Protein AF-A0A7C6N6V1-F1 (afdb_monomer)

Mean predicted aligned error: 6.67 Å

Sequence (410 aa):
MKKILFFAAIILLLTPVTGALAANPWSVVPFYVVATEKVPVIDGVVGDDEWKGAYTYPFAFNQLSTSDLRPPAADDSSGDWRLMYKGDTVYGLVRRTDNKTHIRAGQVHDNDCVELFFKTDKTFRQMRALVGKKFDAGFSGGKVETAWNEDGTILEFAVQIPDMELAGKNVGWNIALADNDGLFRKTQLYPIPGANRGWQQRDLAEIVFLLPGKNTHEPVTKSFAEFPAFIAKKTEAVPVIDGQIDEEIWKKGIIYPFAFNQLNSTNQVPPPVDDCGGSWVLLFKGDTVYGLVRRTDNKTNIRASQIHENDCVELFFKTDKTFRQMRALVGKKFDAGFSGGK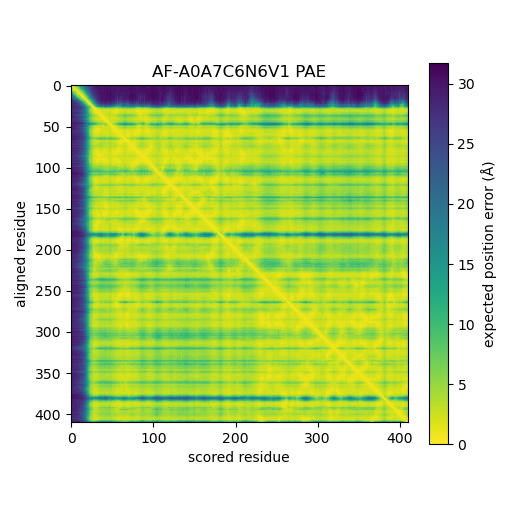VETAWNEDGTILEFAVQIPGMDLEGKSIGWNIALADNDGLFRKTQLYPVKGFNRSWQQQDLAELRFDQ

Foldseek 3Di:
DDDDDDDDDDPPPPDPPPPPVPPPLFDFDFQEAEEDPDADDAAQDDDPCNQPLWFKFWLAFFQQDPFEGGDDAQQAWIWIKTWYDDFQKIKMKIFMHHNDFFQPDPDQLLGFWKWKWWADPVDIDIWIARQVGFIPDAPDVWDKDWHHHPVSRMIIMMGGDPPDGQELAKIWIWMWGWHNPDPGTPTTTIRADDNPCSVVLAQTGMYHYYHHPDPDHDDHPDDSHNGDAAEAEEDPDDDDAAADDPVVRQSRWHKGWLGFWQVPQRYGGDDNQQAWIWIKTWYDDFQKIKMKIFIHHPDFADPDPDLQLGWWKWKWWADPVDIDIWIARQQGFTPDAPDVWDKGWHHHPVSRMIIIMGGDPPDGQEFDKTWIWMWTWDNPDPGTDTITISGRDHPCVVVVPSTHIYHYYD

pLDDT: mean 89.83, std 14.95, range [30.58, 98.75]

Secondary structure (DSSP, 8-state):
------------------------TT-PPPEEEEE-SSPPP-SS---TTTTTT--EEE--EETT-SSB-----TTTEEEEEEEEEETTEEEEEEEEEESS----SSSGGGSSEEEEEEE-SS-EEEEEEETTS-BS---TT--EEEEE-TTSSEEEEEEE-TT---TT-EEEEEEEEEE--SSS--EEEESS-SSS-GGGT-S-EEEEEPPTT-SSPPP-SS----PPPEEEEE-SSPPP-SS---HHHHTTS-EEE--EE-SSSSB-PPPPTTTEEEEEEEEEETTEEEEEEEEEESS----SSSGGGSSEEEEEEE-SS-EEEEEEETTS-BS---TT--EEEEE-TTSSEEEEEEE-TT---TT-EEEEEEEEEE--SSS--EEEESS-S-S-GGGT-SPEEEEE--

Radius of gyration: 24.03 Å; Cα contacts (8 Å, |Δi|>4): 1061; chains: 1; bounding box: 62×97×60 Å

Solvent-accessible surface area (backbone atoms only — not comparable to full-atom values): 22177 Å² total; per-residue (Å²): 143,84,88,80,86,83,87,76,80,85,79,78,80,77,72,80,84,69,77,69,70,76,70,66,92,41,54,60,54,61,47,62,25,34,56,48,92,65,78,65,75,65,67,30,64,90,55,94,65,55,63,64,86,36,32,35,42,33,49,33,18,16,26,80,41,90,46,46,22,47,56,67,59,60,67,53,45,36,40,37,36,34,33,34,29,50,67,40,29,40,34,39,42,38,43,47,39,63,69,60,93,33,77,82,52,96,46,64,87,60,13,22,23,43,36,42,37,43,35,55,100,87,47,75,46,74,29,41,23,35,65,76,50,54,56,77,53,64,46,87,93,25,57,67,49,53,19,46,22,96,86,48,38,35,39,24,32,37,44,28,44,66,100,38,78,36,69,60,36,71,35,15,26,46,52,37,46,35,39,21,74,56,98,51,75,71,44,38,25,19,68,55,64,59,71,72,36,54,93,76,78,34,55,18,38,30,37,34,28,19,40,79,98,49,94,61,72,70,86,79,88,73,83,57,55,43,67,53,60,46,57,26,28,67,46,91,71,78,82,77,62,69,32,66,87,58,64,83,64,59,68,68,21,35,36,39,35,52,37,16,17,24,73,41,73,49,48,20,50,57,63,59,51,65,58,44,35,41,34,37,34,26,32,29,51,63,38,31,43,33,38,43,36,42,48,38,60,70,63,91,33,76,81,54,94,48,66,90,56,16,23,23,43,36,42,36,44,32,54,100,87,48,76,47,73,30,43,25,36,68,75,51,52,55,77,50,70,45,88,92,25,58,67,49,49,18,42,25,97,88,48,39,36,40,27,34,37,42,29,43,69,98,39,77,36,68,65,37,72,35,32,28,50,52,36,46,37,40,18,73,54,101,50,81,69,44,36,26,18,66,55,66,55,58,85,34,54,94,75,77,35,68,24,35,39,34,31,29,45,121

Nearest PDB structures (foldseek):
  1i8u-assembly1_A  TM=7.625E-01  e=1.014E-09  Thermotoga maritima
  7nwo-assembly1_AAA  TM=7.323E-01  e=2.236E-08  Caldicellulosiruptor acetigenus I77R1B
  7nwq-assembly1_AAA  TM=7.308E-01  e=6.381E-08  Caldicellulosiruptor acetigenus I77R1B
  2ivf-assembly1_C  TM=5.864E-01  e=8.036E-03  Aromatoleum aromaticum EbN1
  5tug-assembly1_D-3  TM=4.447E-01  e=3.140E-02  Sulfolobus acidocaldarius

Structure (mmCIF, N/CA/C/O backbone):
data_AF-A0A7C6N6V1-F1
#
_entry.id   AF-A0A7C6N6V1-F1
#
loop_
_atom_site.group_PDB
_atom_site.id
_atom_site.type_symbol
_atom_site.label_atom_id
_atom_site.label_alt_id
_atom_site.label_comp_id
_atom_site.label_asym_id
_atom_site.label_entity_id
_atom_site.label_seq_id
_atom_site.pdbx_PDB_ins_code
_atom_site.Cartn_x
_atom_site.Cartn_y
_atom_site.Cartn_z
_atom_site.occupancy
_atom_site.B_iso_or_equiv
_atom_site.auth_seq_id
_atom_site.auth_comp_id
_atom_site.auth_asym_id
_atom_site.auth_atom_id
_atom_site.pdbx_PDB_model_num
ATOM 1 N N . MET A 1 1 ? 37.730 71.673 19.608 1.00 40.88 1 MET A N 1
ATOM 2 C CA . MET A 1 1 ? 36.289 71.509 19.907 1.00 40.88 1 MET A CA 1
ATOM 3 C C . MET A 1 1 ? 35.547 71.113 18.640 1.00 40.88 1 MET A C 1
ATOM 5 O O . MET A 1 1 ? 35.424 71.950 17.761 1.00 40.88 1 MET A O 1
ATOM 9 N N . LYS A 1 2 ? 35.091 69.860 18.545 1.00 31.88 2 LYS A N 1
ATOM 10 C CA . LYS A 1 2 ? 33.852 69.431 17.867 1.00 31.88 2 LYS A CA 1
ATOM 11 C C . LYS A 1 2 ? 33.703 67.926 18.108 1.00 31.88 2 LYS A C 1
ATOM 13 O O . LYS A 1 2 ? 34.495 67.133 17.616 1.00 31.88 2 LYS A O 1
ATOM 18 N N . LYS A 1 3 ? 32.750 67.577 18.976 1.00 34.88 3 LYS A N 1
ATOM 19 C CA . LYS A 1 3 ? 32.335 66.204 19.283 1.00 34.88 3 LYS A CA 1
ATOM 20 C C . LYS A 1 3 ? 31.482 65.702 18.118 1.00 34.88 3 LYS A C 1
ATOM 22 O O . LYS A 1 3 ? 30.546 66.396 17.732 1.00 34.88 3 LYS A O 1
ATOM 27 N N . ILE A 1 4 ? 31.778 64.514 17.604 1.00 36.28 4 ILE A N 1
ATOM 28 C CA . ILE A 1 4 ? 30.863 63.755 16.749 1.00 36.28 4 ILE A CA 1
ATOM 29 C C . ILE A 1 4 ? 30.435 62.543 17.576 1.00 36.28 4 ILE A C 1
ATOM 31 O O . ILE A 1 4 ? 31.254 61.683 17.892 1.00 36.28 4 ILE A O 1
ATOM 35 N N . LEU A 1 5 ? 29.169 62.540 17.999 1.00 35.66 5 LEU A N 1
ATOM 36 C CA . LEU A 1 5 ? 28.503 61.363 18.547 1.00 35.66 5 LEU A CA 1
ATOM 37 C C . LEU A 1 5 ? 28.282 60.374 17.398 1.00 35.66 5 LEU A C 1
ATOM 39 O O . LEU A 1 5 ? 27.566 60.695 16.452 1.00 35.66 5 LEU A O 1
ATOM 43 N N . PHE A 1 6 ? 28.844 59.174 17.507 1.00 32.19 6 PHE A N 1
ATOM 44 C CA . PHE A 1 6 ? 28.395 58.023 16.730 1.00 32.19 6 PHE A CA 1
ATOM 45 C C . PHE A 1 6 ? 27.348 57.266 17.550 1.00 32.19 6 PHE A C 1
ATOM 47 O O . PHE A 1 6 ? 27.675 56.558 18.498 1.00 32.19 6 PHE A O 1
ATOM 54 N N . PHE A 1 7 ? 26.082 57.437 17.178 1.00 37.50 7 PHE A N 1
ATOM 55 C CA . PHE A 1 7 ? 25.047 56.437 17.409 1.00 37.50 7 PHE A CA 1
ATOM 56 C C . PHE A 1 7 ? 25.103 55.471 16.223 1.00 37.50 7 PHE A C 1
ATOM 58 O O . PHE A 1 7 ? 24.842 55.875 15.093 1.00 37.50 7 PHE A O 1
ATOM 65 N N . ALA A 1 8 ? 25.449 54.210 16.464 1.00 33.91 8 ALA A N 1
ATOM 66 C CA . ALA A 1 8 ? 25.251 53.140 15.496 1.00 33.91 8 ALA A CA 1
ATOM 67 C C . ALA A 1 8 ? 24.678 51.927 16.229 1.00 33.91 8 ALA A C 1
ATOM 69 O O . ALA A 1 8 ? 25.199 51.486 17.252 1.00 33.91 8 ALA A O 1
ATOM 70 N N . ALA A 1 9 ? 23.535 51.487 15.719 1.00 33.34 9 ALA A N 1
ATOM 71 C CA . ALA A 1 9 ? 22.619 50.527 16.295 1.00 33.34 9 ALA A CA 1
ATOM 72 C C . ALA A 1 9 ? 23.267 49.167 16.587 1.00 33.34 9 ALA A C 1
ATOM 74 O O . ALA A 1 9 ? 23.954 48.592 15.745 1.00 33.34 9 ALA A O 1
ATOM 75 N N . ILE A 1 10 ? 22.953 48.616 17.759 1.00 34.25 10 ILE A N 1
ATOM 76 C CA . ILE A 1 10 ? 23.090 47.187 18.029 1.00 34.25 10 ILE A CA 1
ATOM 77 C C . ILE A 1 10 ? 22.023 46.488 17.182 1.00 34.25 10 ILE A C 1
ATOM 79 O O . ILE A 1 10 ? 20.843 46.476 17.530 1.00 34.25 10 ILE A O 1
ATOM 83 N N . ILE A 1 11 ? 22.431 45.947 16.035 1.00 33.41 11 ILE A N 1
ATOM 84 C CA . ILE A 1 11 ? 21.626 44.986 15.283 1.00 33.41 11 ILE A CA 1
ATOM 85 C C . ILE A 1 11 ? 21.682 43.680 16.076 1.00 33.41 11 ILE A C 1
ATOM 87 O O . ILE A 1 11 ? 22.670 42.949 16.037 1.00 33.41 11 ILE A O 1
ATOM 91 N N . LEU A 1 12 ? 20.623 43.415 16.838 1.00 31.78 12 LEU A N 1
ATOM 92 C CA . LEU A 1 12 ? 20.376 42.107 17.427 1.00 31.78 12 LEU A CA 1
ATOM 93 C C . LEU A 1 12 ? 20.033 41.155 16.269 1.00 31.78 12 LEU A C 1
ATOM 95 O O . LEU A 1 12 ? 18.900 41.112 15.793 1.00 31.78 12 LEU A O 1
ATOM 99 N N . LEU A 1 13 ? 21.036 40.436 15.763 1.00 30.58 13 LEU A N 1
ATOM 100 C CA . LEU A 1 13 ? 20.845 39.312 14.849 1.00 30.58 13 LEU A CA 1
ATOM 101 C C . LEU A 1 13 ? 20.143 38.188 15.622 1.00 30.58 13 LEU A C 1
ATOM 103 O O . LEU A 1 13 ? 20.780 37.314 16.206 1.00 30.58 13 LEU A O 1
ATOM 107 N N . LEU A 1 14 ? 18.811 38.237 15.640 1.00 33.28 14 LEU A N 1
ATOM 108 C CA . LEU A 1 14 ? 17.972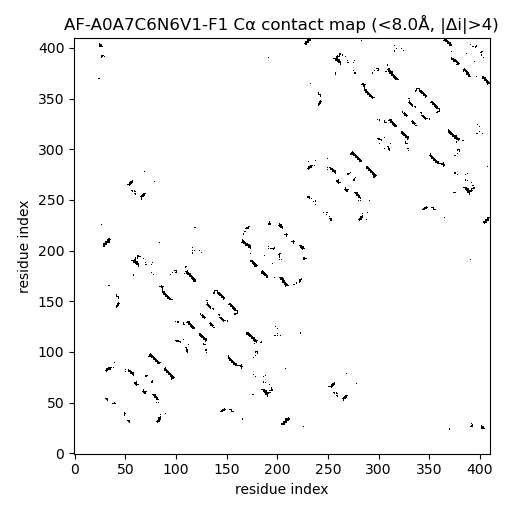 37.076 15.903 1.00 33.28 14 LEU A CA 1
ATOM 109 C C . LEU A 1 14 ? 18.233 36.084 14.771 1.00 33.28 14 LEU A C 1
ATOM 111 O O . LEU A 1 14 ? 17.677 36.200 13.681 1.00 33.28 14 LEU A O 1
ATOM 115 N N . THR A 1 15 ? 19.131 35.135 15.010 1.00 31.39 15 THR A N 1
ATOM 116 C CA . THR A 1 15 ? 19.213 33.934 14.189 1.00 31.39 15 THR A CA 1
ATOM 117 C C . THR A 1 15 ? 17.908 33.165 14.399 1.00 31.39 15 THR A C 1
ATOM 119 O O . THR A 1 15 ? 17.600 32.792 15.533 1.00 31.39 15 THR A O 1
ATOM 122 N N . PRO A 1 16 ? 17.090 32.928 13.360 1.00 33.94 16 PRO A N 1
ATOM 123 C CA . PRO A 1 16 ? 16.044 31.938 13.485 1.00 33.94 16 PRO A CA 1
ATOM 124 C C . PRO A 1 16 ? 16.749 30.589 13.615 1.00 33.94 16 PRO A C 1
ATOM 126 O O . PRO A 1 16 ? 17.290 30.054 12.648 1.00 33.94 16 PRO A O 1
ATOM 129 N N . VAL A 1 17 ? 16.744 30.024 14.822 1.00 35.44 17 VAL A N 1
ATOM 130 C CA . VAL A 1 17 ? 16.951 28.586 15.016 1.00 35.44 17 VAL A CA 1
ATOM 131 C C . VAL A 1 17 ? 15.689 27.894 14.500 1.00 35.44 17 VAL A C 1
ATOM 133 O O . VAL A 1 17 ? 14.907 27.317 15.245 1.00 35.44 17 VAL A O 1
ATOM 136 N N . THR A 1 18 ? 15.444 27.985 13.195 1.00 35.34 18 THR A N 1
ATOM 137 C CA . THR A 1 18 ? 14.618 27.011 12.500 1.00 35.34 18 THR A CA 1
ATOM 138 C C . THR A 1 18 ? 15.534 25.832 12.248 1.00 35.34 18 THR A C 1
ATOM 140 O O . THR A 1 18 ? 16.154 25.714 11.192 1.00 35.34 18 THR A O 1
ATOM 143 N N . GLY A 1 19 ? 15.642 24.960 13.249 1.00 31.53 19 GLY A N 1
ATOM 144 C CA . GLY A 1 19 ? 15.927 23.561 12.985 1.00 31.53 19 GLY A CA 1
ATOM 145 C C . GLY A 1 19 ? 14.765 23.024 12.162 1.00 31.53 19 GLY A C 1
ATOM 146 O O . GLY A 1 19 ? 13.851 22.412 12.704 1.00 31.53 19 GLY A O 1
ATOM 147 N N . ALA A 1 20 ? 14.758 23.319 10.861 1.00 34.88 20 ALA A N 1
ATOM 148 C CA . ALA A 1 20 ? 14.021 22.525 9.906 1.00 34.88 20 ALA A CA 1
ATOM 149 C C . ALA A 1 20 ? 14.658 21.142 10.006 1.00 34.88 20 ALA A C 1
ATOM 151 O O . ALA A 1 20 ? 15.732 20.904 9.455 1.00 34.88 20 ALA A O 1
ATOM 152 N N . LEU A 1 21 ? 14.048 20.266 10.811 1.00 36.31 21 LEU A N 1
ATOM 153 C CA . LEU A 1 21 ? 14.247 18.832 10.684 1.00 36.31 21 LEU A CA 1
ATOM 154 C C . LEU A 1 21 ? 14.156 18.565 9.187 1.00 36.31 21 LEU A C 1
ATOM 156 O O . LEU A 1 21 ? 13.129 18.885 8.587 1.00 36.31 21 LEU A O 1
ATOM 160 N N . ALA A 1 22 ? 15.260 18.127 8.579 1.00 33.66 22 ALA A N 1
ATOM 161 C CA . ALA A 1 22 ? 15.284 17.804 7.165 1.00 33.66 22 ALA A CA 1
ATOM 162 C C . ALA A 1 22 ? 14.103 16.863 6.926 1.00 33.66 22 ALA A C 1
ATOM 164 O O . ALA A 1 22 ? 14.082 15.755 7.466 1.00 33.66 22 ALA A O 1
ATOM 165 N N . ALA A 1 23 ? 13.074 17.361 6.233 1.00 42.75 23 ALA A N 1
ATOM 166 C CA . ALA A 1 23 ? 11.910 16.567 5.901 1.00 42.75 23 ALA A CA 1
ATOM 167 C C . ALA A 1 23 ? 12.451 15.319 5.213 1.00 42.75 23 ALA A C 1
ATOM 169 O O . ALA A 1 23 ? 13.211 15.449 4.252 1.00 42.75 23 ALA A O 1
ATOM 170 N N . ASN A 1 24 ? 12.145 14.138 5.750 1.00 50.12 24 ASN A N 1
ATOM 171 C CA . ASN A 1 24 ? 12.521 12.895 5.099 1.00 50.12 24 ASN A CA 1
ATOM 172 C C . ASN A 1 24 ? 11.995 12.990 3.653 1.00 50.12 24 ASN A C 1
ATOM 174 O O . ASN A 1 24 ? 10.779 13.114 3.481 1.00 50.12 24 ASN A O 1
ATOM 178 N N . PRO A 1 25 ? 12.866 13.032 2.625 1.00 49.31 25 PRO A N 1
ATOM 179 C CA . PRO A 1 25 ? 12.450 13.374 1.263 1.00 49.31 25 PRO A CA 1
ATOM 180 C C . PRO A 1 25 ? 11.486 12.342 0.651 1.00 49.31 25 PRO A C 1
ATOM 182 O O . PRO A 1 25 ? 10.905 12.598 -0.406 1.00 49.31 25 PRO A O 1
ATOM 185 N N . TRP A 1 26 ? 11.297 11.210 1.338 1.00 61.00 26 TRP A N 1
ATOM 186 C CA . TRP A 1 26 ? 10.513 10.041 0.947 1.00 61.00 26 TRP A CA 1
ATOM 187 C C . TRP A 1 26 ? 9.289 9.843 1.857 1.00 61.00 26 TRP A C 1
ATOM 189 O O . TRP A 1 26 ? 9.009 8.738 2.324 1.00 61.00 26 TRP A O 1
ATOM 199 N N . SER A 1 27 ? 8.585 10.932 2.192 1.00 63.78 27 SER A N 1
ATOM 200 C CA . SER A 1 27 ? 7.418 10.860 3.074 1.00 63.78 27 SER A CA 1
ATOM 201 C C . SER A 1 27 ? 6.252 10.150 2.382 1.00 63.78 27 SER A C 1
ATOM 203 O O . SER A 1 27 ? 5.550 10.734 1.552 1.00 63.78 27 SER A O 1
ATOM 205 N N . VAL A 1 28 ? 6.013 8.894 2.753 1.00 78.31 28 VAL A N 1
ATOM 206 C CA . VAL A 1 28 ? 4.774 8.203 2.394 1.00 78.31 28 VAL A CA 1
ATOM 207 C C . VAL A 1 28 ? 3.616 8.872 3.133 1.00 78.31 28 VAL A C 1
ATOM 209 O O . VAL A 1 28 ? 3.706 9.142 4.330 1.00 78.31 28 VAL A O 1
ATOM 212 N N . VAL A 1 29 ? 2.518 9.126 2.419 1.00 88.62 29 VAL A N 1
ATOM 213 C CA . VAL A 1 29 ? 1.295 9.730 2.972 1.00 88.62 29 VAL A CA 1
ATOM 214 C C . VAL A 1 29 ? 0.823 8.924 4.189 1.00 88.62 29 VAL A C 1
ATOM 216 O O . VAL A 1 29 ? 0.844 7.694 4.109 1.00 88.62 29 VAL A O 1
ATOM 219 N N . PRO A 1 30 ? 0.397 9.544 5.306 1.00 93.00 30 PRO A N 1
ATOM 220 C CA . PRO A 1 30 ? -0.172 8.816 6.441 1.00 93.00 30 PRO A CA 1
ATOM 221 C C . PRO A 1 30 ? -1.577 8.277 6.128 1.00 93.00 30 PRO A C 1
ATOM 223 O O . PRO A 1 30 ? -2.213 8.673 5.157 1.00 93.00 30 PRO A O 1
ATOM 226 N N . PHE A 1 31 ? -2.071 7.346 6.940 1.00 95.88 31 PHE A N 1
ATOM 227 C CA . PHE A 1 31 ? -3.468 6.910 6.889 1.00 95.88 31 PHE A CA 1
ATOM 228 C C . PHE A 1 31 ? -4.363 7.977 7.520 1.00 95.88 31 PHE A C 1
ATOM 230 O O . PHE A 1 31 ? -4.035 8.528 8.569 1.00 95.88 31 PHE A O 1
ATOM 237 N N . TYR A 1 32 ? -5.492 8.284 6.893 1.00 96.81 32 TYR A N 1
ATOM 238 C CA . TYR A 1 32 ? -6.385 9.337 7.379 1.00 96.81 32 TYR A CA 1
ATOM 239 C C . TYR A 1 32 ? -7.493 8.766 8.257 1.00 96.81 32 TYR A C 1
ATOM 241 O O . TYR A 1 32 ? -8.145 7.790 7.885 1.00 96.81 32 TYR A O 1
ATOM 249 N N . VAL A 1 33 ? -7.721 9.417 9.398 1.00 97.62 33 VAL A N 1
ATOM 250 C CA . VAL A 1 33 ? -8.792 9.105 10.348 1.00 97.62 33 VAL A CA 1
ATOM 251 C C . VAL A 1 33 ? -9.675 10.335 10.486 1.00 97.62 33 VAL A C 1
ATOM 253 O O . VAL A 1 33 ? -9.215 11.400 10.899 1.00 97.62 33 VAL A O 1
ATOM 256 N N . VAL A 1 34 ? -10.941 10.210 10.100 1.00 96.31 34 VAL A N 1
ATOM 257 C CA . VAL A 1 34 ? -11.883 11.337 10.069 1.00 96.31 34 VAL A CA 1
ATOM 258 C C . VAL A 1 34 ? -12.584 11.514 11.410 1.00 96.31 34 VAL A C 1
ATOM 260 O O . VAL A 1 34 ? -12.896 10.537 12.093 1.00 96.31 34 VAL A O 1
ATOM 263 N N . ALA A 1 35 ? -12.859 12.764 11.781 1.00 96.62 35 ALA A N 1
ATOM 264 C CA . ALA A 1 35 ? -13.725 13.056 12.915 1.00 96.62 35 ALA A CA 1
ATOM 265 C C . ALA A 1 35 ? -15.158 12.606 12.602 1.00 96.62 35 ALA A C 1
ATOM 267 O O . ALA A 1 35 ? -15.631 12.807 11.482 1.00 96.62 35 ALA A O 1
ATOM 268 N N . THR A 1 36 ? -15.862 12.055 13.589 1.00 94.19 36 THR A N 1
ATOM 269 C CA . THR A 1 36 ? -17.286 11.727 13.462 1.00 94.19 36 THR A CA 1
ATOM 270 C C . THR A 1 36 ? -18.151 12.488 14.463 1.00 94.19 36 THR A C 1
ATOM 272 O O . THR A 1 36 ? -17.828 12.605 15.649 1.00 94.19 36 THR A O 1
ATOM 275 N N . GLU A 1 37 ? -19.290 12.995 13.991 1.00 90.50 37 GLU A N 1
ATOM 276 C CA . GLU A 1 37 ? -20.325 13.576 14.851 1.00 90.50 37 GLU A CA 1
ATOM 277 C C . GLU A 1 37 ? -21.182 12.475 15.491 1.00 90.50 37 GLU A C 1
ATOM 279 O O . GLU A 1 37 ? -21.424 12.496 16.708 1.00 90.50 37 GLU A O 1
ATOM 284 N N . LYS A 1 38 ? -21.575 11.478 14.686 1.00 91.19 38 LYS A N 1
ATOM 285 C CA . LYS A 1 38 ? -22.330 10.297 15.108 1.00 91.19 38 LYS A CA 1
ATOM 286 C C . LYS A 1 38 ? -21.360 9.150 15.388 1.00 91.19 38 LYS A C 1
ATOM 288 O O . LYS A 1 38 ? -20.714 8.632 14.486 1.00 91.19 38 LYS A O 1
ATOM 293 N N . VAL A 1 39 ? -21.254 8.770 16.656 1.00 93.31 39 VAL A N 1
ATOM 294 C CA . VAL A 1 39 ? -20.433 7.627 17.074 1.00 93.31 39 VAL A CA 1
ATOM 295 C C . VAL A 1 39 ? -21.024 6.341 16.479 1.00 93.31 39 VAL A C 1
ATOM 297 O O . VAL A 1 39 ? -22.234 6.156 16.639 1.00 93.31 39 VAL A O 1
ATOM 300 N N . PRO A 1 40 ? -20.221 5.491 15.809 1.00 94.44 40 PRO A N 1
ATOM 301 C CA . PRO A 1 40 ? -20.659 4.165 15.381 1.00 94.44 40 PRO A CA 1
ATOM 302 C C . PRO A 1 40 ? -21.080 3.312 16.577 1.00 94.44 40 PRO A C 1
ATOM 304 O O . PRO A 1 40 ? -20.474 3.408 17.650 1.00 94.44 40 PRO A O 1
ATOM 307 N N . VAL A 1 41 ? -22.105 2.485 16.403 1.00 95.19 41 VAL A N 1
ATOM 308 C CA . VAL A 1 41 ? -22.493 1.511 17.428 1.00 95.19 41 VAL A CA 1
ATOM 309 C C . VAL A 1 41 ? -21.582 0.292 17.289 1.00 95.19 41 VAL A C 1
ATOM 311 O O . VAL A 1 41 ? -21.362 -0.193 16.192 1.00 95.19 41 VAL A O 1
ATOM 314 N N . ILE A 1 42 ? -21.004 -0.185 18.394 1.00 97.12 42 ILE A N 1
ATOM 315 C CA . ILE A 1 42 ? -20.116 -1.357 18.380 1.00 97.12 42 ILE A CA 1
ATOM 316 C C . ILE A 1 42 ? -20.936 -2.599 18.734 1.00 97.12 42 ILE A C 1
ATOM 318 O O . ILE A 1 42 ? -20.969 -3.019 19.893 1.00 97.12 42 ILE A O 1
ATOM 322 N N . ASP A 1 43 ? -21.631 -3.159 17.746 1.00 96.38 43 ASP A N 1
ATOM 323 C CA . ASP A 1 43 ? -22.523 -4.314 17.924 1.00 96.38 43 ASP A CA 1
ATOM 324 C C . ASP A 1 43 ? -22.335 -5.433 16.884 1.00 96.38 43 ASP A C 1
ATOM 326 O O . ASP A 1 43 ? -22.943 -6.496 17.022 1.00 96.38 43 ASP A O 1
ATOM 330 N N . GLY A 1 44 ? -21.431 -5.257 15.914 1.00 94.31 44 GLY A N 1
ATOM 331 C CA . GLY A 1 44 ? -21.171 -6.240 14.866 1.00 94.31 44 GLY A CA 1
ATOM 332 C C . GLY A 1 44 ? -22.160 -6.127 13.706 1.00 94.31 44 GLY A C 1
ATOM 333 O O . GLY A 1 44 ? -22.200 -7.015 12.855 1.00 94.31 44 GLY A O 1
ATOM 334 N N . VAL A 1 45 ? -22.960 -5.062 13.644 1.00 94.12 45 VAL A N 1
ATOM 335 C CA . VAL A 1 45 ? -23.924 -4.806 12.575 1.00 94.12 45 VAL A CA 1
ATOM 336 C C . VAL A 1 45 ? -23.597 -3.469 11.923 1.00 94.12 45 VAL A C 1
ATOM 338 O O . VAL A 1 45 ? -23.925 -2.397 12.418 1.00 94.12 45 VAL A O 1
ATOM 341 N N . VAL A 1 46 ? -22.999 -3.529 10.732 1.00 90.88 46 VAL A N 1
ATOM 342 C CA . VAL A 1 46 ? -22.609 -2.315 10.007 1.00 90.88 46 VAL A CA 1
ATOM 343 C C . VAL A 1 46 ? -23.848 -1.585 9.497 1.00 90.88 46 VAL A C 1
ATOM 345 O O . VAL A 1 46 ? -24.466 -2.010 8.521 1.00 90.88 46 VAL A O 1
ATOM 348 N N . GLY A 1 47 ? -24.183 -0.455 10.118 1.00 83.81 47 GLY A N 1
ATOM 349 C CA . GLY A 1 47 ? -25.233 0.433 9.624 1.00 83.81 47 GLY A CA 1
ATOM 350 C C . GLY A 1 47 ? -24.820 1.198 8.356 1.00 83.81 47 GLY A C 1
ATOM 351 O O . GLY A 1 47 ? -23.661 1.588 8.195 1.00 83.81 47 GLY A O 1
ATOM 352 N N . ASP A 1 48 ? -25.791 1.468 7.477 1.00 73.50 48 ASP A N 1
ATOM 353 C CA . ASP A 1 48 ? -25.570 2.000 6.119 1.00 73.50 48 ASP A CA 1
ATOM 354 C C . ASP A 1 48 ? -24.769 3.317 6.059 1.00 73.50 48 ASP A C 1
ATOM 356 O O . ASP A 1 48 ? -23.962 3.519 5.151 1.00 73.50 48 ASP A O 1
ATOM 360 N N . ASP A 1 49 ? -24.959 4.212 7.033 1.00 87.19 49 ASP A N 1
ATOM 361 C CA . ASP A 1 49 ? -24.336 5.545 7.054 1.00 87.19 49 ASP A CA 1
ATOM 362 C C . ASP A 1 49 ? -23.301 5.733 8.183 1.00 87.19 49 ASP A C 1
ATOM 364 O O . ASP A 1 49 ? -22.679 6.792 8.264 1.00 87.19 49 ASP A O 1
ATOM 368 N N . GLU A 1 50 ? -23.086 4.749 9.066 1.00 90.62 50 GLU A N 1
ATOM 369 C CA . GLU A 1 50 ? -22.272 4.952 10.284 1.00 90.62 50 GLU A CA 1
ATOM 370 C C . GLU A 1 50 ? -20.797 5.215 9.989 1.00 90.62 50 GLU A C 1
ATOM 372 O O . GLU A 1 50 ? -20.151 6.016 10.660 1.00 90.62 50 GLU A O 1
ATOM 377 N N . TRP A 1 51 ? -20.294 4.593 8.926 1.00 93.19 51 TRP A N 1
ATOM 378 C CA . TRP A 1 51 ? -18.901 4.676 8.491 1.00 93.19 51 TRP A CA 1
ATOM 379 C C . TRP A 1 51 ? -18.716 5.591 7.277 1.00 93.19 51 TRP A C 1
ATOM 381 O O . TRP A 1 51 ? -17.697 5.534 6.580 1.00 93.19 51 TRP A O 1
ATOM 391 N N . LYS A 1 52 ? -19.722 6.414 6.968 1.00 90.44 52 LYS A N 1
ATOM 392 C CA . LYS A 1 52 ? -19.704 7.304 5.810 1.00 90.44 52 LYS A CA 1
ATOM 393 C C . LYS A 1 52 ? -18.608 8.355 5.945 1.00 90.44 52 LYS A C 1
ATOM 395 O O . LYS A 1 52 ? -18.451 8.994 6.979 1.00 90.44 52 LYS A O 1
ATOM 400 N N . GLY A 1 53 ? -17.855 8.549 4.865 1.00 90.69 53 GLY A N 1
ATOM 401 C CA . GLY A 1 53 ? -16.732 9.488 4.822 1.00 90.69 53 GLY A CA 1
ATOM 402 C C . GLY A 1 53 ? -15.442 8.961 5.458 1.00 90.69 53 GLY A C 1
ATOM 403 O O . GLY A 1 53 ? -14.403 9.598 5.292 1.00 90.69 53 GLY A O 1
ATOM 404 N N . ALA A 1 54 ? -15.470 7.806 6.132 1.00 95.31 54 ALA A N 1
ATOM 405 C CA . ALA A 1 54 ? -14.252 7.140 6.569 1.00 95.31 54 ALA A CA 1
ATOM 406 C C . ALA A 1 54 ? -13.442 6.654 5.363 1.00 95.31 54 ALA A C 1
ATOM 408 O O . ALA A 1 54 ? -13.994 6.172 4.370 1.00 95.31 54 ALA A O 1
ATOM 409 N N . TYR A 1 55 ? -12.120 6.762 5.466 1.00 97.00 55 TYR A N 1
ATOM 410 C CA . TYR A 1 55 ? -11.226 6.235 4.446 1.00 97.00 55 TYR A CA 1
ATOM 411 C C . TYR A 1 55 ? -11.135 4.714 4.583 1.00 97.00 55 TYR A C 1
ATOM 413 O O . TYR A 1 55 ? -11.015 4.201 5.695 1.00 97.00 55 TYR A O 1
ATOM 421 N N . THR A 1 56 ? -11.187 4.012 3.453 1.00 97.81 56 THR A N 1
ATOM 422 C CA . THR A 1 56 ? -11.094 2.551 3.374 1.00 97.81 56 THR A CA 1
ATOM 423 C C . THR A 1 56 ? -9.754 2.147 2.782 1.00 97.81 56 THR A C 1
ATOM 425 O O . THR A 1 56 ? -9.393 2.606 1.693 1.00 97.81 56 THR A O 1
ATOM 428 N N . TYR A 1 57 ? -9.035 1.283 3.496 1.00 98.25 57 TYR A N 1
ATOM 429 C CA 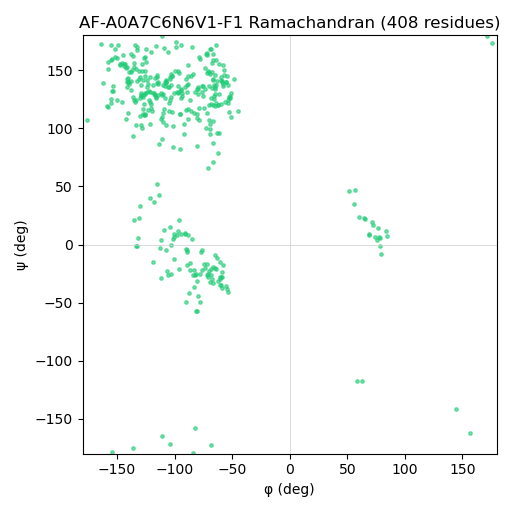. TYR A 1 57 ? -7.721 0.786 3.101 1.00 98.25 57 TYR A CA 1
ATOM 430 C C . TYR A 1 57 ? -7.693 -0.747 3.120 1.00 98.25 57 TYR A C 1
ATOM 432 O O . TYR A 1 57 ? -8.262 -1.347 4.030 1.00 98.25 57 TYR A O 1
ATOM 440 N N . PRO A 1 58 ? -7.016 -1.392 2.158 1.00 98.06 58 PRO A N 1
ATOM 441 C CA . PRO A 1 58 ? -6.867 -2.842 2.134 1.00 98.06 58 PRO A CA 1
ATOM 442 C C . PRO A 1 58 ? -5.795 -3.338 3.115 1.00 98.06 58 PRO A C 1
ATOM 444 O O . PRO A 1 58 ? -4.857 -2.616 3.480 1.00 98.06 58 PRO A O 1
ATOM 447 N N . PHE A 1 59 ? -5.883 -4.618 3.468 1.00 98.31 59 PHE A N 1
ATOM 448 C CA . PHE A 1 59 ? -4.721 -5.400 3.886 1.00 98.31 59 PHE A CA 1
ATOM 449 C C . PHE A 1 59 ? -3.965 -5.870 2.639 1.00 98.31 59 PHE A C 1
ATOM 451 O O . PHE A 1 59 ? -4.484 -6.653 1.852 1.00 98.31 59 PHE A O 1
ATOM 458 N N . ALA A 1 60 ? -2.753 -5.358 2.431 1.00 96.94 60 ALA A N 1
ATOM 459 C CA . ALA A 1 60 ? -2.116 -5.362 1.116 1.00 96.94 60 ALA A CA 1
ATOM 460 C C . ALA A 1 60 ? -0.883 -6.264 0.986 1.00 96.94 60 ALA A C 1
ATOM 462 O O . ALA A 1 60 ? -0.590 -6.720 -0.113 1.00 96.94 60 ALA A O 1
ATOM 463 N N . PHE A 1 61 ? -0.138 -6.496 2.068 1.00 97.88 61 PHE A N 1
ATOM 464 C CA . PHE A 1 61 ? 1.167 -7.156 2.022 1.00 97.88 61 PHE A CA 1
ATOM 465 C C . PHE A 1 61 ? 1.215 -8.344 2.968 1.00 97.88 61 PHE A C 1
ATOM 467 O O . PHE A 1 61 ? 1.073 -8.161 4.178 1.00 97.88 61 PHE A O 1
ATOM 474 N N . ASN A 1 62 ? 1.481 -9.539 2.442 1.00 97.19 62 ASN A N 1
ATOM 475 C CA . ASN A 1 62 ? 1.739 -10.715 3.266 1.00 97.19 62 ASN A CA 1
ATOM 476 C C . ASN A 1 62 ? 3.187 -10.699 3.764 1.00 97.19 62 ASN A C 1
ATOM 478 O O . ASN A 1 62 ? 4.118 -10.914 2.996 1.00 97.19 62 ASN A O 1
ATOM 482 N N . GLN A 1 63 ? 3.396 -10.448 5.053 1.00 95.19 63 GLN A N 1
ATOM 483 C CA . GLN A 1 63 ? 4.741 -10.261 5.608 1.00 95.19 63 GLN A CA 1
ATOM 484 C C . GLN A 1 63 ? 5.338 -11.528 6.243 1.00 95.19 63 GLN A C 1
ATOM 486 O O . GLN A 1 63 ? 6.229 -11.437 7.088 1.00 95.19 63 GLN A O 1
ATOM 491 N N . LEU A 1 64 ? 4.848 -12.716 5.874 1.00 92.12 64 LEU A N 1
ATOM 492 C CA . LEU A 1 64 ? 5.436 -13.983 6.330 1.00 92.12 64 LEU A CA 1
ATOM 493 C C . LEU A 1 64 ? 6.631 -14.437 5.493 1.00 92.12 64 LEU A C 1
ATOM 495 O O . LEU A 1 64 ? 7.505 -15.131 6.008 1.00 92.12 64 LEU A O 1
ATOM 499 N N . SER A 1 65 ? 6.687 -14.028 4.226 1.00 89.75 65 SER A N 1
ATOM 500 C CA . SER A 1 65 ? 7.841 -14.239 3.357 1.00 89.75 65 SER A CA 1
ATOM 501 C C . SER A 1 65 ? 8.623 -12.939 3.199 1.00 89.75 65 SER A C 1
ATOM 503 O O . SER A 1 65 ? 8.054 -11.853 3.133 1.00 89.75 65 SER A O 1
ATOM 505 N N . THR A 1 66 ? 9.948 -13.049 3.117 1.00 87.56 66 THR A N 1
ATOM 506 C CA . THR A 1 66 ? 10.835 -11.914 2.829 1.00 87.56 66 THR A CA 1
ATOM 507 C C . THR A 1 66 ? 11.077 -11.712 1.332 1.00 87.56 66 THR A C 1
ATOM 509 O O . THR A 1 66 ? 11.711 -10.729 0.957 1.00 87.56 66 THR A O 1
ATOM 512 N N . SER A 1 67 ? 10.593 -12.620 0.478 1.00 94.06 67 SER A N 1
ATOM 513 C CA . SER A 1 67 ? 10.801 -12.591 -0.977 1.00 94.06 67 SER A CA 1
ATOM 514 C C . SER A 1 67 ? 9.509 -12.466 -1.788 1.00 94.06 67 SER A C 1
ATOM 516 O O . SER A 1 67 ? 9.571 -12.149 -2.972 1.00 94.06 67 SER A O 1
ATOM 518 N N . ASP A 1 68 ? 8.343 -12.691 -1.182 1.00 97.06 68 ASP A N 1
ATOM 519 C CA . ASP A 1 68 ? 7.043 -12.535 -1.840 1.00 97.06 68 ASP A CA 1
ATOM 520 C C . ASP A 1 68 ? 6.030 -11.946 -0.862 1.00 97.06 68 ASP A C 1
ATOM 522 O O . ASP A 1 68 ? 5.614 -12.607 0.087 1.00 97.06 68 ASP A O 1
ATOM 526 N N . LEU A 1 69 ? 5.671 -10.683 -1.081 1.00 97.75 69 LEU A N 1
ATOM 527 C CA . LEU A 1 69 ? 4.751 -9.941 -0.226 1.00 97.75 69 LEU A CA 1
ATOM 528 C C . LEU A 1 69 ? 3.341 -9.875 -0.818 1.00 97.75 69 LEU A C 1
ATOM 530 O O . LEU A 1 69 ? 2.504 -9.124 -0.311 1.00 97.75 69 LEU A O 1
ATOM 534 N N . ARG A 1 70 ? 3.051 -10.616 -1.892 1.00 97.19 70 ARG A N 1
ATOM 535 C CA . ARG A 1 70 ? 1.698 -10.651 -2.454 1.00 97.19 70 ARG A CA 1
ATOM 536 C C . ARG A 1 70 ? 0.714 -11.249 -1.437 1.00 97.19 70 ARG A C 1
ATOM 538 O O . ARG A 1 70 ? 1.066 -12.204 -0.740 1.00 97.19 70 ARG A O 1
ATOM 545 N N . PRO A 1 71 ? -0.513 -10.710 -1.337 1.00 95.56 71 PRO A N 1
ATOM 546 C CA . PRO A 1 71 ? -1.578 -11.388 -0.609 1.00 95.56 71 PRO A CA 1
ATOM 547 C C . PRO A 1 71 ? -1.921 -12.717 -1.313 1.00 95.56 71 PRO A C 1
ATOM 549 O O . PRO A 1 71 ? -1.601 -12.880 -2.498 1.00 95.56 71 PRO A O 1
ATOM 552 N N . PRO A 1 72 ? -2.544 -13.680 -0.613 1.00 94.69 72 PRO A N 1
ATOM 553 C CA . PRO A 1 72 ? -3.072 -14.879 -1.259 1.00 94.69 72 PRO A CA 1
ATOM 554 C C . PRO A 1 72 ? -4.275 -14.521 -2.152 1.00 94.69 72 PRO A C 1
ATOM 556 O O . PRO A 1 72 ? -4.607 -13.349 -2.351 1.00 94.69 72 PRO A O 1
ATOM 559 N N . ALA A 1 73 ? -4.949 -15.539 -2.688 1.00 93.50 73 ALA A N 1
ATOM 560 C CA . ALA A 1 73 ? -6.230 -15.336 -3.353 1.00 93.50 73 ALA A CA 1
ATOM 561 C C . ALA A 1 73 ? -7.246 -14.674 -2.399 1.00 93.50 73 ALA A C 1
ATOM 563 O O . ALA A 1 73 ? -7.217 -14.890 -1.187 1.00 93.50 73 ALA A O 1
ATOM 564 N N . ALA A 1 74 ? -8.129 -13.830 -2.937 1.00 93.06 74 ALA A N 1
ATOM 565 C CA . ALA A 1 74 ? -9.004 -12.996 -2.112 1.00 93.06 74 ALA A CA 1
ATOM 566 C C . ALA A 1 74 ? -10.048 -13.799 -1.315 1.00 93.06 74 ALA A C 1
ATOM 568 O O . ALA A 1 74 ? -10.446 -13.371 -0.232 1.00 93.06 74 ALA A O 1
ATOM 569 N N . ASP A 1 75 ? -10.474 -14.943 -1.851 1.00 93.19 75 ASP A N 1
ATOM 570 C CA . ASP A 1 75 ? -11.351 -15.918 -1.199 1.00 93.19 75 ASP A CA 1
ATOM 571 C C . ASP A 1 75 ? -10.637 -16.730 -0.110 1.00 93.19 75 ASP A C 1
ATOM 573 O O . ASP A 1 75 ? -11.299 -17.276 0.767 1.00 93.19 75 ASP A O 1
ATOM 577 N N . ASP A 1 76 ? -9.306 -16.780 -0.155 1.00 93.06 76 ASP A N 1
ATOM 578 C CA . ASP A 1 76 ? -8.459 -17.457 0.820 1.00 93.06 76 ASP A CA 1
ATOM 579 C C . ASP A 1 76 ? -8.233 -16.591 2.065 1.00 93.06 76 ASP A C 1
ATOM 581 O O . ASP A 1 76 ? -8.581 -16.992 3.167 1.00 93.06 76 ASP A O 1
ATOM 585 N N . SER A 1 77 ? -7.691 -15.380 1.893 1.00 95.25 77 SER A N 1
ATOM 586 C CA . SER A 1 77 ? -7.575 -14.390 2.970 1.00 95.25 77 SER A CA 1
ATOM 587 C C . SER A 1 77 ? -7.425 -12.985 2.395 1.00 95.25 77 SER A C 1
ATOM 589 O O . SER A 1 77 ? -6.482 -12.673 1.661 1.00 95.25 77 SER A O 1
ATOM 591 N N . SER A 1 78 ? -8.373 -12.111 2.720 1.00 97.38 78 SER A N 1
ATOM 592 C CA . SER A 1 78 ? -8.347 -10.705 2.320 1.00 97.38 78 SER A CA 1
ATOM 593 C C . SER A 1 78 ? -9.163 -9.841 3.272 1.00 97.38 78 SER A C 1
ATOM 595 O O . SER A 1 78 ? -9.874 -10.335 4.146 1.00 97.38 78 SER A O 1
ATOM 597 N N . GLY A 1 79 ? -9.071 -8.523 3.119 1.00 97.75 79 GLY A N 1
ATOM 598 C CA . GLY A 1 79 ? -9.905 -7.622 3.893 1.00 97.75 79 GLY A CA 1
ATOM 599 C C . GLY A 1 79 ? -9.601 -6.153 3.678 1.00 97.75 79 GLY A C 1
ATOM 600 O O . GLY A 1 79 ? -8.602 -5.772 3.059 1.00 97.75 79 GLY A O 1
ATOM 601 N N . ASP A 1 80 ? -10.452 -5.331 4.272 1.00 98.50 80 ASP A N 1
ATOM 602 C CA . ASP A 1 80 ? -10.308 -3.887 4.330 1.00 98.50 80 ASP A CA 1
ATOM 603 C C . ASP A 1 80 ? -10.628 -3.360 5.726 1.00 98.50 80 ASP A C 1
ATOM 605 O O . ASP A 1 80 ? -11.220 -4.044 6.566 1.00 98.50 80 ASP A O 1
ATOM 609 N N . TRP A 1 81 ? -10.184 -2.140 5.993 1.00 98.62 81 TRP A N 1
ATOM 610 C CA . TRP A 1 81 ? -10.407 -1.489 7.268 1.00 98.62 81 TRP A CA 1
ATOM 611 C C . TRP A 1 81 ? -10.636 0.010 7.115 1.00 98.62 81 TRP A C 1
ATOM 613 O O . TRP A 1 81 ? -10.199 0.652 6.153 1.00 98.62 81 TRP A O 1
ATOM 623 N N . ARG A 1 82 ? -11.338 0.570 8.101 1.00 97.94 82 ARG A N 1
ATOM 624 C CA . ARG A 1 82 ? -11.686 1.990 8.200 1.00 97.94 82 ARG A CA 1
ATOM 625 C C . ARG A 1 82 ? -11.495 2.461 9.622 1.00 97.94 82 ARG A C 1
ATOM 627 O O . ARG A 1 82 ? -11.727 1.696 10.554 1.00 97.94 82 ARG A O 1
ATOM 634 N N . LEU A 1 83 ? -11.132 3.730 9.782 1.00 98.31 83 LEU A N 1
ATOM 635 C CA . LEU A 1 83 ? -11.053 4.372 11.088 1.00 98.31 83 LEU A CA 1
ATOM 636 C C . LEU A 1 83 ? -11.794 5.710 11.091 1.00 98.31 83 LEU A C 1
ATOM 638 O O . LEU A 1 83 ? -11.729 6.487 10.133 1.00 98.31 83 LEU A O 1
ATOM 642 N N . MET A 1 84 ? -12.422 6.004 12.222 1.00 97.75 84 MET A N 1
ATOM 643 C CA . MET A 1 84 ? -12.947 7.318 12.585 1.00 97.75 84 MET A CA 1
ATOM 644 C C . MET A 1 84 ? -12.511 7.654 14.011 1.00 97.75 84 MET A C 1
ATOM 646 O O . MET A 1 84 ? -11.990 6.802 14.731 1.00 97.75 84 MET A O 1
ATOM 650 N N . TYR A 1 85 ? -12.723 8.889 14.449 1.00 98.25 85 TYR A N 1
ATOM 651 C CA . TYR A 1 85 ? -12.468 9.258 15.837 1.00 98.25 85 TYR A CA 1
ATOM 652 C C . TYR A 1 85 ? -13.491 10.257 16.377 1.00 98.25 85 TYR A C 1
ATOM 654 O O . TYR A 1 85 ? -14.094 11.032 15.631 1.00 98.25 85 TYR A O 1
ATOM 662 N N . LYS A 1 86 ? -13.655 10.264 17.701 1.00 97.19 86 LYS A N 1
ATOM 663 C CA . LYS A 1 86 ? -14.362 11.319 18.436 1.00 97.19 86 LYS A CA 1
ATOM 664 C C . LYS A 1 86 ? -13.704 11.515 19.796 1.00 97.19 86 LYS A C 1
ATOM 666 O O . LYS A 1 86 ? -13.617 10.572 20.578 1.00 97.19 86 LYS A O 1
ATOM 671 N N . GLY A 1 87 ? -13.263 12.741 20.077 1.00 96.69 87 GLY A N 1
ATOM 672 C CA . GLY A 1 87 ? -12.532 13.052 21.307 1.00 96.69 87 GLY A CA 1
ATOM 673 C C . GLY A 1 87 ? -11.211 12.285 21.386 1.00 96.69 87 GLY A C 1
ATOM 674 O O . GLY A 1 87 ? -10.341 12.477 20.541 1.00 96.69 87 GLY A O 1
ATOM 675 N N . ASP A 1 88 ? -11.089 11.422 22.390 1.00 97.31 88 ASP A N 1
ATOM 676 C CA . ASP A 1 88 ? -9.921 10.582 22.686 1.00 97.31 88 ASP A CA 1
ATOM 677 C C . ASP A 1 88 ? -10.071 9.126 22.204 1.00 97.31 88 ASP A C 1
ATOM 679 O O . ASP A 1 88 ? -9.243 8.266 22.510 1.00 97.31 88 ASP A O 1
ATOM 683 N N . THR A 1 89 ? -11.149 8.825 21.477 1.00 98.38 89 THR A N 1
ATOM 684 C CA . THR A 1 89 ? -11.516 7.459 21.100 1.00 98.38 89 THR A CA 1
ATOM 685 C C . THR A 1 89 ? -11.425 7.260 19.593 1.00 98.38 89 THR A C 1
ATOM 687 O O . THR A 1 89 ? -11.999 8.027 18.814 1.00 98.38 89 THR A O 1
ATOM 690 N N . VAL A 1 90 ? -10.717 6.201 19.199 1.00 98.56 90 VAL A N 1
ATOM 691 C CA . VAL A 1 90 ? -10.631 5.698 17.826 1.00 98.56 90 VAL A CA 1
ATOM 692 C C . VAL A 1 90 ? -11.683 4.615 17.636 1.00 98.56 90 VAL A C 1
ATOM 694 O O . VAL A 1 90 ? -11.752 3.680 18.427 1.00 98.56 90 VAL A O 1
ATOM 697 N N . TYR A 1 91 ? -12.466 4.722 16.573 1.00 98.62 91 TYR A N 1
ATOM 698 C CA . TYR A 1 91 ? -13.439 3.720 16.154 1.00 98.62 91 TYR A CA 1
ATOM 699 C C . TYR A 1 91 ? -12.919 3.052 14.893 1.00 98.62 91 TYR A C 1
ATOM 701 O O . TYR A 1 91 ? -12.425 3.748 14.002 1.00 98.62 91 TYR A O 1
ATOM 709 N N . GLY A 1 92 ? -13.027 1.733 14.801 1.00 98.38 92 GLY A N 1
ATOM 710 C CA . GLY A 1 92 ? -12.621 1.014 13.605 1.00 98.38 92 GLY A CA 1
ATOM 711 C C . GLY A 1 92 ? -13.584 -0.075 13.180 1.00 98.38 92 GLY A C 1
ATOM 712 O O . GLY A 1 92 ? -14.265 -0.685 14.002 1.00 98.38 92 GLY A O 1
ATOM 713 N N . LEU A 1 93 ? -13.598 -0.288 11.871 1.00 98.50 93 LEU A N 1
ATOM 714 C CA . LEU A 1 93 ? -14.301 -1.358 11.186 1.00 98.50 93 LEU A CA 1
ATOM 715 C C . LEU A 1 93 ? -13.264 -2.158 10.413 1.00 98.50 93 LEU A C 1
ATOM 717 O O . LEU A 1 93 ? -12.468 -1.577 9.675 1.00 98.50 93 LEU A O 1
ATOM 721 N N . VAL A 1 94 ? -13.298 -3.474 10.560 1.00 98.69 94 VAL A N 1
ATOM 722 C CA . VAL A 1 94 ? -12.535 -4.417 9.749 1.00 98.69 94 VAL A CA 1
ATOM 723 C C . VAL A 1 94 ? -13.511 -5.370 9.083 1.00 98.69 94 VAL A C 1
ATOM 725 O O . VAL A 1 94 ? -14.386 -5.932 9.740 1.00 98.69 94 VAL A O 1
ATOM 728 N N . ARG A 1 95 ? -13.336 -5.558 7.779 1.00 98.12 95 ARG A N 1
ATOM 729 C CA . ARG A 1 95 ? -13.989 -6.603 6.996 1.00 98.12 95 ARG A CA 1
ATOM 730 C C . ARG A 1 95 ? -12.932 -7.608 6.590 1.00 98.12 95 ARG A C 1
ATOM 732 O O . ARG A 1 95 ? -11.892 -7.211 6.066 1.00 98.12 95 ARG A O 1
ATOM 739 N N . ARG A 1 96 ? -13.192 -8.887 6.831 1.00 96.62 96 ARG A N 1
ATOM 740 C CA . ARG A 1 96 ? -12.321 -9.991 6.435 1.00 96.62 96 ARG A CA 1
ATOM 741 C C . ARG A 1 96 ? -13.084 -10.995 5.587 1.00 96.62 96 ARG A C 1
ATOM 743 O O . ARG A 1 96 ? -14.237 -11.307 5.871 1.00 96.62 96 ARG A O 1
ATOM 750 N N . THR A 1 97 ? -12.391 -11.518 4.592 1.00 96.31 97 THR A N 1
ATOM 751 C CA . THR A 1 97 ? -12.745 -12.743 3.885 1.00 96.31 97 THR A CA 1
ATOM 752 C C . THR A 1 97 ? -11.714 -13.786 4.263 1.00 96.31 97 THR A C 1
ATOM 754 O O . THR A 1 97 ? -10.527 -13.476 4.357 1.00 96.31 97 THR A O 1
ATOM 757 N N . ASP A 1 98 ? -12.188 -14.992 4.518 1.00 93.62 98 ASP A N 1
ATOM 758 C CA . ASP A 1 98 ? -11.385 -16.121 4.949 1.00 93.62 98 ASP A CA 1
ATOM 759 C C . ASP A 1 98 ? -12.094 -17.404 4.509 1.00 93.62 98 ASP A C 1
ATOM 761 O O . ASP A 1 98 ? -13.318 -17.517 4.645 1.00 93.62 98 ASP A O 1
ATOM 765 N N . ASN A 1 99 ? -11.345 -18.359 3.970 1.00 91.62 99 ASN A N 1
ATOM 766 C CA . ASN A 1 99 ? -11.892 -19.638 3.533 1.00 91.62 99 ASN A CA 1
ATOM 767 C C . ASN A 1 99 ? -12.149 -20.592 4.711 1.00 91.62 99 ASN A C 1
ATOM 769 O O . ASN A 1 99 ? -13.006 -21.479 4.598 1.00 91.62 99 ASN A O 1
ATOM 773 N N . LYS A 1 100 ? -11.437 -20.438 5.838 1.00 90.75 100 LYS A N 1
ATOM 774 C CA . LYS A 1 100 ? -11.658 -21.254 7.034 1.00 90.75 100 LYS A CA 1
ATOM 775 C C . LYS A 1 100 ? -11.159 -20.575 8.310 1.00 90.75 100 LYS A C 1
ATOM 777 O O . LYS A 1 100 ? -9.974 -20.479 8.587 1.00 90.75 100 LYS A O 1
ATOM 782 N N . THR A 1 101 ? -12.104 -20.326 9.215 1.00 90.62 101 THR A N 1
ATOM 783 C CA . THR A 1 101 ? -11.771 -19.664 10.476 1.00 90.62 101 THR A CA 1
ATOM 784 C C . THR A 1 101 ? -11.135 -20.600 11.514 1.00 90.62 101 THR A C 1
ATOM 786 O O . THR A 1 101 ? -11.772 -21.539 12.014 1.00 90.62 101 THR A O 1
ATOM 789 N N . HIS A 1 102 ? -9.886 -20.319 11.895 1.00 89.25 102 HIS A N 1
ATOM 790 C CA . HIS A 1 102 ? -9.120 -21.036 12.918 1.00 89.25 102 HIS A CA 1
ATOM 791 C C . HIS A 1 102 ? -9.072 -20.284 14.261 1.00 89.25 102 HIS A C 1
ATOM 793 O O . HIS A 1 102 ? -8.435 -19.244 14.386 1.00 89.25 102 HIS A O 1
ATOM 799 N N . ILE A 1 103 ? -9.691 -20.845 15.313 1.00 89.44 103 ILE A N 1
ATOM 800 C CA . ILE A 1 103 ? -9.780 -20.214 16.654 1.00 89.44 103 ILE A CA 1
ATOM 801 C C . ILE A 1 103 ? -9.482 -21.161 17.834 1.00 89.44 103 ILE A C 1
ATOM 803 O O . ILE A 1 103 ? -9.963 -20.948 18.950 1.00 89.44 103 ILE A O 1
ATOM 807 N N . ARG A 1 104 ? -8.773 -22.271 17.594 1.00 84.12 104 ARG A N 1
ATOM 808 C CA . ARG A 1 104 ? -8.584 -23.347 18.588 1.00 84.12 104 ARG A CA 1
ATOM 809 C C . ARG A 1 104 ? -7.178 -23.430 19.187 1.00 84.12 104 ARG A C 1
ATOM 811 O O . ARG A 1 104 ? -6.973 -24.245 20.086 1.00 84.12 104 ARG A O 1
ATOM 818 N N . ALA A 1 105 ? -6.224 -22.631 18.722 1.00 82.31 105 ALA A N 1
ATOM 819 C CA . ALA A 1 105 ? -4.875 -22.602 19.268 1.00 82.31 105 ALA A CA 1
ATOM 820 C C . ALA A 1 105 ? -4.832 -21.909 20.642 1.00 82.31 105 ALA A C 1
ATOM 822 O O . ALA A 1 105 ? -5.650 -21.041 20.954 1.00 82.31 105 ALA A O 1
ATOM 823 N N . GLY A 1 106 ? -3.862 -22.296 21.477 1.00 81.81 106 GLY A N 1
ATOM 824 C CA . GLY A 1 106 ? -3.761 -21.820 22.861 1.00 81.81 106 GLY A CA 1
ATOM 825 C C . GLY A 1 106 ? -3.332 -20.355 23.004 1.00 81.81 106 GLY A C 1
ATOM 826 O O . GLY A 1 106 ? -3.658 -19.727 24.009 1.00 81.81 106 GLY A O 1
ATOM 827 N N . GLN A 1 107 ? -2.617 -19.804 22.020 1.00 82.50 107 GLN A N 1
ATOM 828 C CA . GLN A 1 107 ? -2.207 -18.399 21.992 1.00 82.50 107 GLN A CA 1
ATOM 829 C C . GLN A 1 107 ? -3.008 -17.629 20.941 1.00 82.50 107 GLN A C 1
ATOM 831 O O . GLN A 1 107 ? -3.221 -18.121 19.839 1.00 82.50 107 GLN A O 1
ATOM 836 N N . VAL A 1 108 ? -3.410 -16.388 21.238 1.00 81.62 108 VAL A N 1
ATOM 837 C CA . VAL A 1 108 ? -4.234 -15.577 20.313 1.00 81.62 108 VAL A CA 1
ATOM 838 C C . VAL A 1 108 ? -3.551 -15.364 18.958 1.00 81.62 108 VAL A C 1
ATOM 840 O O . VAL A 1 108 ? -4.219 -15.399 17.936 1.00 81.62 108 VAL A O 1
ATOM 843 N N . HIS A 1 109 ? -2.227 -15.187 18.932 1.00 80.19 109 HIS A N 1
ATOM 844 C CA . HIS A 1 109 ? -1.481 -14.941 17.694 1.00 80.19 109 HIS A CA 1
ATOM 845 C C . HIS A 1 109 ? -1.358 -16.175 16.781 1.00 80.19 109 HIS A C 1
ATOM 847 O O . HIS A 1 109 ? -1.084 -16.014 15.589 1.00 80.19 109 HIS A O 1
ATOM 853 N N . ASP A 1 110 ? -1.609 -17.371 17.314 1.00 85.56 110 ASP A N 1
ATOM 854 C CA . ASP A 1 110 ? -1.645 -18.635 16.565 1.00 85.56 110 ASP A CA 1
ATOM 855 C C . ASP A 1 110 ? -3.044 -18.929 15.995 1.00 85.56 110 ASP A C 1
ATOM 857 O O . ASP A 1 110 ? -3.308 -20.018 15.498 1.00 85.56 110 ASP A O 1
ATOM 861 N N . ASN A 1 111 ? -3.965 -17.970 16.097 1.00 90.19 111 ASN A N 1
ATOM 862 C CA . ASN A 1 111 ? -5.318 -18.063 15.578 1.00 90.19 111 ASN A CA 1
ATOM 863 C C . ASN A 1 111 ? -5.637 -16.903 14.637 1.00 90.19 111 ASN A C 1
ATOM 865 O O . ASN A 1 111 ? -4.920 -15.900 14.601 1.00 90.19 111 ASN A O 1
ATOM 869 N N . ASP A 1 112 ? -6.744 -17.009 13.919 1.00 93.50 112 ASP A N 1
ATOM 870 C CA . ASP A 1 112 ? -7.242 -15.918 13.100 1.00 93.50 112 ASP A CA 1
ATOM 871 C C . ASP A 1 112 ? -7.613 -14.747 13.989 1.00 93.50 112 ASP A C 1
ATOM 873 O O . ASP A 1 112 ? -8.418 -14.852 14.927 1.00 93.50 112 ASP A O 1
ATOM 877 N N . CYS A 1 113 ? -6.975 -13.617 13.725 1.00 95.50 113 CYS A N 1
ATOM 878 C CA . CYS A 1 113 ? -7.115 -12.459 14.578 1.00 95.50 113 CYS A CA 1
ATOM 879 C C . CYS A 1 113 ? -6.833 -11.169 13.823 1.00 95.50 113 CYS A C 1
ATOM 881 O O . CYS A 1 113 ? -6.134 -11.144 12.809 1.00 95.50 113 CYS A O 1
ATOM 883 N N . VAL A 1 114 ? -7.356 -10.083 14.380 1.00 97.56 114 VAL A N 1
ATOM 884 C CA . VAL A 1 114 ? -6.949 -8.727 14.027 1.00 97.56 114 VAL A CA 1
ATOM 885 C C . VAL A 1 114 ? -5.992 -8.223 15.097 1.00 97.56 114 VAL A C 1
ATOM 887 O O . VAL A 1 114 ? -6.294 -8.292 16.291 1.00 97.56 114 VAL A O 1
ATOM 890 N N . GLU A 1 115 ? -4.848 -7.690 14.677 1.00 97.62 115 GLU A N 1
ATOM 891 C CA . GLU A 1 115 ? -3.864 -7.076 15.569 1.00 97.62 115 GLU A CA 1
ATOM 892 C C . GLU A 1 115 ? -3.809 -5.563 15.336 1.00 97.62 115 GLU A C 1
ATOM 894 O O . GLU A 1 115 ? -3.635 -5.125 14.202 1.00 97.62 115 GLU A O 1
ATOM 899 N N . LEU A 1 116 ? -3.913 -4.758 16.395 1.00 98.25 116 LEU A N 1
ATOM 900 C CA . LEU A 1 116 ? -3.744 -3.302 16.342 1.00 98.25 116 LEU A CA 1
ATOM 901 C C . LEU A 1 116 ? -2.418 -2.904 16.984 1.00 98.25 116 LEU A C 1
ATOM 903 O O . LEU A 1 116 ? -2.068 -3.419 18.048 1.00 98.25 116 LEU A O 1
ATOM 907 N N . PHE A 1 117 ? -1.724 -1.941 16.382 1.00 97.81 117 PHE A N 1
ATOM 908 C CA . PHE A 1 117 ? -0.465 -1.399 16.886 1.00 97.81 117 PHE A CA 1
ATOM 909 C C . PHE A 1 117 ? -0.554 0.122 16.969 1.00 97.81 117 PHE A C 1
ATOM 911 O O . PHE A 1 117 ? -0.659 0.796 15.947 1.00 97.81 117 PHE A O 1
ATOM 918 N N . PHE A 1 118 ? -0.452 0.669 18.178 1.00 97.25 118 PHE A N 1
ATOM 919 C CA . PHE A 1 118 ? -0.412 2.109 18.418 1.00 97.25 118 PHE A CA 1
ATOM 920 C C . PHE A 1 118 ? 0.899 2.505 19.095 1.00 97.25 118 PHE A C 1
ATOM 922 O O . PHE A 1 118 ? 1.271 1.932 20.120 1.00 97.25 118 PHE A O 1
ATOM 929 N N . LYS A 1 119 ? 1.575 3.527 18.568 1.00 95.62 119 LYS A N 1
ATOM 930 C CA . LYS A 1 119 ? 2.769 4.138 19.170 1.00 95.62 119 LYS A CA 1
ATOM 931 C C . LYS A 1 119 ? 2.527 5.628 19.373 1.00 95.62 119 LYS A C 1
ATOM 933 O O . LYS A 1 119 ? 2.349 6.369 18.412 1.00 95.62 119 LYS A O 1
ATOM 938 N N . THR A 1 120 ? 2.524 6.057 20.626 1.00 93.62 120 THR A N 1
ATOM 939 C CA . THR A 1 120 ? 2.461 7.468 21.022 1.00 93.62 120 THR A CA 1
ATOM 940 C C . THR A 1 120 ? 3.796 7.891 21.630 1.00 93.62 120 THR A C 1
ATOM 942 O O . THR A 1 120 ? 4.705 7.078 21.801 1.00 93.62 120 THR A O 1
ATOM 945 N N . ASP A 1 121 ? 3.913 9.157 22.026 1.00 90.50 121 ASP A N 1
ATOM 946 C CA . ASP A 1 121 ? 5.084 9.649 22.762 1.00 90.50 121 ASP A CA 1
ATOM 947 C C . ASP A 1 121 ? 5.333 8.928 24.089 1.00 90.50 121 ASP A C 1
ATOM 949 O O . ASP A 1 121 ? 6.466 8.877 24.563 1.00 90.50 121 ASP A O 1
ATOM 953 N N . LYS A 1 122 ? 4.271 8.407 24.710 1.00 90.69 122 LYS A N 1
ATOM 954 C CA . LYS A 1 122 ? 4.318 7.858 26.069 1.00 90.69 122 LYS A CA 1
ATOM 955 C C . LYS A 1 122 ? 4.326 6.338 26.090 1.00 90.69 122 LYS A C 1
ATOM 957 O O . LYS A 1 122 ? 4.741 5.747 27.084 1.00 90.69 122 LYS A O 1
ATOM 962 N N . THR A 1 123 ? 3.787 5.688 25.061 1.00 93.56 123 THR A N 1
ATOM 963 C CA . THR A 1 123 ? 3.543 4.249 25.123 1.00 93.56 123 THR A CA 1
ATOM 964 C C . THR A 1 123 ? 3.447 3.610 23.748 1.00 93.56 123 THR A C 1
ATOM 966 O O . THR A 1 123 ? 3.097 4.249 22.757 1.00 93.56 123 THR A O 1
ATOM 969 N N . PHE A 1 124 ? 3.712 2.311 23.727 1.00 95.25 124 PHE A N 1
ATOM 970 C CA . PHE A 1 124 ? 3.370 1.424 22.634 1.00 95.25 124 PHE A CA 1
ATOM 971 C C . PHE A 1 124 ? 2.330 0.422 23.130 1.00 95.25 124 PHE A C 1
ATOM 973 O O . PHE A 1 124 ? 2.438 -0.100 24.245 1.00 95.25 124 PHE A O 1
ATOM 980 N N . ARG A 1 125 ? 1.323 0.152 22.303 1.00 95.81 125 ARG A N 1
ATOM 981 C CA . ARG A 1 125 ? 0.251 -0.784 22.611 1.00 95.81 125 ARG A CA 1
ATOM 982 C C . ARG A 1 125 ? -0.007 -1.695 21.424 1.00 95.81 125 ARG A C 1
ATOM 984 O O . ARG A 1 125 ? -0.331 -1.218 20.341 1.00 95.81 125 ARG A O 1
ATOM 991 N N . GLN A 1 126 ? 0.099 -2.993 21.675 1.00 96.44 126 GLN A N 1
ATOM 992 C CA . GLN A 1 126 ? -0.427 -4.033 20.805 1.00 96.44 126 GLN A CA 1
ATOM 993 C C . GLN A 1 126 ? -1.716 -4.576 21.421 1.00 96.44 126 GLN A C 1
ATOM 995 O O . GLN A 1 126 ? -1.766 -4.782 22.636 1.00 96.44 126 GLN A O 1
ATOM 1000 N N . MET A 1 127 ? -2.732 -4.786 20.593 1.00 96.75 127 MET A N 1
ATOM 1001 C CA . MET A 1 127 ? -4.005 -5.401 20.974 1.00 96.75 127 MET A CA 1
ATOM 1002 C C . MET A 1 127 ? -4.328 -6.490 19.961 1.00 96.75 127 MET A C 1
ATOM 1004 O O . MET A 1 127 ? -4.068 -6.301 18.773 1.00 96.75 127 MET A O 1
ATOM 1008 N N . ARG A 1 128 ? -4.896 -7.611 20.401 1.00 96.31 128 ARG A N 1
ATOM 1009 C CA . ARG A 1 128 ? -5.315 -8.704 19.515 1.00 96.31 128 ARG A CA 1
ATOM 1010 C C . ARG A 1 128 ? -6.748 -9.119 19.787 1.00 96.31 128 ARG A C 1
ATOM 1012 O O . ARG A 1 128 ? -7.101 -9.400 20.930 1.00 96.31 128 ARG A O 1
ATOM 1019 N N . ALA A 1 129 ? -7.557 -9.169 18.738 1.00 96.38 129 ALA A N 1
ATOM 1020 C CA . ALA A 1 129 ? -8.911 -9.698 18.779 1.00 96.38 129 ALA A CA 1
ATOM 1021 C C . ALA A 1 129 ? -8.940 -11.007 17.992 1.00 96.38 129 ALA A C 1
ATOM 1023 O O . ALA A 1 129 ? -8.893 -10.994 16.763 1.00 96.38 129 ALA A O 1
ATOM 1024 N N . LEU A 1 130 ? -9.011 -12.130 18.712 1.00 95.31 130 LEU A N 1
ATOM 1025 C CA . LEU A 1 130 ? -9.369 -13.427 18.135 1.00 95.31 130 LEU A CA 1
ATOM 1026 C C . LEU A 1 130 ? -10.762 -13.319 17.504 1.00 95.31 130 LEU A C 1
ATOM 1028 O O . LEU A 1 130 ? -11.644 -12.703 18.109 1.00 95.31 130 LEU A O 1
ATOM 1032 N N . VAL A 1 131 ? -10.985 -13.950 16.350 1.00 95.38 131 VAL A N 1
ATOM 1033 C CA . VAL A 1 131 ? -12.320 -13.996 15.733 1.00 95.38 131 VAL A CA 1
ATOM 1034 C C . VAL A 1 131 ? -13.363 -14.505 16.741 1.00 95.38 131 VAL A C 1
ATOM 1036 O O . VAL A 1 131 ? -13.185 -15.533 17.399 1.00 95.38 131 VAL A O 1
ATOM 1039 N N . GLY A 1 132 ? -14.443 -13.735 16.916 1.00 95.06 132 GLY A N 1
ATOM 1040 C CA . GLY A 1 132 ? -15.511 -14.020 17.880 1.00 95.06 132 GLY A CA 1
ATOM 1041 C C . GLY A 1 132 ? -15.184 -13.685 19.345 1.00 95.06 132 GLY A C 1
ATOM 1042 O O . GLY A 1 132 ? -15.971 -14.014 20.237 1.00 95.06 132 GLY A O 1
ATOM 1043 N N . LYS A 1 133 ? -14.043 -13.044 19.638 1.00 95.31 133 LYS A N 1
ATOM 1044 C CA . LYS A 1 133 ? -13.670 -12.563 20.981 1.00 95.31 133 LYS A CA 1
ATOM 1045 C C . LYS A 1 133 ? -13.293 -11.083 20.972 1.00 95.31 133 LYS A C 1
ATOM 1047 O O . LYS A 1 133 ? -12.948 -10.500 19.950 1.00 95.31 133 LYS A O 1
ATOM 1052 N N . LYS A 1 134 ? -13.346 -10.479 22.159 1.00 95.38 134 LYS A N 1
ATOM 1053 C CA . LYS A 1 134 ? -12.920 -9.093 22.382 1.00 95.38 134 LYS A CA 1
ATOM 1054 C C . LYS A 1 134 ? -11.397 -8.965 22.310 1.00 95.38 134 LYS A C 1
ATOM 1056 O O . LYS A 1 134 ? -10.693 -9.966 22.453 1.00 95.38 134 LYS A O 1
ATOM 1061 N N . PHE A 1 135 ? -10.909 -7.736 22.145 1.00 96.19 135 PHE A N 1
ATOM 1062 C CA . PHE A 1 135 ? -9.485 -7.439 22.288 1.00 96.19 135 PHE A CA 1
ATOM 1063 C C . PHE A 1 135 ? -8.941 -7.888 23.655 1.00 96.19 135 PHE A C 1
ATOM 1065 O O . PHE A 1 135 ? -9.601 -7.737 24.685 1.00 96.19 135 PHE A O 1
ATOM 1072 N N . ASP A 1 136 ? -7.725 -8.435 23.647 1.00 91.00 136 ASP A N 1
ATOM 1073 C CA . ASP A 1 136 ? -7.012 -8.943 24.826 1.00 91.00 136 ASP A CA 1
ATOM 1074 C C . ASP A 1 136 ? -6.578 -7.847 25.816 1.00 91.00 136 ASP A C 1
ATOM 1076 O O . ASP A 1 136 ? -6.436 -8.105 27.013 1.00 91.00 136 ASP A O 1
ATOM 1080 N N . ALA A 1 137 ? -6.373 -6.624 25.331 1.00 89.50 137 ALA A N 1
ATOM 1081 C CA . ALA A 1 137 ? -5.886 -5.500 26.114 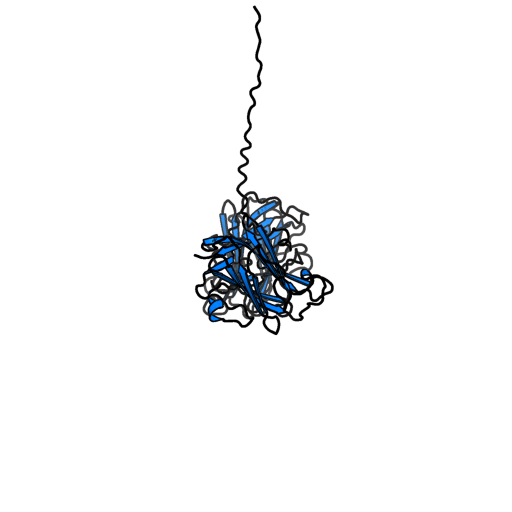1.00 89.50 137 ALA A CA 1
ATOM 1082 C C . ALA A 1 137 ? -6.365 -4.147 25.565 1.00 89.50 137 ALA A C 1
ATOM 1084 O O . ALA A 1 137 ? -6.848 -4.029 24.442 1.00 89.50 137 ALA A O 1
ATOM 1085 N N . GLY A 1 138 ? -6.163 -3.105 26.374 1.00 92.25 138 GLY A N 1
ATOM 1086 C CA . GLY A 1 138 ? -6.363 -1.703 26.013 1.00 92.25 138 GLY A CA 1
ATOM 1087 C C . GLY A 1 138 ? -5.223 -0.815 26.508 1.00 92.25 138 GLY A C 1
ATOM 1088 O O . GLY A 1 138 ? -4.226 -1.289 27.066 1.00 92.25 138 GLY A O 1
ATOM 1089 N N . PHE A 1 139 ? -5.362 0.497 26.323 1.00 94.38 139 PHE A N 1
ATOM 1090 C CA . PHE A 1 139 ? -4.506 1.460 27.014 1.00 94.38 139 PHE A CA 1
ATOM 1091 C C . PHE A 1 139 ? -4.798 1.449 28.519 1.00 94.38 139 PHE A C 1
ATOM 1093 O O . PHE A 1 139 ? -5.927 1.224 28.946 1.00 94.38 139 PHE A O 1
ATOM 1100 N N . SER A 1 140 ? -3.780 1.716 29.342 1.00 92.50 140 SER A N 1
ATOM 1101 C CA . SER A 1 140 ? -3.973 1.842 30.791 1.00 92.50 140 SER A CA 1
ATOM 1102 C C . SER A 1 140 ? -4.952 2.978 31.090 1.00 92.50 140 SER A C 1
ATOM 1104 O O . SER A 1 140 ? -4.692 4.113 30.705 1.00 92.50 140 SER A O 1
ATOM 1106 N N . GLY A 1 141 ? -6.062 2.672 31.768 1.00 91.06 141 GLY A N 1
ATOM 1107 C CA . GLY A 1 141 ? -7.138 3.631 32.055 1.00 91.06 141 GLY A CA 1
ATOM 1108 C C . GLY A 1 141 ? -8.086 3.916 30.882 1.00 91.06 141 GLY A C 1
ATOM 1109 O O . GLY A 1 141 ? -9.035 4.673 31.058 1.00 91.06 141 GLY A O 1
ATOM 1110 N N . GLY A 1 142 ? -7.857 3.316 29.709 1.00 94.25 142 GLY A N 1
ATOM 1111 C CA . GLY A 1 142 ? -8.709 3.455 28.530 1.00 94.25 142 GLY A CA 1
ATOM 1112 C C . GLY A 1 142 ? -9.702 2.309 28.406 1.00 94.25 142 GLY A C 1
ATOM 1113 O O . GLY A 1 142 ? -9.414 1.171 28.781 1.00 94.25 142 GLY A O 1
ATOM 1114 N N . LYS A 1 143 ? -10.880 2.609 27.864 1.00 95.88 143 LYS A N 1
ATOM 1115 C CA . LYS A 1 143 ? -11.885 1.605 27.513 1.00 95.88 143 LYS A CA 1
ATOM 1116 C C . LYS A 1 143 ? -11.608 1.005 26.137 1.00 95.88 143 LYS A C 1
ATOM 1118 O O . LYS A 1 143 ? -11.129 1.691 25.234 1.00 95.88 143 LYS A O 1
ATOM 1123 N N . VAL A 1 144 ? -11.949 -0.273 25.994 1.00 97.25 144 VAL A N 1
ATOM 1124 C CA . VAL A 1 144 ? -11.990 -0.962 24.705 1.00 97.25 144 VAL A CA 1
ATOM 1125 C C . VAL A 1 144 ? -13.330 -1.666 24.570 1.00 97.25 144 VAL A C 1
ATOM 1127 O O . VAL A 1 144 ? -13.735 -2.424 25.453 1.00 97.25 144 VAL A O 1
ATOM 1130 N N . GLU A 1 145 ? -14.005 -1.405 23.461 1.00 97.62 145 GLU A N 1
ATOM 1131 C CA . GLU A 1 145 ? -15.220 -2.095 23.045 1.00 97.62 145 GLU A CA 1
ATOM 1132 C C . GLU A 1 145 ? -14.936 -2.851 21.752 1.00 97.62 145 GLU A C 1
ATOM 1134 O O . GLU A 1 145 ? -14.096 -2.453 20.942 1.00 97.62 145 GLU A O 1
ATOM 1139 N N . THR A 1 146 ? -15.570 -4.005 21.594 1.00 97.94 146 THR A N 1
ATOM 1140 C CA . THR A 1 146 ? -15.316 -4.913 20.477 1.00 97.94 146 THR A CA 1
ATOM 1141 C C . THR A 1 146 ? -16.560 -5.739 20.229 1.00 97.94 146 THR A C 1
ATOM 1143 O O . THR A 1 146 ? -17.089 -6.332 21.178 1.00 97.94 146 THR A O 1
ATOM 1146 N N . ALA A 1 147 ? -16.971 -5.822 18.973 1.00 98.06 147 ALA A N 1
ATOM 1147 C CA . ALA A 1 147 ? -18.048 -6.682 18.530 1.00 98.06 147 ALA A CA 1
ATOM 1148 C C . ALA A 1 147 ? -17.661 -7.354 17.213 1.00 98.06 147 ALA A C 1
ATOM 1150 O O . ALA A 1 147 ? -17.161 -6.710 16.294 1.00 98.06 147 ALA A O 1
ATOM 1151 N N . TRP A 1 148 ? -17.883 -8.663 17.156 1.00 98.38 148 TRP A N 1
ATOM 1152 C CA . TRP A 1 148 ? -17.844 -9.426 15.917 1.00 98.38 148 TRP A CA 1
ATOM 1153 C C . TRP A 1 148 ? -19.276 -9.691 15.482 1.00 98.38 148 TRP A C 1
ATOM 1155 O O . TRP A 1 148 ? -20.128 -9.940 16.339 1.00 98.38 148 TRP A O 1
ATOM 1165 N N . ASN A 1 149 ? -19.524 -9.691 14.178 1.00 97.56 149 ASN A N 1
ATOM 1166 C CA . ASN A 1 149 ? -20.767 -10.250 13.664 1.00 97.56 149 ASN A CA 1
ATOM 1167 C C . ASN A 1 149 ? -20.789 -11.782 13.832 1.00 97.56 149 ASN A C 1
ATOM 1169 O O . ASN A 1 149 ? -19.776 -12.410 14.154 1.00 97.56 149 ASN A O 1
ATOM 1173 N N . GLU A 1 150 ? -21.957 -12.392 13.629 1.00 94.50 150 GLU A N 1
ATOM 1174 C CA . GLU A 1 150 ? -22.170 -13.817 13.925 1.00 94.50 150 GLU A CA 1
ATOM 1175 C C . GLU A 1 150 ? -21.251 -14.759 13.134 1.00 94.50 150 GLU A C 1
ATOM 1177 O O . GLU A 1 150 ? -20.826 -15.785 13.666 1.00 94.50 150 GLU A O 1
ATOM 1182 N N . ASP A 1 151 ? -20.920 -14.412 11.888 1.00 94.38 151 ASP A N 1
ATOM 1183 C CA . ASP A 1 151 ? -20.061 -15.223 11.017 1.00 94.38 151 ASP A CA 1
ATOM 118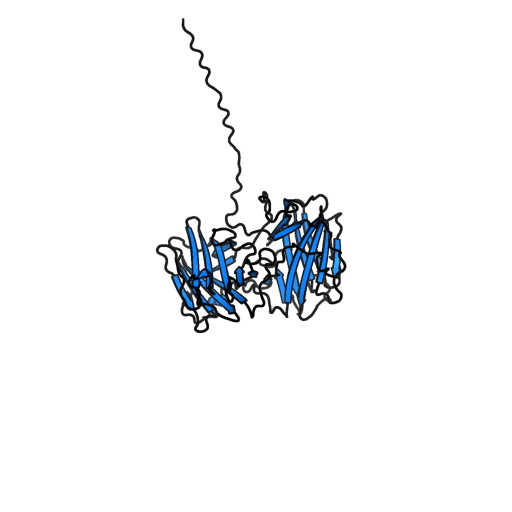4 C C . ASP A 1 151 ? -18.558 -14.898 11.150 1.00 94.38 151 ASP A C 1
ATOM 1186 O O . ASP A 1 151 ? -17.723 -15.597 10.578 1.00 94.38 151 ASP A O 1
ATOM 1190 N N . GLY A 1 152 ? -18.191 -13.877 11.933 1.00 95.81 152 GLY A N 1
ATOM 1191 C CA . GLY A 1 152 ? -16.800 -13.491 12.157 1.00 95.81 152 GLY A CA 1
ATOM 1192 C C . GLY A 1 152 ? -16.115 -12.826 10.958 1.00 95.81 152 GLY A C 1
ATOM 1193 O O . GLY A 1 152 ? -14.882 -12.797 10.912 1.00 95.81 152 GLY A O 1
ATOM 1194 N N . THR A 1 153 ? -16.870 -12.301 9.991 1.00 96.88 153 THR A N 1
ATOM 1195 C CA . THR A 1 153 ? -16.345 -11.550 8.833 1.00 96.88 153 THR A CA 1
ATOM 1196 C C . THR A 1 153 ? -16.226 -10.049 9.095 1.00 96.88 153 THR A C 1
ATOM 1198 O O . THR A 1 153 ? -15.494 -9.350 8.394 1.00 96.88 153 THR A O 1
ATOM 1201 N N . ILE A 1 154 ? -16.900 -9.536 10.125 1.00 98.00 154 ILE A N 1
ATOM 1202 C CA . ILE A 1 154 ? -16.905 -8.121 10.497 1.00 98.00 154 ILE A CA 1
ATOM 1203 C C . ILE A 1 154 ? -16.467 -7.972 11.948 1.00 98.00 154 ILE A C 1
ATOM 1205 O O . ILE A 1 154 ? -17.014 -8.618 12.840 1.00 98.00 154 ILE A O 1
ATOM 1209 N N . LEU A 1 155 ? -15.521 -7.062 12.175 1.00 98.56 155 LEU A N 1
ATOM 1210 C CA . LEU A 1 155 ? -15.103 -6.600 13.492 1.00 98.56 155 LEU A CA 1
ATOM 1211 C C . LEU A 1 155 ? -15.305 -5.091 13.597 1.00 98.56 155 LEU A C 1
ATOM 1213 O O . LEU A 1 155 ? -14.692 -4.324 12.854 1.00 98.56 155 LEU A O 1
ATOM 1217 N N . GLU A 1 156 ? -16.088 -4.671 14.581 1.00 98.56 156 GLU A N 1
ATOM 1218 C CA . GLU A 1 156 ? -16.196 -3.280 15.009 1.00 98.56 156 GLU A CA 1
ATOM 1219 C C . GLU A 1 156 ? -15.508 -3.100 16.358 1.00 98.56 156 GLU A C 1
ATOM 1221 O O . GLU A 1 156 ? -15.574 -3.963 17.241 1.00 98.56 156 GLU A O 1
ATOM 1226 N N . PHE A 1 157 ? -14.832 -1.969 16.538 1.00 98.56 157 PHE A N 1
ATOM 1227 C CA . PHE A 1 157 ? -14.174 -1.658 17.797 1.00 98.56 157 PHE A CA 1
ATOM 1228 C C . PHE A 1 157 ? -14.160 -0.173 18.125 1.00 98.56 157 PHE A C 1
ATOM 1230 O O . PHE A 1 157 ? -14.149 0.684 17.243 1.00 98.56 157 PHE A O 1
ATOM 1237 N N . ALA A 1 158 ? -14.064 0.112 19.421 1.00 98.44 158 ALA A N 1
ATOM 1238 C CA . ALA A 1 158 ? -13.713 1.421 19.946 1.00 98.44 158 ALA A CA 1
ATOM 1239 C C . ALA A 1 158 ? -12.524 1.274 20.897 1.00 98.44 158 ALA A C 1
ATOM 1241 O O . ALA A 1 158 ? -12.541 0.432 21.794 1.00 98.44 158 ALA A O 1
ATOM 1242 N N . VAL A 1 159 ? -11.490 2.086 20.706 1.00 98.50 159 VAL A N 1
ATOM 1243 C CA . VAL A 1 159 ? -10.277 2.104 21.525 1.00 98.50 159 VAL A CA 1
ATOM 1244 C C . VAL A 1 159 ? -10.051 3.521 22.023 1.00 98.50 159 VAL A C 1
ATOM 1246 O O . VAL A 1 159 ? -9.729 4.426 21.252 1.00 98.50 159 VAL A O 1
ATOM 1249 N N . GLN A 1 160 ? -10.199 3.708 23.328 1.00 97.88 160 GLN A N 1
ATOM 1250 C CA . GLN A 1 160 ? -9.881 4.966 23.983 1.00 97.88 160 GLN A CA 1
ATOM 1251 C C . GLN A 1 160 ? -8.369 5.079 24.212 1.00 97.88 160 GLN A C 1
ATOM 1253 O O . GLN A 1 160 ? -7.740 4.144 24.718 1.00 97.88 160 GLN A O 1
ATOM 1258 N N . ILE A 1 161 ? -7.800 6.241 23.889 1.00 96.56 161 ILE A N 1
ATOM 1259 C CA . ILE A 1 161 ? -6.413 6.620 24.174 1.00 96.56 161 ILE A CA 1
ATOM 1260 C C . ILE A 1 161 ? -6.447 7.734 25.233 1.00 96.56 161 ILE A C 1
ATOM 1262 O O . ILE A 1 161 ? -6.539 8.908 24.878 1.00 96.56 161 ILE A O 1
ATOM 1266 N N . PRO A 1 162 ? -6.399 7.396 26.537 1.00 94.38 162 PRO A N 1
ATOM 1267 C CA . PRO A 1 162 ? -6.560 8.377 27.606 1.00 94.38 162 PRO A CA 1
ATOM 1268 C C . PRO A 1 162 ? -5.548 9.517 27.529 1.00 94.38 162 PRO A C 1
ATOM 1270 O O . PRO A 1 162 ? -4.406 9.334 27.098 1.00 94.38 162 PRO A O 1
ATOM 1273 N N . ASP A 1 163 ? -5.970 10.685 28.012 1.00 91.19 163 ASP A N 1
ATOM 1274 C CA . ASP A 1 163 ? -5.157 11.902 28.097 1.00 91.19 163 ASP A CA 1
ATOM 1275 C C . ASP A 1 163 ? -4.628 12.406 26.742 1.00 91.19 163 ASP A C 1
ATOM 1277 O O . ASP A 1 163 ? -3.613 13.111 26.686 1.00 91.19 163 ASP A O 1
ATOM 1281 N N . MET A 1 164 ? -5.303 12.050 25.644 1.00 92.94 164 MET A N 1
ATOM 1282 C CA . MET A 1 164 ? -4.969 12.497 24.297 1.00 92.94 164 MET A CA 1
ATOM 1283 C C . MET A 1 164 ? -6.206 13.034 23.573 1.00 92.94 164 MET A C 1
ATOM 1285 O O . MET A 1 164 ? -7.094 12.288 23.180 1.00 92.94 164 MET A O 1
ATOM 1289 N N . GLU A 1 165 ? -6.244 14.346 23.349 1.00 94.06 165 GLU A N 1
ATOM 1290 C CA . GLU A 1 165 ? -7.172 14.956 22.393 1.00 94.06 165 GLU A CA 1
ATOM 1291 C C . GLU A 1 165 ? -6.652 14.658 20.981 1.00 94.06 165 GLU A C 1
ATOM 1293 O O . GLU A 1 165 ? -5.511 15.004 20.664 1.00 94.06 165 GLU A O 1
ATOM 1298 N N . LEU A 1 166 ? -7.433 13.925 20.177 1.00 96.12 166 LEU A N 1
ATOM 1299 C CA . LEU A 1 166 ? -6.925 13.355 18.930 1.00 96.12 166 LEU A CA 1
ATOM 1300 C C . LEU A 1 166 ? -6.914 14.349 17.765 1.00 96.12 166 LEU A C 1
ATOM 1302 O O . LEU A 1 166 ? -6.109 14.159 16.860 1.00 96.12 166 LEU A O 1
ATOM 1306 N N . ALA A 1 167 ? -7.751 15.391 17.734 1.00 96.81 167 ALA A N 1
ATOM 1307 C CA . ALA A 1 167 ? -7.906 16.205 16.531 1.00 96.81 167 ALA A CA 1
ATOM 1308 C C . ALA A 1 167 ? -6.598 16.895 16.109 1.00 96.81 167 ALA A C 1
ATOM 1310 O O . ALA A 1 167 ? -5.913 17.556 16.888 1.00 96.81 167 ALA A O 1
ATOM 1311 N N . GLY A 1 168 ? -6.236 16.738 14.835 1.00 95.06 168 GLY A N 1
ATOM 1312 C CA . GLY A 1 168 ? -4.998 17.286 14.282 1.00 95.06 168 GLY A CA 1
ATOM 1313 C C . GLY A 1 168 ? -3.719 16.620 14.802 1.00 95.06 168 GLY A C 1
ATOM 1314 O O . GLY A 1 168 ? -2.632 17.135 14.546 1.00 95.06 168 GLY A O 1
ATOM 1315 N N . LYS A 1 169 ? -3.812 15.508 15.544 1.00 95.19 169 LYS A N 1
ATOM 1316 C CA . LYS A 1 169 ? -2.654 14.733 16.011 1.00 95.19 169 LYS A CA 1
ATOM 1317 C C . LYS A 1 169 ? -2.323 13.584 15.067 1.00 95.19 169 LYS A C 1
ATOM 1319 O O . LYS A 1 169 ? -3.081 13.238 14.162 1.00 95.19 169 LYS A O 1
ATOM 1324 N N . ASN A 1 170 ? -1.186 12.960 15.331 1.00 95.62 170 ASN A N 1
ATOM 1325 C CA . ASN A 1 170 ? -0.720 11.758 14.664 1.00 95.62 170 ASN A CA 1
ATOM 1326 C C . ASN A 1 170 ? -0.186 10.754 15.689 1.00 95.62 170 ASN A C 1
ATOM 1328 O O . ASN A 1 170 ? 0.274 11.138 16.767 1.00 95.62 170 ASN A O 1
ATOM 1332 N N . VAL A 1 171 ? -0.249 9.471 15.345 1.00 95.81 171 VAL A N 1
ATOM 1333 C CA . VAL A 1 171 ? 0.365 8.380 16.116 1.00 95.81 171 VAL A CA 1
ATOM 1334 C C . VAL A 1 171 ? 0.946 7.344 15.162 1.00 95.81 171 VAL A C 1
ATOM 1336 O O . VAL A 1 171 ? 0.456 7.167 14.043 1.00 95.81 171 VAL A O 1
ATOM 1339 N N . GLY A 1 172 ? 1.974 6.627 15.614 1.00 95.94 172 GLY A N 1
ATOM 1340 C CA . GLY A 1 172 ? 2.479 5.466 14.892 1.00 95.94 172 GLY A CA 1
ATOM 1341 C C . GLY A 1 172 ? 1.419 4.376 14.867 1.00 95.94 172 GLY A C 1
ATOM 1342 O O . GLY A 1 172 ? 0.774 4.112 15.886 1.00 95.94 172 GLY A O 1
ATOM 1343 N N . TRP A 1 173 ? 1.228 3.771 13.701 1.00 97.12 173 TRP A N 1
ATOM 1344 C CA . TRP A 1 173 ? 0.106 2.879 13.443 1.00 97.12 173 TRP A CA 1
ATOM 1345 C C . TRP A 1 173 ? 0.515 1.676 12.616 1.00 97.12 173 TRP A C 1
ATOM 1347 O O . TRP A 1 173 ? 1.246 1.801 11.633 1.00 97.12 173 TRP A O 1
ATOM 1357 N N . ASN A 1 174 ? -0.030 0.521 12.970 1.00 97.38 174 ASN A N 1
ATOM 1358 C CA . ASN A 1 174 ? -0.164 -0.588 12.046 1.00 97.38 174 ASN A CA 1
ATOM 1359 C C . ASN A 1 174 ? -1.398 -1.422 12.421 1.00 97.38 174 ASN A C 1
ATOM 1361 O O . ASN A 1 174 ? -1.877 -1.358 13.555 1.00 97.38 174 ASN A O 1
ATOM 1365 N N . ILE A 1 175 ? -1.892 -2.215 11.480 1.00 98.38 175 ILE A N 1
ATOM 1366 C CA . ILE A 1 175 ? -2.964 -3.186 11.694 1.00 98.38 175 ILE A CA 1
ATOM 1367 C C . ILE A 1 175 ? -2.628 -4.452 10.912 1.00 98.38 175 ILE A C 1
ATOM 1369 O O . ILE A 1 175 ? -2.134 -4.357 9.790 1.00 98.38 175 ILE A O 1
ATOM 1373 N N . ALA A 1 176 ? -2.858 -5.622 11.503 1.00 97.56 176 ALA A N 1
ATOM 1374 C CA . ALA A 1 176 ? -2.635 -6.904 10.845 1.00 97.56 176 ALA A CA 1
ATOM 1375 C C . ALA A 1 176 ? -3.915 -7.733 10.793 1.00 97.56 176 ALA A C 1
ATOM 1377 O O . ALA A 1 176 ? -4.675 -7.741 11.763 1.00 97.56 176 ALA A O 1
ATOM 1378 N N . LEU A 1 177 ? -4.089 -8.467 9.698 1.00 97.38 177 LEU A N 1
ATOM 1379 C CA . LEU A 1 177 ? -5.039 -9.565 9.581 1.00 97.38 177 LEU A CA 1
ATOM 1380 C C . LEU A 1 177 ? -4.243 -10.871 9.513 1.00 97.38 177 LEU A C 1
ATOM 1382 O O . LEU A 1 177 ? -3.493 -11.093 8.560 1.00 97.38 177 LEU A O 1
ATOM 1386 N N . ALA A 1 178 ? -4.373 -11.692 10.550 1.00 94.75 178 ALA A N 1
ATOM 1387 C CA . ALA A 1 178 ? -3.755 -13.008 10.616 1.00 94.75 178 ALA A CA 1
ATOM 1388 C C . ALA A 1 178 ? -4.747 -14.068 10.134 1.00 94.75 178 ALA A C 1
ATOM 1390 O O . ALA A 1 178 ? -5.882 -14.091 10.617 1.00 94.75 178 ALA A O 1
ATOM 1391 N N . ASP A 1 179 ? -4.290 -14.965 9.265 1.00 90.62 179 ASP A N 1
ATOM 1392 C CA . ASP A 1 179 ? -4.968 -16.228 8.970 1.00 90.62 179 ASP A CA 1
ATOM 1393 C C . ASP A 1 179 ? -4.004 -17.401 9.253 1.00 90.62 179 ASP A C 1
ATOM 1395 O O . ASP A 1 179 ? -2.851 -17.452 8.798 1.00 90.62 179 ASP A O 1
ATOM 1399 N N . ASN A 1 180 ? -4.470 -18.304 10.113 1.00 87.69 180 ASN A N 1
ATOM 1400 C CA . ASN A 1 180 ? -3.736 -19.397 10.741 1.00 87.69 180 ASN A CA 1
ATOM 1401 C C . ASN A 1 180 ? -4.306 -20.767 10.343 1.00 87.69 180 ASN A C 1
ATOM 1403 O O . ASN A 1 180 ? -4.313 -21.721 11.119 1.00 87.69 180 ASN A O 1
ATOM 1407 N N . ASP A 1 181 ? -4.746 -20.897 9.099 1.00 80.81 181 ASP A N 1
ATOM 1408 C CA . ASP A 1 181 ? -5.405 -22.094 8.588 1.00 80.81 181 ASP A CA 1
ATOM 1409 C C . ASP A 1 181 ? -4.622 -23.423 8.668 1.00 80.81 181 ASP A C 1
ATOM 1411 O O . ASP A 1 181 ? -5.215 -24.506 8.538 1.00 80.81 181 ASP A O 1
ATOM 1415 N N . GLY A 1 182 ? -3.298 -23.354 8.847 1.00 68.75 182 GLY A N 1
ATOM 1416 C CA . GLY A 1 182 ? -2.363 -24.480 8.828 1.00 68.75 182 GLY A CA 1
ATOM 1417 C C . GLY A 1 182 ? -1.732 -24.818 10.186 1.00 68.75 182 GLY A C 1
ATOM 1418 O O . GLY A 1 182 ? -2.180 -24.395 11.243 1.00 68.75 182 GLY A O 1
ATOM 1419 N N . LEU A 1 183 ? -0.652 -25.613 10.157 1.00 67.50 183 LEU A N 1
ATOM 1420 C CA . LEU A 1 183 ? 0.182 -25.890 11.344 1.00 67.50 183 LEU A CA 1
ATOM 1421 C C . LEU A 1 183 ? 0.970 -24.656 11.818 1.00 67.50 183 LEU A C 1
ATOM 1423 O O . LEU A 1 183 ? 1.415 -24.605 12.960 1.00 67.50 183 LEU A O 1
ATOM 1427 N N . PHE A 1 184 ? 1.156 -23.693 10.918 1.00 73.06 184 PHE A N 1
ATOM 1428 C CA . PHE A 1 184 ? 1.775 -22.396 11.150 1.00 73.06 184 PHE A CA 1
ATOM 1429 C C . PHE A 1 184 ? 0.889 -21.322 10.524 1.00 73.06 184 PHE A C 1
ATOM 1431 O O . PHE A 1 184 ? 0.026 -21.633 9.696 1.00 73.06 184 PHE A O 1
ATOM 1438 N N . ARG A 1 185 ? 1.160 -20.060 10.868 1.00 82.88 185 ARG A N 1
ATOM 1439 C CA . ARG A 1 185 ? 0.509 -18.913 10.241 1.00 82.88 185 ARG A CA 1
ATOM 1440 C C . ARG A 1 185 ? 0.665 -18.979 8.726 1.00 82.88 185 ARG A C 1
ATOM 1442 O O . ARG A 1 185 ? 1.782 -19.103 8.223 1.00 82.88 185 ARG A O 1
ATOM 1449 N N . LYS A 1 186 ? -0.462 -18.933 8.022 1.00 88.81 186 LYS A N 1
ATOM 1450 C CA . LYS A 1 186 ? -0.538 -19.037 6.563 1.00 88.81 186 LYS A CA 1
ATOM 1451 C C . LYS A 1 186 ? -0.384 -17.665 5.934 1.00 88.81 186 LYS A C 1
ATOM 1453 O O . LYS A 1 186 ? 0.380 -17.509 4.981 1.00 88.81 186 LYS A O 1
ATOM 1458 N N . THR A 1 187 ? -1.027 -16.659 6.525 1.00 92.50 187 THR A N 1
ATOM 1459 C CA . THR A 1 187 ? -0.879 -15.263 6.118 1.00 92.50 187 THR A CA 1
ATOM 1460 C C . THR A 1 187 ? -0.811 -14.307 7.302 1.00 92.50 187 THR A C 1
ATOM 1462 O O . THR A 1 187 ? -1.381 -14.533 8.369 1.00 92.50 187 THR A O 1
ATOM 1465 N N . GLN A 1 188 ? -0.067 -13.219 7.112 1.00 95.12 188 GLN A N 1
ATOM 1466 C CA . GLN A 1 188 ? -0.077 -12.063 8.001 1.00 95.12 188 GLN A CA 1
ATOM 1467 C C . GLN A 1 188 ? -0.101 -10.815 7.131 1.00 95.12 188 GLN A C 1
ATOM 1469 O O . GLN A 1 188 ? 0.944 -10.341 6.670 1.00 95.12 188 GLN A O 1
ATOM 1474 N N . LEU A 1 189 ? -1.307 -10.320 6.878 1.00 97.62 189 LEU A N 1
ATOM 1475 C CA . LEU A 1 189 ? -1.525 -9.222 5.957 1.00 97.62 189 LEU A CA 1
ATOM 1476 C C . LEU A 1 189 ? -1.431 -7.882 6.686 1.00 97.62 189 LEU A C 1
ATOM 1478 O O . LEU A 1 189 ? -2.075 -7.672 7.711 1.00 97.62 189 LEU A O 1
ATOM 1482 N N . TYR A 1 190 ? -0.653 -6.962 6.125 1.00 97.75 190 TYR A N 1
ATOM 1483 C CA . TYR A 1 190 ? -0.455 -5.598 6.614 1.00 97.75 190 TYR A CA 1
ATOM 1484 C C . TYR A 1 190 ? -0.769 -4.572 5.519 1.00 97.75 190 TYR A C 1
ATOM 1486 O O . TYR A 1 190 ? -0.657 -4.881 4.334 1.00 97.75 190 TYR A O 1
ATOM 1494 N N . PRO A 1 191 ? -1.102 -3.318 5.861 1.00 96.75 191 PRO A N 1
ATOM 1495 C CA . PRO A 1 191 ? -1.342 -2.264 4.879 1.00 96.75 191 PRO A CA 1
ATOM 1496 C C . PRO A 1 191 ? -0.050 -1.556 4.422 1.00 96.75 191 PRO A C 1
ATOM 1498 O O . PRO A 1 191 ? -0.107 -0.561 3.709 1.00 96.75 191 PRO A O 1
ATOM 1501 N N . ILE A 1 192 ? 1.130 -2.006 4.850 1.00 95.38 192 ILE A N 1
ATOM 1502 C CA . ILE A 1 192 ? 2.433 -1.498 4.389 1.00 95.38 192 ILE A CA 1
ATOM 1503 C C . ILE A 1 192 ? 3.368 -2.679 4.096 1.00 95.38 192 ILE A C 1
ATOM 1505 O O . ILE A 1 192 ? 3.134 -3.749 4.660 1.00 95.38 192 ILE A O 1
ATOM 1509 N N . PRO A 1 193 ? 4.406 -2.543 3.249 1.00 94.56 193 PRO A N 1
ATOM 1510 C CA . PRO A 1 193 ? 5.428 -3.580 3.101 1.00 94.56 193 PRO A CA 1
ATOM 1511 C C . PRO A 1 193 ? 6.247 -3.710 4.393 1.00 94.56 193 PRO A C 1
ATOM 1513 O O . PRO A 1 193 ? 6.212 -2.821 5.243 1.00 94.56 193 PRO A O 1
ATOM 1516 N N . GLY A 1 194 ? 6.988 -4.807 4.562 1.00 92.38 194 GLY A N 1
ATOM 1517 C CA . GLY A 1 194 ? 7.794 -5.021 5.766 1.00 92.38 194 GLY A CA 1
ATOM 1518 C C . GLY A 1 194 ? 8.098 -6.485 6.051 1.00 92.38 194 GLY A C 1
ATOM 1519 O O . GLY A 1 194 ? 7.985 -7.329 5.166 1.00 92.38 194 GLY A O 1
ATOM 1520 N N . ALA A 1 195 ? 8.501 -6.767 7.292 1.00 91.38 195 ALA A N 1
ATOM 1521 C CA . ALA A 1 195 ? 8.969 -8.088 7.721 1.00 91.38 195 ALA A CA 1
ATOM 1522 C C . ALA A 1 195 ? 8.289 -8.586 9.014 1.00 91.38 195 ALA A C 1
ATOM 1524 O O . ALA A 1 195 ? 8.921 -9.246 9.837 1.00 91.38 195 ALA A O 1
ATOM 1525 N N . ASN A 1 196 ? 7.018 -8.231 9.227 1.00 90.75 196 ASN A N 1
ATOM 1526 C CA . ASN A 1 196 ? 6.190 -8.639 10.366 1.00 90.75 196 ASN A CA 1
ATOM 1527 C C . ASN A 1 196 ? 6.813 -8.262 11.728 1.00 90.75 196 ASN A C 1
ATOM 1529 O O . ASN A 1 196 ? 6.907 -9.066 12.659 1.00 90.75 196 ASN A O 1
ATOM 1533 N N . ARG A 1 197 ? 7.276 -7.011 11.849 1.00 92.69 197 ARG A N 1
ATOM 1534 C CA . ARG A 1 197 ? 7.967 -6.503 13.052 1.00 92.69 197 ARG A CA 1
ATOM 1535 C C . ARG A 1 197 ? 7.147 -5.501 13.867 1.00 92.69 197 ARG A C 1
ATOM 1537 O O . ARG A 1 197 ? 7.681 -4.886 14.789 1.00 92.69 197 ARG A O 1
ATOM 1544 N N . GLY A 1 198 ? 5.845 -5.378 13.596 1.00 91.06 198 GLY A N 1
ATOM 1545 C CA . GLY A 1 198 ? 4.941 -4.473 14.322 1.00 91.06 198 GLY A CA 1
ATOM 1546 C C . GLY A 1 198 ? 4.975 -4.677 15.840 1.00 91.06 198 GLY A C 1
ATOM 1547 O O . GLY A 1 198 ? 5.050 -3.715 16.601 1.00 91.06 198 GLY A O 1
ATOM 1548 N N . TRP A 1 199 ? 5.035 -5.934 16.294 1.00 91.00 199 TRP A N 1
ATOM 1549 C CA . TRP A 1 199 ? 5.132 -6.300 17.716 1.00 91.00 199 TRP A CA 1
ATOM 1550 C C . TRP A 1 199 ? 6.446 -5.849 18.380 1.00 91.00 199 TRP A C 1
ATOM 1552 O O . TRP A 1 199 ? 6.508 -5.700 19.598 1.00 91.00 199 TRP A O 1
ATOM 1562 N N . GLN A 1 200 ? 7.481 -5.580 17.580 1.00 93.69 200 GLN A N 1
ATOM 1563 C CA . GLN A 1 200 ? 8.762 -5.012 18.010 1.00 93.69 200 GLN A CA 1
ATOM 1564 C C . GLN A 1 200 ? 8.773 -3.480 17.935 1.00 93.69 200 GLN A C 1
ATOM 1566 O O . GLN A 1 200 ? 9.828 -2.870 18.101 1.00 93.69 200 GLN A O 1
ATOM 1571 N N . GLN A 1 201 ? 7.619 -2.845 17.691 1.00 92.94 201 GLN A N 1
ATOM 1572 C CA . GLN A 1 201 ? 7.476 -1.393 17.516 1.00 92.94 201 GLN A CA 1
ATOM 1573 C C . GLN A 1 201 ? 8.209 -0.842 16.281 1.00 92.94 201 GLN A C 1
ATOM 1575 O O . GLN A 1 201 ? 8.548 0.346 16.242 1.00 92.94 201 GLN A O 1
ATOM 1580 N N . ARG A 1 202 ? 8.461 -1.721 15.305 1.00 91.31 202 ARG A N 1
ATOM 1581 C CA . ARG A 1 202 ? 9.098 -1.466 14.008 1.00 91.31 202 ARG A CA 1
ATOM 1582 C C . ARG A 1 202 ? 8.064 -1.565 12.893 1.00 91.31 202 ARG A C 1
ATOM 1584 O O . ARG A 1 202 ? 6.973 -2.080 13.120 1.00 91.31 202 ARG A O 1
ATOM 1591 N N . ASP A 1 203 ? 8.432 -1.136 11.687 1.00 91.00 203 ASP A N 1
ATOM 1592 C CA . ASP A 1 203 ? 7.583 -1.231 10.490 1.00 91.00 203 ASP A CA 1
ATOM 1593 C C . ASP A 1 203 ? 6.189 -0.639 10.755 1.00 91.00 203 ASP A C 1
ATOM 1595 O O . ASP A 1 203 ? 5.152 -1.253 10.496 1.00 91.00 203 ASP A O 1
ATOM 1599 N N . LEU A 1 204 ? 6.171 0.540 11.378 1.00 92.75 204 LEU A N 1
ATOM 1600 C CA . LEU A 1 204 ? 4.947 1.276 11.656 1.00 92.75 204 LEU A CA 1
ATOM 1601 C C . LEU A 1 204 ? 4.743 2.319 10.570 1.00 92.75 204 LEU A C 1
ATOM 1603 O O . LEU A 1 204 ? 5.665 3.034 10.184 1.00 92.75 204 LEU A O 1
ATOM 1607 N N . ALA A 1 205 ? 3.513 2.435 10.104 1.00 93.62 205 ALA A N 1
ATOM 1608 C CA . ALA A 1 205 ? 3.075 3.613 9.393 1.00 93.62 205 ALA A CA 1
ATOM 1609 C C . ALA A 1 205 ? 2.689 4.699 10.407 1.00 93.62 205 ALA A C 1
ATOM 1611 O O . ALA A 1 205 ? 3.087 4.691 11.573 1.00 93.62 205 ALA A O 1
ATOM 1612 N N . GLU A 1 206 ? 1.862 5.629 9.957 1.00 93.38 206 GLU A N 1
ATOM 1613 C CA . GLU A 1 206 ? 1.314 6.694 10.774 1.00 93.38 206 GLU A CA 1
ATOM 1614 C C . GLU A 1 206 ? -0.144 6.906 10.393 1.00 93.38 206 GLU A C 1
ATOM 1616 O O . GLU A 1 206 ? -0.485 6.843 9.207 1.00 93.38 206 GLU A O 1
ATOM 1621 N N . ILE A 1 207 ? -0.992 7.136 11.394 1.00 96.50 207 ILE A N 1
ATOM 1622 C CA . ILE A 1 207 ? -2.328 7.697 11.194 1.00 96.50 207 ILE A CA 1
ATOM 1623 C C . ILE A 1 207 ? -2.312 9.172 11.579 1.00 96.50 207 ILE A C 1
ATOM 1625 O O . ILE A 1 207 ? -1.634 9.566 12.530 1.00 96.50 207 ILE A O 1
ATOM 1629 N N . VAL A 1 208 ? -3.086 9.971 10.853 1.00 96.94 208 VAL A N 1
ATOM 1630 C CA . VAL A 1 208 ? -3.375 11.371 11.172 1.00 96.94 208 VAL A CA 1
ATOM 1631 C C . VAL A 1 208 ? -4.868 11.533 11.410 1.00 96.94 208 VAL A C 1
ATOM 1633 O O . VAL A 1 208 ? -5.698 11.107 10.604 1.00 96.94 208 VAL A O 1
ATOM 1636 N N . PHE A 1 209 ? -5.206 12.166 12.522 1.00 97.56 209 PHE A N 1
ATOM 1637 C CA . PHE A 1 209 ? -6.574 12.497 12.884 1.00 97.56 209 PHE A CA 1
ATOM 1638 C C . PHE A 1 209 ? -6.915 13.855 12.275 1.00 97.56 209 PHE A C 1
ATOM 1640 O O . PHE A 1 209 ? -6.385 14.890 12.683 1.00 97.56 209 PHE A O 1
ATOM 1647 N N . LEU A 1 210 ? -7.760 13.860 11.249 1.00 96.81 210 LEU A N 1
ATOM 1648 C CA . LEU A 1 210 ? -8.106 15.078 10.522 1.00 96.81 210 LEU A CA 1
ATOM 1649 C C . LEU A 1 210 ? -8.959 15.996 11.391 1.00 96.81 210 LEU A C 1
ATOM 1651 O O . LEU A 1 210 ? -9.918 15.538 12.000 1.00 96.81 210 LEU A O 1
ATOM 1655 N N . LEU A 1 211 ? -8.669 17.301 11.389 1.00 96.31 211 LEU A N 1
ATOM 1656 C CA . LEU A 1 211 ? -9.552 18.280 12.027 1.00 96.31 211 LEU A CA 1
ATOM 1657 C C . LEU A 1 211 ? -10.990 18.149 11.474 1.00 96.31 211 LEU A C 1
ATOM 1659 O O . LEU A 1 211 ? -11.154 17.885 10.277 1.00 96.31 211 LEU A O 1
ATOM 1663 N N . PRO A 1 212 ? -12.035 18.371 12.295 1.00 93.38 212 PRO A N 1
ATOM 1664 C CA . PRO A 1 212 ? -13.420 18.264 11.845 1.00 93.38 212 PRO A CA 1
ATOM 1665 C C . PRO A 1 212 ? -13.694 19.065 10.563 1.00 93.38 212 PRO A C 1
ATOM 1667 O O . PRO A 1 212 ? -13.325 20.235 10.449 1.00 93.38 212 PRO A O 1
ATOM 1670 N N . GLY A 1 213 ? -14.323 18.416 9.578 1.00 89.31 213 GLY A N 1
ATOM 1671 C CA . GLY A 1 213 ? -14.644 19.015 8.277 1.00 89.31 213 GLY A CA 1
ATOM 1672 C C . GLY A 1 213 ? -13.455 19.212 7.324 1.00 89.31 213 GLY A C 1
ATOM 1673 O O . GLY A 1 213 ? -13.629 19.821 6.268 1.00 89.31 213 GLY A O 1
ATOM 1674 N N . LYS A 1 214 ? -12.251 18.728 7.659 1.00 91.38 214 LYS A N 1
ATOM 1675 C CA . LYS A 1 214 ? -11.073 18.779 6.777 1.00 91.38 214 LYS A CA 1
ATOM 1676 C C . LYS A 1 214 ? -10.838 17.446 6.071 1.00 91.38 214 LYS A C 1
ATOM 1678 O O . LYS A 1 214 ? -11.104 16.377 6.608 1.00 91.38 214 LYS A O 1
ATOM 1683 N N . ASN A 1 215 ? -10.285 17.528 4.865 1.00 86.25 215 ASN A N 1
ATOM 1684 C CA . ASN A 1 215 ? -9.860 16.393 4.038 1.00 86.25 215 ASN A CA 1
ATOM 1685 C C . ASN A 1 215 ? -8.330 16.316 3.869 1.00 86.25 215 ASN A C 1
ATOM 1687 O O . ASN A 1 215 ? -7.831 15.455 3.151 1.00 86.25 215 ASN A O 1
ATOM 1691 N N . THR A 1 216 ? -7.594 17.209 4.529 1.00 85.19 216 THR A N 1
ATOM 1692 C CA . THR A 1 216 ? -6.130 17.259 4.568 1.00 85.19 216 THR A CA 1
ATOM 1693 C C . THR A 1 216 ? -5.672 17.396 6.013 1.00 85.19 216 THR A C 1
ATOM 1695 O O . THR A 1 216 ? -6.370 18.003 6.828 1.00 85.19 216 THR A O 1
ATOM 1698 N N . HIS A 1 217 ? -4.502 16.850 6.335 1.00 86.12 217 HIS A N 1
ATOM 1699 C CA . HIS A 1 217 ? -3.913 16.988 7.664 1.00 86.12 217 HIS A CA 1
ATOM 1700 C C . HIS A 1 217 ? -3.040 18.243 7.766 1.00 86.12 217 HIS A C 1
ATOM 1702 O O . HIS A 1 217 ? -2.482 18.714 6.773 1.00 86.12 217 HIS A O 1
ATOM 1708 N N . GLU A 1 218 ? -2.893 18.750 8.987 1.00 84.56 218 GLU A N 1
ATOM 1709 C CA . GLU A 1 218 ? -1.864 19.737 9.314 1.00 84.56 218 GLU A CA 1
ATOM 1710 C C . GLU A 1 218 ? -0.465 19.102 9.215 1.00 84.56 218 GLU A C 1
ATOM 1712 O O . GLU A 1 218 ? -0.338 17.877 9.334 1.00 84.56 218 GLU A O 1
ATOM 1717 N N . PRO A 1 219 ? 0.607 19.885 9.001 1.00 83.31 219 PRO A N 1
ATOM 1718 C CA . PRO A 1 219 ? 1.962 19.347 8.930 1.00 83.31 219 PRO A CA 1
ATOM 1719 C C . PRO A 1 219 ? 2.311 18.477 10.145 1.00 83.31 219 PRO A C 1
ATOM 1721 O O . PRO A 1 219 ? 2.186 18.908 11.293 1.00 83.31 219 PRO A O 1
ATOM 1724 N N . VAL A 1 220 ? 2.792 17.258 9.893 1.00 84.31 220 VAL A N 1
ATOM 1725 C CA . VAL A 1 220 ? 3.280 16.369 10.952 1.00 84.31 220 VAL A CA 1
ATOM 1726 C C . VAL A 1 220 ? 4.608 16.918 11.471 1.00 84.31 220 VAL A C 1
ATOM 1728 O O . VAL A 1 220 ? 5.605 16.943 10.753 1.00 84.31 220 VAL A O 1
ATOM 1731 N N . THR A 1 221 ? 4.627 17.370 12.724 1.00 81.31 221 THR A N 1
ATOM 1732 C CA . THR A 1 221 ? 5.818 17.972 13.354 1.00 81.31 221 THR A CA 1
ATOM 1733 C C . THR A 1 221 ? 6.742 16.942 13.999 1.00 81.31 221 THR A C 1
ATOM 1735 O O . THR A 1 221 ? 7.935 17.195 14.164 1.00 81.31 221 THR A O 1
ATOM 1738 N N . LYS A 1 222 ? 6.207 15.764 14.334 1.00 87.75 222 LYS A N 1
ATOM 1739 C CA . LYS A 1 222 ? 6.949 14.603 14.827 1.00 87.75 222 LYS A CA 1
ATOM 1740 C C . LYS A 1 222 ? 6.352 13.351 14.208 1.00 87.75 222 LYS A C 1
ATOM 1742 O O . LYS A 1 222 ? 5.219 13.021 14.529 1.00 87.75 222 LYS A O 1
ATOM 1747 N N . SER A 1 223 ? 7.102 12.662 13.354 1.00 88.88 223 SER A N 1
ATOM 1748 C CA . SER A 1 223 ? 6.628 11.411 12.758 1.00 88.88 223 SER A CA 1
ATOM 1749 C C . SER A 1 223 ? 7.012 10.202 13.609 1.00 88.88 223 SER A C 1
ATOM 1751 O O . SER A 1 223 ? 8.110 10.142 14.169 1.00 88.88 223 SER A O 1
ATOM 1753 N N . PHE A 1 224 ? 6.105 9.233 13.679 1.00 89.62 224 PHE A N 1
ATOM 1754 C CA . PHE A 1 224 ? 6.334 7.897 14.231 1.00 89.62 224 PHE A CA 1
ATOM 1755 C C . PHE A 1 224 ? 6.511 6.835 13.139 1.00 89.62 224 PHE A C 1
ATOM 1757 O O . PHE A 1 224 ? 6.697 5.661 13.466 1.00 89.62 224 PHE A O 1
ATOM 1764 N N . ALA A 1 225 ? 6.424 7.229 11.865 1.00 87.44 225 ALA A N 1
ATOM 1765 C CA . ALA A 1 225 ? 6.514 6.310 10.746 1.00 87.44 225 ALA A CA 1
ATOM 1766 C C . ALA A 1 225 ? 7.934 5.736 10.615 1.00 87.44 225 ALA A C 1
ATOM 1768 O O . ALA A 1 225 ? 8.918 6.456 10.460 1.00 87.44 225 ALA A O 1
ATOM 1769 N N . GLU A 1 226 ? 8.009 4.413 10.599 1.00 87.25 226 GLU A N 1
ATOM 1770 C CA . GLU A 1 226 ? 9.157 3.604 10.196 1.00 87.25 226 GLU A CA 1
ATOM 1771 C C . GLU A 1 226 ? 8.754 2.815 8.938 1.00 87.25 226 GLU A C 1
ATOM 1773 O O . GLU A 1 226 ? 8.834 1.588 8.914 1.00 87.25 226 GLU A O 1
ATOM 1778 N N . PHE A 1 227 ? 8.241 3.515 7.915 1.00 86.69 227 PHE A N 1
ATOM 1779 C CA . PHE A 1 227 ? 7.748 2.887 6.686 1.00 86.69 227 PHE A CA 1
ATOM 1780 C C . PHE A 1 227 ? 8.899 2.158 5.967 1.00 86.69 227 PHE A C 1
ATOM 1782 O O . PHE A 1 227 ? 9.880 2.813 5.602 1.00 86.69 227 PHE A O 1
ATOM 1789 N N . PRO A 1 228 ? 8.815 0.834 5.746 1.00 91.19 228 PRO A N 1
ATOM 1790 C CA . PRO A 1 228 ? 9.907 0.094 5.122 1.00 91.19 228 PRO A CA 1
ATOM 1791 C C . PRO A 1 228 ? 10.141 0.504 3.666 1.00 91.19 228 PRO A C 1
ATOM 1793 O O . PRO A 1 228 ? 9.198 0.656 2.891 1.00 91.19 228 PRO A O 1
ATOM 1796 N N . ALA A 1 229 ? 11.412 0.653 3.288 1.00 93.88 229 ALA A N 1
ATOM 1797 C CA . ALA A 1 229 ? 11.797 0.883 1.901 1.00 93.88 229 ALA A CA 1
ATOM 1798 C C . ALA A 1 229 ? 11.448 -0.332 1.031 1.00 93.88 229 ALA A C 1
ATOM 1800 O O . ALA A 1 229 ? 11.589 -1.479 1.465 1.00 93.88 229 ALA A O 1
ATOM 1801 N N . PHE A 1 230 ? 11.077 -0.081 -0.222 1.00 96.56 230 PHE A N 1
ATOM 1802 C CA . PHE A 1 230 ? 11.126 -1.123 -1.240 1.00 96.56 230 PHE A CA 1
ATOM 1803 C C . PHE A 1 230 ? 12.581 -1.458 -1.540 1.00 96.56 230 PHE A C 1
ATOM 1805 O O . PHE A 1 230 ? 13.445 -0.584 -1.493 1.00 96.56 230 PHE A O 1
ATOM 1812 N N . ILE A 1 231 ? 12.857 -2.718 -1.856 1.00 97.75 231 ILE A N 1
ATOM 1813 C CA . ILE A 1 231 ? 14.221 -3.200 -2.086 1.00 97.75 231 ILE A CA 1
ATOM 1814 C C . ILE A 1 231 ? 14.374 -3.665 -3.530 1.00 97.75 231 ILE A C 1
ATOM 1816 O O . ILE A 1 231 ? 13.631 -4.542 -3.975 1.00 97.75 231 ILE A O 1
ATOM 1820 N N . ALA A 1 232 ? 15.377 -3.130 -4.223 1.00 98.25 232 ALA A N 1
ATOM 1821 C CA . ALA A 1 232 ? 15.938 -3.737 -5.424 1.00 98.25 232 ALA A CA 1
ATOM 1822 C C . ALA A 1 232 ? 17.156 -4.579 -5.026 1.00 98.25 232 ALA A C 1
ATOM 1824 O O . ALA A 1 232 ? 18.068 -4.090 -4.353 1.00 98.25 232 ALA A O 1
ATOM 1825 N N . LYS A 1 233 ? 17.170 -5.854 -5.425 1.00 97.88 233 LYS A N 1
ATOM 1826 C CA . LYS A 1 233 ? 18.247 -6.791 -5.071 1.00 97.88 233 LYS A CA 1
ATOM 1827 C C . LYS A 1 233 ? 19.376 -6.749 -6.096 1.00 97.88 233 LYS A C 1
ATOM 1829 O O . LYS A 1 233 ? 19.124 -6.718 -7.301 1.00 97.88 233 LYS A O 1
ATOM 1834 N N . LYS A 1 234 ? 20.622 -6.765 -5.624 1.00 97.19 234 LYS A N 1
ATOM 1835 C CA . LYS A 1 234 ? 21.796 -6.832 -6.499 1.00 97.19 234 LYS A CA 1
ATOM 1836 C C . LYS A 1 234 ? 21.790 -8.152 -7.266 1.00 97.19 234 LYS A C 1
ATOM 1838 O O . LYS A 1 234 ? 21.496 -9.202 -6.693 1.00 97.19 234 LYS A O 1
ATOM 1843 N N . THR A 1 235 ? 22.112 -8.113 -8.555 1.00 95.56 235 THR A N 1
ATOM 1844 C CA . THR A 1 235 ? 22.247 -9.323 -9.373 1.00 95.56 235 THR A CA 1
ATOM 1845 C C . THR A 1 235 ? 23.563 -9.352 -10.139 1.00 95.56 235 THR A C 1
ATOM 1847 O O . THR A 1 235 ? 23.980 -8.370 -10.752 1.00 95.56 235 THR A O 1
ATOM 1850 N N . GLU A 1 236 ? 24.201 -10.521 -10.154 1.00 92.50 236 GLU A N 1
ATOM 1851 C CA . GLU A 1 236 ? 25.386 -10.773 -10.978 1.00 92.50 236 GLU A CA 1
ATOM 1852 C C . GLU A 1 236 ? 25.012 -11.142 -12.418 1.00 92.50 236 GLU A C 1
ATOM 1854 O O . GLU A 1 236 ? 25.672 -10.712 -13.369 1.00 92.50 236 GLU A O 1
ATOM 1859 N N . ALA A 1 237 ? 23.915 -11.888 -12.582 1.00 93.12 237 ALA A N 1
ATOM 1860 C CA . ALA A 1 237 ? 23.344 -12.243 -13.875 1.00 93.12 237 ALA A CA 1
ATOM 1861 C C . ALA A 1 237 ? 22.323 -11.175 -14.282 1.00 93.12 237 ALA A C 1
ATOM 1863 O O . ALA A 1 237 ? 21.324 -10.970 -13.590 1.00 93.12 237 ALA A O 1
ATOM 1864 N N . VAL A 1 238 ? 22.608 -10.473 -15.375 1.00 93.69 238 VAL A N 1
ATOM 1865 C CA . VAL A 1 238 ? 21.722 -9.440 -15.916 1.00 93.69 238 VAL A CA 1
ATOM 1866 C C . VAL A 1 238 ? 20.540 -10.122 -16.618 1.00 93.69 238 VAL A C 1
ATOM 1868 O O . VAL A 1 238 ? 20.799 -10.991 -17.452 1.00 93.69 238 VAL A O 1
ATOM 1871 N N . PRO A 1 239 ? 19.281 -9.760 -16.300 1.00 95.50 239 PRO A N 1
ATOM 1872 C CA . PRO A 1 239 ? 18.122 -10.246 -17.043 1.00 95.50 239 PRO A CA 1
ATOM 1873 C C . PRO A 1 239 ? 18.207 -9.849 -18.520 1.00 95.50 239 PRO A C 1
ATOM 1875 O O . PRO A 1 239 ? 18.618 -8.731 -18.841 1.00 95.50 239 PRO A O 1
ATOM 1878 N N . VAL A 1 240 ? 17.794 -10.747 -19.412 1.00 96.62 240 VAL A N 1
ATOM 1879 C CA . VAL A 1 240 ? 17.559 -10.407 -20.820 1.00 96.62 240 VAL A CA 1
ATOM 1880 C C . VAL A 1 240 ? 16.182 -9.754 -20.913 1.00 96.62 240 VAL A C 1
ATOM 1882 O O . VAL A 1 240 ? 15.242 -10.235 -20.299 1.00 96.62 240 VAL A O 1
ATOM 1885 N N . ILE A 1 241 ? 16.071 -8.634 -21.631 1.00 98.00 241 ILE A N 1
ATOM 1886 C CA . ILE A 1 241 ? 14.810 -7.898 -21.786 1.00 98.00 241 ILE A CA 1
ATOM 1887 C C . ILE A 1 241 ? 14.210 -8.232 -23.151 1.00 98.00 241 ILE A C 1
ATOM 1889 O O . ILE A 1 241 ? 14.432 -7.516 -24.131 1.00 98.00 241 ILE A O 1
ATOM 1893 N N . ASP A 1 242 ? 13.480 -9.341 -23.226 1.00 97.00 242 ASP A N 1
ATOM 1894 C CA . ASP A 1 242 ? 12.895 -9.853 -24.473 1.00 97.00 242 ASP A CA 1
ATOM 1895 C C . ASP A 1 242 ? 11.420 -10.275 -24.351 1.00 97.00 242 ASP A C 1
ATOM 1897 O O . ASP A 1 242 ? 10.799 -10.608 -25.363 1.00 97.00 242 ASP A O 1
ATOM 1901 N N . GLY A 1 243 ? 10.826 -10.169 -23.157 1.00 94.56 243 GLY A N 1
ATOM 1902 C CA . GLY A 1 243 ? 9.436 -10.536 -22.904 1.00 94.56 243 GLY A CA 1
ATOM 1903 C C . GLY A 1 243 ? 9.270 -12.027 -22.608 1.00 94.56 243 GLY A C 1
ATOM 1904 O O . GLY A 1 243 ? 8.135 -12.495 -22.507 1.00 94.56 243 GLY A O 1
ATOM 1905 N N . GLN A 1 244 ? 10.366 -12.779 -22.469 1.00 94.94 244 GLN A N 1
ATOM 1906 C CA . GLN A 1 244 ? 10.380 -14.181 -22.066 1.00 94.94 244 GLN A CA 1
ATOM 1907 C C . GLN A 1 244 ? 11.007 -14.308 -20.675 1.00 94.94 244 GLN A C 1
ATOM 1909 O O . GLN A 1 244 ? 12.213 -14.185 -20.494 1.00 94.94 244 GLN A O 1
ATOM 1914 N N . ILE A 1 245 ? 10.175 -14.597 -19.672 1.00 93.75 245 ILE A N 1
ATOM 1915 C CA . ILE A 1 245 ? 10.624 -14.624 -18.276 1.00 93.75 245 ILE A CA 1
ATOM 1916 C C . ILE A 1 245 ? 11.637 -15.749 -18.027 1.00 93.75 245 ILE A C 1
ATOM 1918 O O . ILE A 1 245 ? 11.315 -16.931 -18.162 1.00 93.75 245 ILE A O 1
ATOM 1922 N N . ASP A 1 246 ? 12.804 -15.378 -17.496 1.00 93.50 246 ASP A N 1
ATOM 1923 C CA . ASP A 1 246 ? 13.691 -16.279 -16.754 1.00 93.50 246 ASP A CA 1
ATOM 1924 C C . ASP A 1 246 ? 13.383 -16.219 -15.244 1.00 93.50 246 ASP A C 1
ATOM 1926 O O . ASP A 1 246 ? 13.879 -15.361 -14.501 1.00 93.50 246 ASP A O 1
ATOM 1930 N N . GLU A 1 247 ? 12.546 -17.145 -14.774 1.00 93.62 247 GLU A N 1
ATOM 1931 C CA . GLU A 1 247 ? 12.102 -17.198 -13.373 1.00 93.62 247 GLU A CA 1
ATOM 1932 C C . GLU A 1 247 ? 13.269 -17.361 -12.381 1.00 93.62 247 GLU A C 1
ATOM 1934 O O . GLU A 1 247 ? 13.202 -16.881 -11.245 1.00 93.62 247 GLU A O 1
ATOM 1939 N N . GLU A 1 248 ? 14.377 -17.983 -12.796 1.00 94.50 248 GLU A N 1
ATOM 1940 C CA . GLU A 1 248 ? 15.534 -18.219 -11.928 1.00 94.50 248 GLU A CA 1
ATOM 1941 C C . GLU A 1 248 ? 16.297 -16.930 -11.603 1.00 94.50 248 GLU A C 1
ATOM 1943 O O . GLU A 1 248 ? 16.917 -16.815 -10.536 1.00 94.50 248 GLU A O 1
ATOM 1948 N N . ILE A 1 249 ? 16.249 -15.945 -12.499 1.00 94.94 249 ILE A N 1
ATOM 1949 C CA . ILE A 1 249 ? 16.814 -14.619 -12.254 1.00 94.94 249 ILE A CA 1
ATOM 1950 C C . ILE A 1 249 ? 15.867 -13.811 -11.368 1.00 94.94 249 ILE A C 1
ATOM 1952 O O . ILE A 1 249 ? 16.297 -13.261 -10.349 1.00 94.94 249 ILE A O 1
ATOM 1956 N N . TRP A 1 250 ? 14.581 -13.772 -11.714 1.00 96.12 250 TRP A N 1
ATOM 1957 C CA . TRP A 1 250 ? 13.609 -12.901 -11.055 1.00 96.12 250 TRP A CA 1
ATOM 1958 C C . TRP A 1 250 ? 13.249 -13.338 -9.628 1.00 96.12 250 TRP A C 1
ATOM 1960 O O . TRP A 1 250 ? 12.978 -12.475 -8.790 1.00 96.12 250 TRP A O 1
ATOM 1970 N N . LYS A 1 251 ? 13.367 -14.632 -9.286 1.00 94.56 251 LYS A N 1
ATOM 1971 C CA . LYS A 1 251 ? 13.172 -15.127 -7.905 1.00 94.56 251 LYS A CA 1
ATOM 1972 C C . LYS A 1 251 ? 14.171 -14.578 -6.877 1.00 94.56 251 LYS A C 1
ATOM 1974 O O . LYS A 1 251 ? 13.995 -14.789 -5.681 1.00 94.56 251 LYS A O 1
ATOM 1979 N N . LYS A 1 252 ? 15.247 -13.920 -7.325 1.00 94.75 252 LYS A N 1
ATOM 1980 C CA . LYS A 1 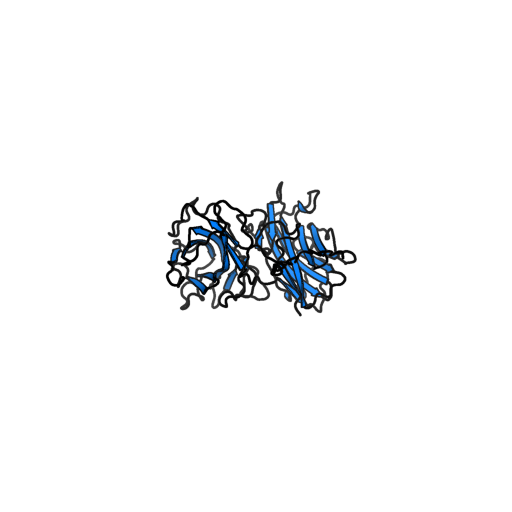252 ? 16.243 -13.283 -6.444 1.00 94.75 252 LYS A CA 1
ATOM 1981 C C . LYS A 1 252 ? 15.745 -11.967 -5.853 1.00 94.75 252 LYS A C 1
ATOM 1983 O O . LYS A 1 252 ? 16.297 -11.508 -4.855 1.00 94.75 252 LYS A O 1
ATOM 1988 N N . GLY A 1 253 ? 14.765 -11.336 -6.495 1.00 97.00 253 GLY A N 1
ATOM 1989 C CA . GLY A 1 253 ? 14.172 -10.094 -6.023 1.00 97.00 253 GLY A CA 1
ATOM 1990 C C . GLY A 1 253 ? 13.080 -10.330 -4.982 1.00 97.00 253 GLY A C 1
ATOM 1991 O O . GLY A 1 253 ? 12.782 -11.460 -4.603 1.00 97.00 253 GLY A O 1
ATOM 1992 N N . ILE A 1 254 ? 12.481 -9.232 -4.524 1.00 98.25 254 ILE A N 1
ATOM 1993 C CA . ILE A 1 254 ? 11.289 -9.264 -3.675 1.00 98.25 254 ILE A CA 1
ATOM 1994 C C . ILE A 1 254 ? 10.082 -8.919 -4.544 1.00 98.25 254 ILE A C 1
ATOM 1996 O O . ILE A 1 254 ? 10.094 -7.896 -5.230 1.00 98.25 254 ILE A O 1
ATOM 2000 N N . ILE A 1 255 ? 9.061 -9.772 -4.522 1.00 98.44 255 ILE A N 1
ATOM 2001 C CA . ILE A 1 255 ? 7.823 -9.566 -5.270 1.00 98.44 255 ILE A CA 1
ATOM 2002 C C . ILE A 1 255 ? 6.874 -8.714 -4.425 1.00 98.44 255 ILE A C 1
ATOM 2004 O O . ILE A 1 255 ? 6.533 -9.080 -3.299 1.00 98.44 255 ILE A O 1
ATOM 2008 N N . TYR A 1 256 ? 6.426 -7.590 -4.978 1.00 98.56 256 TYR A N 1
ATOM 2009 C CA . TYR A 1 256 ? 5.477 -6.677 -4.345 1.00 98.56 256 TYR A CA 1
ATOM 2010 C C . TYR A 1 256 ? 4.180 -6.593 -5.159 1.00 98.56 256 TYR A C 1
ATOM 2012 O O . TYR A 1 256 ? 4.233 -6.603 -6.390 1.00 98.56 256 TYR A O 1
ATOM 2020 N N . PRO A 1 257 ? 3.010 -6.479 -4.513 1.00 98.06 257 PRO A N 1
ATOM 2021 C CA . PRO A 1 257 ? 1.751 -6.222 -5.203 1.00 98.06 257 PRO A CA 1
ATOM 2022 C C . PRO A 1 257 ? 1.594 -4.744 -5.595 1.00 98.06 257 PRO A C 1
ATOM 2024 O O . PRO A 1 257 ? 2.220 -3.845 -5.021 1.00 98.06 257 PRO A O 1
ATOM 2027 N N . PHE A 1 258 ? 0.688 -4.482 -6.536 1.00 98.00 258 PHE A N 1
ATOM 2028 C CA . PHE A 1 258 ? 0.034 -3.179 -6.633 1.00 98.00 258 PHE A CA 1
ATOM 2029 C C . PHE A 1 258 ? -1.145 -3.139 -5.656 1.00 98.00 258 PHE A C 1
ATOM 2031 O O . PHE A 1 258 ? -2.105 -3.887 -5.800 1.00 98.00 258 PHE A O 1
ATOM 2038 N N . ALA A 1 259 ? -1.043 -2.295 -4.635 1.00 96.19 259 ALA A N 1
ATOM 2039 C CA . ALA A 1 259 ? -1.798 -2.442 -3.396 1.00 96.19 259 ALA A CA 1
ATOM 2040 C C . ALA A 1 259 ? -2.959 -1.453 -3.220 1.00 96.19 259 ALA A C 1
ATOM 2042 O O . ALA A 1 259 ? -3.897 -1.759 -2.494 1.00 96.19 259 ALA A O 1
ATOM 2043 N N . PHE A 1 260 ? -2.900 -0.269 -3.833 1.00 97.00 260 PHE A N 1
ATOM 2044 C CA . PHE A 1 260 ? -3.824 0.830 -3.542 1.00 97.00 260 PHE A CA 1
ATOM 2045 C C . PHE A 1 260 ? -4.363 1.470 -4.811 1.00 97.00 260 PHE A C 1
ATOM 2047 O O . PHE A 1 260 ? -3.580 1.976 -5.614 1.00 97.00 260 PHE A O 1
ATOM 2054 N N . ASN A 1 261 ? -5.688 1.531 -4.954 1.00 96.06 261 ASN A N 1
ATOM 2055 C CA . ASN A 1 261 ? -6.322 2.324 -6.003 1.00 96.06 261 ASN A CA 1
ATOM 2056 C C . ASN A 1 261 ? -6.353 3.805 -5.605 1.00 96.06 261 ASN A C 1
ATOM 2058 O O . ASN A 1 261 ? -7.131 4.213 -4.748 1.00 96.06 261 ASN A O 1
ATOM 2062 N N . GLN A 1 262 ? -5.527 4.632 -6.241 1.00 93.75 262 GLN A N 1
ATOM 2063 C CA . GLN A 1 262 ? -5.407 6.051 -5.886 1.00 93.75 262 GLN A CA 1
ATOM 2064 C C . GLN A 1 262 ? -6.291 6.993 -6.723 1.00 93.75 262 GLN A C 1
ATOM 2066 O O . GLN A 1 262 ? -6.139 8.215 -6.626 1.00 93.75 262 GLN A O 1
ATOM 2071 N N . LEU A 1 263 ? -7.202 6.469 -7.554 1.00 90.38 263 LEU A N 1
ATOM 2072 C CA . LEU A 1 263 ? -8.206 7.304 -8.233 1.00 90.38 263 LEU A CA 1
ATOM 2073 C C . LEU A 1 263 ? -9.392 7.640 -7.330 1.00 90.38 263 LEU A C 1
ATOM 2075 O O . LEU A 1 263 ? -9.952 8.729 -7.439 1.00 90.38 263 LEU A O 1
ATOM 2079 N N . ASN A 1 264 ? -9.742 6.743 -6.408 1.00 86.50 264 ASN A N 1
ATOM 2080 C CA . ASN A 1 264 ? -10.701 7.029 -5.354 1.00 86.50 264 ASN A CA 1
ATOM 2081 C C . ASN A 1 264 ? -9.943 7.315 -4.057 1.00 86.50 264 ASN A C 1
ATOM 2083 O O . ASN A 1 264 ? -9.480 6.414 -3.367 1.00 86.50 264 ASN A O 1
ATOM 2087 N N . SER A 1 265 ? -9.824 8.595 -3.709 1.00 81.06 265 SER A N 1
ATOM 2088 C CA . SER A 1 265 ? -9.049 9.019 -2.541 1.00 81.06 265 SER A CA 1
ATOM 2089 C C . SER A 1 265 ? -9.556 8.439 -1.219 1.00 81.06 265 SER A C 1
ATOM 2091 O O . SER A 1 265 ? -8.754 8.234 -0.310 1.00 81.06 265 SER A O 1
ATOM 2093 N N . THR A 1 266 ? -10.862 8.171 -1.115 1.00 91.06 266 THR A N 1
ATOM 2094 C CA . THR A 1 266 ? -11.521 7.689 0.110 1.00 91.06 266 THR A CA 1
ATOM 2095 C C . THR A 1 266 ? -11.691 6.175 0.175 1.00 91.06 266 THR A C 1
ATOM 2097 O O . THR A 1 266 ? -11.835 5.635 1.266 1.00 91.06 266 THR A O 1
ATOM 2100 N N . ASN A 1 267 ? -11.656 5.472 -0.955 1.00 95.44 267 ASN A N 1
ATOM 2101 C CA . ASN A 1 267 ? -11.651 4.014 -0.993 1.00 95.44 267 ASN A CA 1
ATOM 2102 C C . ASN A 1 267 ? -10.489 3.542 -1.861 1.00 95.44 267 ASN A C 1
ATOM 2104 O O . ASN A 1 267 ? -10.590 3.548 -3.085 1.00 95.44 267 ASN A O 1
ATOM 2108 N N . GLN A 1 268 ? -9.407 3.130 -1.207 1.00 96.31 268 GLN A N 1
ATOM 2109 C CA . GLN A 1 268 ? -8.180 2.719 -1.883 1.00 96.31 268 GLN A CA 1
ATOM 2110 C C . GLN A 1 268 ? -8.074 1.205 -2.068 1.00 96.31 268 GLN A C 1
ATOM 2112 O O . GLN A 1 268 ? -7.003 0.714 -2.419 1.00 96.31 268 GLN A O 1
ATOM 2117 N N . VAL A 1 269 ? -9.157 0.460 -1.834 1.00 97.00 269 VAL A N 1
ATOM 2118 C CA . VAL A 1 269 ? -9.204 -0.979 -2.104 1.00 97.00 269 VAL A CA 1
ATOM 2119 C C . VAL A 1 269 ? -9.101 -1.200 -3.623 1.00 97.00 269 VAL A C 1
ATOM 2121 O O . VAL A 1 269 ? -9.834 -0.550 -4.378 1.00 97.00 269 VAL A O 1
ATOM 2124 N N . PRO A 1 270 ? -8.177 -2.056 -4.099 1.00 95.25 270 PRO A N 1
ATOM 2125 C CA . PRO A 1 270 ? -8.107 -2.442 -5.504 1.00 95.25 270 PRO A CA 1
ATOM 2126 C C . PRO A 1 270 ? -9.421 -3.074 -5.989 1.00 95.25 270 PRO A C 1
ATOM 2128 O O . PRO A 1 270 ? -10.157 -3.646 -5.181 1.00 95.25 270 PRO A O 1
ATOM 2131 N N . PRO A 1 271 ? -9.732 -3.004 -7.294 1.00 94.19 271 PRO A N 1
ATOM 2132 C CA . PRO A 1 271 ? -10.790 -3.833 -7.856 1.00 94.19 271 PRO A CA 1
ATOM 2133 C C . PRO A 1 271 ? -10.412 -5.326 -7.749 1.00 94.19 271 PRO A C 1
ATOM 2135 O O . PRO A 1 271 ? -9.277 -5.657 -7.384 1.00 94.19 271 PRO A O 1
ATOM 2138 N N . PRO A 1 272 ? -11.344 -6.244 -8.058 1.00 92.44 272 PRO A N 1
ATOM 2139 C CA . PRO A 1 272 ? -11.023 -7.659 -8.211 1.00 92.44 272 PRO A CA 1
ATOM 2140 C C . PRO A 1 272 ? -9.802 -7.881 -9.119 1.00 92.44 272 PRO A C 1
ATOM 2142 O O . PRO A 1 272 ? -9.608 -7.167 -10.101 1.00 92.44 272 PRO A O 1
ATOM 2145 N N . VAL A 1 273 ? -8.964 -8.866 -8.784 1.00 89.12 273 VAL A N 1
ATOM 2146 C CA . VAL A 1 273 ? -7.684 -9.105 -9.483 1.00 89.12 273 VAL A CA 1
ATOM 2147 C C . VAL A 1 273 ? -7.886 -9.465 -10.956 1.00 89.12 273 VAL A C 1
ATOM 2149 O O . VAL A 1 273 ? -7.036 -9.135 -11.778 1.00 89.12 273 VAL A O 1
ATOM 2152 N N . ASP A 1 274 ? -8.995 -10.126 -11.287 1.00 89.94 274 ASP A N 1
ATOM 2153 C CA . ASP A 1 274 ? -9.393 -10.446 -12.658 1.00 89.94 274 ASP A CA 1
ATOM 2154 C C . ASP A 1 274 ? -9.833 -9.212 -13.457 1.00 89.94 274 ASP A C 1
ATOM 2156 O O . ASP A 1 274 ? -9.742 -9.238 -14.679 1.00 89.94 274 ASP A O 1
ATOM 2160 N N . ASP A 1 275 ? -10.261 -8.138 -12.786 1.00 91.19 275 ASP A N 1
ATOM 2161 C CA . ASP A 1 275 ? -10.548 -6.840 -13.399 1.00 91.19 275 ASP A CA 1
ATOM 2162 C C . ASP A 1 275 ? -9.262 -6.035 -13.616 1.00 91.19 275 ASP A C 1
ATOM 2164 O O . ASP A 1 275 ? -8.939 -5.683 -14.743 1.00 91.19 275 ASP A O 1
ATOM 2168 N N . CYS A 1 276 ? -8.496 -5.781 -12.551 1.00 93.50 276 CYS A N 1
ATOM 2169 C CA . CYS A 1 276 ? -7.174 -5.164 -12.640 1.00 93.50 276 CYS A CA 1
ATOM 2170 C C . CYS A 1 276 ? -6.319 -5.534 -11.427 1.00 93.50 276 CYS A C 1
ATOM 2172 O O . CYS A 1 276 ? -6.680 -5.282 -10.275 1.00 93.50 276 CYS A O 1
ATOM 2174 N N . GLY A 1 277 ? -5.137 -6.083 -11.685 1.00 96.12 277 GLY A N 1
ATOM 2175 C CA . GLY A 1 277 ? -4.203 -6.481 -10.646 1.00 96.12 277 GLY A CA 1
ATOM 2176 C C . GLY A 1 277 ? -2.797 -6.703 -11.179 1.00 96.12 277 GLY A C 1
ATOM 2177 O O . GLY A 1 277 ? -2.535 -6.684 -12.380 1.00 96.12 277 GLY A O 1
ATOM 2178 N N . GLY A 1 278 ? -1.851 -6.915 -10.272 1.00 97.31 278 GLY A N 1
ATOM 2179 C CA . GLY A 1 278 ? -0.498 -7.239 -10.684 1.00 97.31 278 GLY A CA 1
ATOM 2180 C C . GLY A 1 278 ? 0.517 -7.252 -9.560 1.00 97.31 278 GLY A C 1
ATOM 2181 O O . GLY A 1 278 ? 0.230 -6.959 -8.398 1.00 97.31 278 GLY A O 1
ATOM 2182 N N . SER A 1 279 ? 1.744 -7.566 -9.945 1.00 98.50 279 SER A N 1
ATOM 2183 C CA . SER A 1 279 ? 2.905 -7.543 -9.068 1.00 98.50 279 SER A CA 1
ATOM 2184 C C . SER A 1 279 ? 4.141 -7.096 -9.820 1.00 98.50 279 SER A C 1
ATOM 2186 O O . SER A 1 279 ? 4.179 -7.109 -11.050 1.00 98.50 279 SER A O 1
ATOM 2188 N N . TRP A 1 280 ? 5.159 -6.703 -9.075 1.00 98.75 280 TRP A N 1
ATOM 2189 C CA . TRP A 1 280 ? 6.409 -6.229 -9.629 1.00 98.75 280 TRP A CA 1
ATOM 2190 C C . TRP A 1 280 ? 7.588 -6.672 -8.769 1.00 98.75 280 TRP A C 1
ATOM 2192 O O . TRP A 1 280 ? 7.455 -6.912 -7.569 1.00 98.75 280 TRP A O 1
ATOM 2202 N N . VAL A 1 281 ? 8.749 -6.795 -9.399 1.00 98.56 281 VAL A N 1
ATOM 2203 C CA . VAL A 1 281 ? 10.018 -7.143 -8.757 1.00 98.56 281 VAL A CA 1
ATOM 2204 C C . VAL A 1 281 ? 11.127 -6.307 -9.378 1.00 98.56 281 VAL A C 1
ATOM 2206 O O . VAL A 1 281 ? 11.094 -6.028 -10.576 1.00 98.56 281 VAL A O 1
ATOM 2209 N N . LEU A 1 282 ? 12.099 -5.896 -8.560 1.00 98.62 282 LEU A N 1
ATOM 2210 C CA . LEU A 1 282 ? 13.252 -5.121 -9.009 1.00 98.62 282 LEU A CA 1
ATOM 2211 C C . LEU A 1 282 ? 14.565 -5.813 -8.660 1.00 98.62 282 LEU A C 1
ATOM 2213 O O . LEU A 1 282 ? 14.774 -6.281 -7.536 1.00 98.62 282 LEU A O 1
ATOM 2217 N N . LEU A 1 283 ? 15.476 -5.780 -9.622 1.00 98.50 283 LEU A N 1
ATOM 2218 C CA . LEU A 1 283 ? 16.886 -6.099 -9.463 1.00 98.50 283 LEU A CA 1
ATOM 2219 C C . LEU A 1 283 ? 17.719 -4.880 -9.864 1.00 98.50 283 LEU A C 1
ATOM 2221 O O . LEU A 1 283 ? 17.226 -3.955 -10.511 1.00 98.50 283 LEU A O 1
ATOM 2225 N N . PHE A 1 284 ? 18.999 -4.869 -9.520 1.00 98.50 284 PHE A N 1
ATOM 2226 C CA . PHE A 1 284 ? 19.913 -3.852 -10.029 1.00 98.50 284 PHE A CA 1
ATOM 2227 C C . PHE A 1 284 ? 21.323 -4.405 -10.249 1.00 98.50 284 PHE A C 1
ATOM 2229 O O . PHE A 1 284 ? 21.730 -5.393 -9.633 1.00 98.50 284 PHE A O 1
ATOM 2236 N N . LYS A 1 285 ? 22.073 -3.743 -11.133 1.00 97.62 285 LYS A N 1
ATOM 2237 C CA . LYS A 1 285 ? 23.514 -3.952 -11.318 1.00 97.62 285 LYS A CA 1
ATOM 2238 C C . LYS A 1 285 ? 24.163 -2.653 -11.787 1.00 97.62 285 LYS A C 1
ATOM 2240 O O . LYS A 1 285 ? 23.753 -2.103 -12.809 1.00 97.62 285 LYS A O 1
ATOM 2245 N N . GLY A 1 286 ? 25.180 -2.185 -11.061 1.00 96.88 286 GLY A N 1
ATOM 2246 C CA . GLY A 1 286 ? 25.846 -0.912 -11.348 1.00 96.88 286 GLY A CA 1
ATOM 2247 C C . GLY A 1 286 ? 24.859 0.254 -11.305 1.00 96.88 286 GLY A C 1
ATOM 2248 O O . GLY A 1 286 ? 24.248 0.510 -10.274 1.00 96.88 286 GLY A O 1
ATOM 2249 N N . ASP A 1 287 ? 24.677 0.934 -12.435 1.00 97.38 287 ASP A N 1
ATOM 2250 C CA . ASP A 1 287 ? 23.794 2.097 -12.585 1.00 97.38 287 ASP A CA 1
ATOM 2251 C C . ASP A 1 287 ? 22.413 1.771 -13.181 1.00 97.38 287 ASP A C 1
ATOM 2253 O O . ASP A 1 287 ? 21.654 2.677 -13.529 1.00 97.38 287 ASP A O 1
ATOM 2257 N N . THR A 1 288 ? 22.085 0.487 -13.339 1.00 98.44 288 THR A N 1
ATOM 2258 C CA . THR A 1 288 ? 20.880 0.044 -14.047 1.00 98.44 288 THR A CA 1
ATOM 2259 C C . THR A 1 288 ? 19.925 -0.699 -13.120 1.00 98.44 288 THR A C 1
ATOM 2261 O O . THR A 1 288 ? 20.312 -1.654 -12.440 1.00 98.44 288 THR A O 1
ATOM 2264 N N . VAL A 1 289 ? 18.662 -0.267 -13.133 1.00 98.62 289 VAL A N 1
ATOM 2265 C CA . VAL A 1 289 ? 17.533 -0.941 -12.485 1.00 98.62 289 VAL A CA 1
ATOM 2266 C C . VAL A 1 289 ? 16.857 -1.842 -13.504 1.00 98.62 289 VAL A C 1
ATOM 2268 O O . VAL A 1 289 ? 16.480 -1.383 -14.580 1.00 98.62 289 VAL A O 1
ATOM 2271 N N . TYR A 1 290 ? 16.671 -3.104 -13.148 1.00 98.75 290 TYR A N 1
ATOM 2272 C CA . TYR A 1 290 ? 15.915 -4.071 -13.931 1.00 98.75 290 TYR A CA 1
ATOM 2273 C C . TYR A 1 290 ? 14.600 -4.342 -13.223 1.00 98.75 290 TYR A C 1
ATOM 2275 O O . TYR A 1 290 ? 14.578 -4.472 -11.998 1.00 98.75 290 TYR A O 1
ATOM 2283 N N . GLY A 1 291 ? 13.514 -4.449 -13.973 1.00 98.62 291 GLY A N 1
ATOM 2284 C CA . GLY A 1 291 ? 12.226 -4.772 -13.391 1.00 98.62 291 GLY A CA 1
ATOM 2285 C C . GLY A 1 291 ? 11.396 -5.692 -14.254 1.00 98.62 291 GLY A C 1
ATOM 2286 O O . GLY A 1 291 ? 11.504 -5.699 -15.477 1.00 98.62 291 GLY A O 1
ATOM 2287 N N . LEU A 1 292 ? 10.557 -6.450 -13.565 1.00 98.75 292 LEU A N 1
ATOM 2288 C CA . LEU A 1 292 ? 9.543 -7.310 -14.141 1.00 98.75 292 LEU A CA 1
ATOM 2289 C C . LEU A 1 292 ? 8.209 -6.927 -13.512 1.00 98.75 292 LEU A C 1
ATOM 2291 O O . LEU A 1 292 ? 8.098 -6.852 -12.286 1.00 98.75 292 LEU A O 1
ATOM 2295 N N . VAL A 1 293 ? 7.203 -6.707 -14.349 1.00 98.75 293 VAL A N 1
ATOM 2296 C CA . VAL A 1 293 ? 5.815 -6.491 -13.946 1.00 98.75 293 VAL A CA 1
ATOM 2297 C C . VAL A 1 293 ? 4.969 -7.617 -14.512 1.00 98.75 293 VAL A C 1
ATOM 2299 O O . VAL A 1 293 ? 5.012 -7.890 -15.708 1.00 98.75 293 VAL A O 1
ATOM 2302 N N . ARG A 1 294 ? 4.181 -8.247 -13.643 1.00 98.25 294 ARG A N 1
ATOM 2303 C CA . ARG A 1 294 ? 3.108 -9.167 -14.018 1.00 98.25 294 ARG A CA 1
ATOM 2304 C C . ARG A 1 294 ? 1.786 -8.441 -13.851 1.00 98.25 294 ARG A C 1
ATOM 2306 O O . ARG A 1 294 ? 1.506 -7.931 -12.767 1.00 98.25 294 ARG A O 1
ATOM 2313 N N . ARG A 1 295 ? 1.001 -8.396 -14.915 1.00 96.56 295 ARG A N 1
ATOM 2314 C CA . ARG A 1 295 ? -0.267 -7.686 -15.033 1.00 96.56 295 ARG A CA 1
ATOM 2315 C C . ARG A 1 295 ? -1.398 -8.686 -15.238 1.00 96.56 295 ARG A C 1
ATOM 2317 O O . ARG A 1 295 ? -1.274 -9.626 -16.017 1.00 96.56 295 ARG A O 1
ATOM 2324 N N . THR A 1 296 ? -2.511 -8.422 -14.575 1.00 95.50 296 THR A N 1
ATOM 2325 C CA . THR A 1 296 ? -3.800 -9.067 -14.799 1.00 95.50 296 THR A CA 1
ATOM 2326 C C . THR A 1 296 ? -4.816 -7.981 -15.097 1.00 95.50 296 THR A C 1
ATOM 2328 O O . THR A 1 296 ? -4.806 -6.924 -14.466 1.00 95.50 296 THR A O 1
ATOM 2331 N N . ASP A 1 297 ? -5.627 -8.228 -16.112 1.00 93.31 297 ASP A N 1
ATOM 2332 C CA . ASP A 1 297 ? -6.576 -7.279 -16.665 1.00 93.31 297 ASP A CA 1
ATOM 2333 C C . ASP A 1 297 ? -7.607 -8.045 -17.500 1.00 93.31 297 ASP A C 1
ATOM 2335 O O . ASP A 1 297 ? -7.235 -8.969 -18.232 1.00 93.31 297 ASP A O 1
ATOM 2339 N N . ASN A 1 298 ? -8.883 -7.677 -17.401 1.00 91.62 298 ASN A N 1
ATOM 2340 C CA . ASN A 1 298 ? -9.942 -8.314 -18.185 1.00 91.62 298 ASN A CA 1
ATOM 2341 C C . ASN A 1 298 ? -10.063 -7.741 -19.600 1.00 91.62 298 ASN A C 1
ATOM 2343 O O . ASN A 1 298 ? -10.598 -8.425 -20.483 1.00 91.62 298 ASN A O 1
ATOM 2347 N N . LYS A 1 299 ? -9.587 -6.516 -19.847 1.00 91.00 299 LYS A N 1
ATOM 2348 C CA . LYS A 1 299 ? -9.648 -5.905 -21.170 1.00 91.00 299 LYS A CA 1
ATOM 2349 C C . LYS A 1 299 ? -8.562 -4.854 -21.358 1.00 91.00 299 LYS A C 1
ATOM 2351 O O . LYS A 1 299 ? -8.530 -3.811 -20.736 1.00 91.00 299 LYS A O 1
ATOM 2356 N N . THR A 1 300 ? -7.740 -5.077 -22.380 1.00 91.62 300 THR A N 1
ATOM 2357 C CA . THR A 1 300 ? -6.644 -4.156 -22.671 1.00 91.62 300 THR A CA 1
ATOM 2358 C C . THR A 1 300 ? -7.066 -3.011 -23.597 1.00 91.62 300 THR A C 1
ATOM 2360 O O . THR A 1 300 ? -7.406 -3.226 -24.769 1.00 91.62 300 THR A O 1
ATOM 2363 N N . ASN A 1 301 ? -7.006 -1.772 -23.103 1.00 90.88 301 ASN A N 1
ATOM 2364 C CA . ASN A 1 301 ? -7.262 -0.544 -23.854 1.00 90.88 301 ASN A CA 1
ATOM 2365 C C . ASN A 1 301 ? -5.971 0.221 -24.197 1.00 90.88 301 ASN A C 1
ATOM 2367 O O . ASN A 1 301 ? -5.296 0.776 -23.335 1.00 90.88 301 ASN A O 1
ATOM 2371 N N . ILE A 1 302 ? -5.672 0.318 -25.496 1.00 91.19 302 ILE A N 1
ATOM 2372 C CA . ILE A 1 302 ? -4.484 1.010 -26.034 1.00 91.19 302 ILE A CA 1
ATOM 2373 C C . ILE A 1 302 ? -4.813 1.991 -27.175 1.00 91.19 302 ILE A C 1
ATOM 2375 O O . ILE A 1 302 ? -3.977 2.262 -28.039 1.00 91.19 302 ILE A O 1
ATOM 2379 N N . ARG A 1 303 ? -6.067 2.461 -27.249 1.00 87.56 303 ARG A N 1
ATOM 2380 C CA . ARG A 1 303 ? -6.580 3.255 -28.384 1.00 87.56 303 ARG A CA 1
ATOM 2381 C C . ARG A 1 303 ? -6.630 4.763 -28.141 1.00 87.56 303 ARG A C 1
ATOM 2383 O O . ARG A 1 303 ? -6.859 5.507 -29.095 1.00 87.56 303 ARG A O 1
ATOM 2390 N N . ALA A 1 304 ? -6.460 5.224 -26.907 1.00 86.62 304 ALA A N 1
ATOM 2391 C CA . ALA A 1 304 ? -6.472 6.644 -26.586 1.00 86.62 304 ALA A CA 1
ATOM 2392 C C . ALA A 1 304 ? -5.216 7.347 -27.121 1.00 86.62 304 ALA A C 1
ATOM 2394 O O . ALA A 1 304 ? -4.136 6.762 -27.216 1.00 86.62 304 ALA A O 1
ATOM 2395 N N . SER A 1 305 ? -5.360 8.628 -27.468 1.00 86.25 305 SER A N 1
ATOM 2396 C CA . SER A 1 305 ? -4.266 9.410 -28.060 1.00 86.25 305 SER A CA 1
ATOM 2397 C C . SER A 1 305 ? -3.137 9.700 -27.069 1.00 86.25 305 SER A C 1
ATOM 2399 O O . SER A 1 305 ? -1.974 9.790 -27.461 1.00 86.25 305 SER A O 1
ATOM 2401 N N . GLN A 1 306 ? -3.475 9.843 -25.786 1.00 86.31 306 GLN A N 1
ATOM 2402 C CA . GLN A 1 306 ? -2.518 10.092 -24.723 1.00 86.31 306 GLN A CA 1
ATOM 2403 C C . GLN A 1 306 ? -2.156 8.776 -24.037 1.00 86.31 306 GLN A C 1
ATOM 2405 O O . GLN A 1 306 ? -3.033 8.033 -23.608 1.00 86.31 306 GLN A O 1
ATOM 2410 N N . ILE A 1 307 ? -0.860 8.497 -23.861 1.00 85.75 307 ILE A N 1
ATOM 2411 C CA . ILE A 1 307 ? -0.386 7.244 -23.234 1.00 85.75 307 ILE A CA 1
ATOM 2412 C C . ILE A 1 307 ? -1.017 7.031 -21.854 1.00 85.75 307 ILE A C 1
ATOM 2414 O O . ILE A 1 307 ? -1.398 5.926 -21.503 1.00 85.75 307 ILE A O 1
ATOM 2418 N N . HIS A 1 308 ? -1.178 8.109 -21.094 1.00 83.81 308 HIS A N 1
ATOM 2419 C CA . HIS A 1 308 ? -1.666 8.079 -19.722 1.00 83.81 308 HIS A CA 1
ATOM 2420 C C . HIS A 1 308 ? -3.192 7.852 -19.603 1.00 83.81 308 HIS A C 1
ATOM 2422 O O . HIS A 1 308 ? -3.703 7.771 -18.486 1.00 83.81 308 HIS A O 1
ATOM 2428 N N . GLU A 1 309 ? -3.907 7.802 -20.730 1.00 88.19 309 GLU A N 1
ATOM 2429 C CA . GLU A 1 309 ? -5.332 7.447 -20.855 1.00 88.19 309 GLU A CA 1
ATOM 2430 C C . GLU A 1 309 ? -5.520 6.001 -21.346 1.00 88.19 309 GLU A C 1
ATOM 2432 O O . GLU A 1 309 ? -6.639 5.576 -21.611 1.00 88.19 309 GLU A O 1
ATOM 2437 N N . ASN A 1 310 ? -4.428 5.252 -21.497 1.00 91.69 310 ASN A N 1
ATOM 2438 C CA . ASN A 1 310 ? -4.423 3.854 -21.902 1.00 91.69 310 ASN A CA 1
ATOM 2439 C C . ASN A 1 310 ? -3.871 2.971 -20.787 1.00 91.69 310 ASN A C 1
ATOM 2441 O O . ASN A 1 310 ? -3.282 3.471 -19.827 1.00 91.69 310 ASN A O 1
ATOM 2445 N N . ASP A 1 311 ? -3.989 1.664 -20.952 1.00 94.00 311 ASP A N 1
ATOM 2446 C CA . ASP A 1 311 ? -3.388 0.712 -20.034 1.00 94.00 311 ASP A CA 1
ATOM 2447 C C . ASP A 1 311 ? -1.876 0.762 -20.147 1.00 94.00 311 ASP A C 1
ATOM 2449 O O . ASP A 1 311 ? -1.283 0.563 -21.215 1.00 94.00 311 ASP A O 1
ATOM 2453 N N . CYS A 1 312 ? -1.235 1.067 -19.031 1.00 95.69 312 CYS A N 1
ATOM 2454 C CA . CYS A 1 312 ? 0.198 1.265 -19.013 1.00 95.69 312 CYS A CA 1
ATOM 2455 C C . CYS A 1 312 ? 0.788 0.980 -17.641 1.00 95.69 312 CYS A C 1
ATOM 2457 O O . CYS A 1 312 ? 0.107 1.040 -16.615 1.00 95.69 312 CYS A O 1
ATOM 2459 N N . VAL A 1 313 ? 2.092 0.732 -17.641 1.00 97.62 313 VAL A N 1
ATOM 2460 C CA . VAL A 1 313 ? 2.918 0.792 -16.438 1.00 97.62 313 VAL A CA 1
ATOM 2461 C C . VAL A 1 313 ? 3.615 2.146 -16.403 1.00 97.62 313 VAL A C 1
ATOM 2463 O O . VAL A 1 313 ? 4.226 2.557 -17.392 1.00 97.62 313 VAL A O 1
ATOM 2466 N N . GLU A 1 314 ? 3.551 2.832 -15.264 1.00 97.62 314 GLU A N 1
ATOM 2467 C CA . GLU A 1 314 ? 4.256 4.095 -15.036 1.00 97.62 314 GLU A CA 1
ATOM 2468 C C . GLU A 1 314 ? 5.370 3.912 -14.002 1.00 97.62 314 GLU A C 1
ATOM 2470 O O . GLU A 1 314 ? 5.123 3.385 -12.922 1.00 97.62 314 GLU A O 1
ATOM 2475 N N . LEU A 1 315 ? 6.583 4.380 -14.301 1.00 98.31 315 LEU A N 1
ATOM 2476 C CA . LEU A 1 315 ? 7.709 4.408 -13.363 1.00 98.31 315 LEU A CA 1
ATOM 2477 C C . LEU A 1 315 ? 7.995 5.841 -12.929 1.00 98.31 315 LEU A C 1
ATOM 2479 O O . LEU A 1 315 ? 8.005 6.751 -13.761 1.00 98.31 315 LEU A O 1
ATOM 2483 N N . PHE A 1 316 ? 8.299 6.028 -11.647 1.00 97.19 316 PHE A N 1
ATOM 2484 C CA . PHE A 1 316 ? 8.648 7.319 -11.063 1.00 97.19 316 PHE A CA 1
ATOM 2485 C C . PHE A 1 316 ? 9.968 7.196 -10.312 1.00 97.19 316 PHE A C 1
ATOM 2487 O O . PHE A 1 316 ? 10.037 6.560 -9.265 1.00 97.19 316 PHE A O 1
ATOM 2494 N N . PHE A 1 317 ? 11.010 7.845 -10.822 1.00 96.62 317 PHE A N 1
ATOM 2495 C CA . PHE A 1 317 ? 12.327 7.880 -10.199 1.00 96.62 317 PHE A CA 1
ATOM 2496 C C . PHE A 1 317 ? 12.677 9.308 -9.787 1.00 96.62 317 PHE A C 1
ATOM 2498 O O . PHE A 1 317 ? 12.656 10.221 -10.616 1.00 96.62 317 PHE A O 1
ATOM 2505 N N . LYS A 1 318 ? 13.054 9.507 -8.523 1.00 94.50 318 LYS A N 1
ATOM 2506 C CA . LYS A 1 318 ? 13.535 10.786 -7.992 1.00 94.50 318 LYS A CA 1
ATOM 2507 C C . LYS A 1 318 ? 14.885 10.600 -7.314 1.00 94.50 318 LYS A C 1
ATOM 2509 O O . LYS A 1 318 ? 14.987 9.999 -6.254 1.00 94.50 318 LYS A O 1
ATOM 2514 N N . THR A 1 319 ? 15.916 11.161 -7.924 1.00 92.38 319 THR A N 1
ATOM 2515 C CA . THR A 1 319 ? 17.248 11.309 -7.327 1.00 92.38 319 THR A CA 1
ATOM 2516 C C . THR A 1 319 ? 17.405 12.727 -6.778 1.00 92.38 319 THR A C 1
ATOM 2518 O O . THR A 1 319 ? 16.576 13.595 -7.056 1.00 92.38 319 THR A O 1
ATOM 2521 N N . ASP A 1 320 ? 18.515 13.010 -6.098 1.00 87.38 320 ASP A N 1
ATOM 2522 C CA . ASP A 1 320 ? 18.842 14.368 -5.631 1.00 87.38 320 ASP A CA 1
ATOM 2523 C C . ASP A 1 320 ? 18.930 15.405 -6.764 1.00 87.38 320 ASP A C 1
ATOM 2525 O O . ASP A 1 320 ? 18.790 16.604 -6.534 1.00 87.38 320 ASP A O 1
ATOM 2529 N N . LYS A 1 321 ? 19.189 14.958 -8.000 1.00 87.50 321 LYS A N 1
ATOM 2530 C CA . LYS A 1 321 ? 19.439 15.839 -9.152 1.00 87.50 321 LYS A CA 1
ATOM 2531 C C . LYS A 1 321 ? 18.287 15.891 -10.141 1.00 87.50 321 LYS A C 1
ATOM 2533 O O . LYS A 1 321 ? 18.226 16.807 -10.958 1.00 87.50 321 LYS A O 1
ATOM 2538 N N . THR A 1 322 ? 17.429 14.876 -10.165 1.00 91.69 322 THR A N 1
ATOM 2539 C CA . THR A 1 322 ? 16.453 14.744 -11.243 1.00 91.69 322 THR A CA 1
ATOM 2540 C C . THR A 1 322 ? 15.260 13.889 -10.857 1.00 91.69 322 THR A C 1
ATOM 2542 O O . THR A 1 322 ? 15.370 12.949 -10.071 1.00 91.69 322 THR A O 1
ATOM 2545 N N . PHE A 1 323 ? 14.136 14.205 -11.488 1.00 94.06 323 PHE A N 1
ATOM 2546 C CA . PHE A 1 323 ? 12.933 13.398 -11.503 1.00 94.06 323 PHE A CA 1
ATOM 2547 C C . PHE A 1 323 ? 12.670 12.896 -12.926 1.00 94.06 323 PHE A C 1
ATOM 2549 O O . PHE A 1 323 ? 12.842 13.634 -13.910 1.00 94.06 323 PHE A O 1
ATOM 2556 N N . ARG A 1 324 ? 12.244 11.639 -13.031 1.00 95.69 324 ARG A N 1
ATOM 2557 C CA . ARG A 1 324 ? 11.825 11.010 -14.279 1.00 95.69 324 ARG A CA 1
ATOM 2558 C C . ARG A 1 324 ? 10.553 10.208 -14.073 1.00 95.69 324 ARG A C 1
ATOM 2560 O O . ARG A 1 324 ? 10.499 9.335 -13.214 1.00 95.69 324 ARG A O 1
ATOM 2567 N N . GLN A 1 325 ? 9.572 10.509 -14.915 1.00 96.56 325 GLN A N 1
ATOM 2568 C CA . GLN A 1 325 ? 8.399 9.684 -15.145 1.00 96.56 325 GLN A CA 1
ATOM 2569 C C . GLN A 1 325 ? 8.560 9.001 -16.502 1.00 96.56 325 GLN A C 1
ATOM 2571 O O . GLN A 1 325 ? 8.964 9.657 -17.464 1.00 96.56 325 GLN A O 1
ATOM 2576 N N . MET A 1 326 ? 8.260 7.711 -16.566 1.00 97.06 326 MET A N 1
ATOM 2577 C CA . MET A 1 326 ? 8.301 6.911 -17.792 1.00 97.06 326 MET A CA 1
ATOM 2578 C C . MET A 1 326 ? 7.013 6.105 -17.877 1.00 97.06 326 MET A C 1
ATOM 2580 O O . MET A 1 326 ? 6.545 5.615 -16.851 1.00 97.06 326 MET A O 1
ATOM 2584 N N . ARG A 1 327 ? 6.438 5.958 -19.069 1.00 96.94 327 ARG A N 1
ATOM 2585 C CA . ARG A 1 327 ? 5.218 5.173 -19.288 1.00 96.94 327 ARG A CA 1
ATOM 2586 C C . ARG A 1 327 ? 5.404 4.160 -20.402 1.00 96.94 327 ARG A C 1
ATOM 2588 O O . ARG A 1 327 ? 5.810 4.522 -21.504 1.00 96.94 327 ARG A O 1
ATOM 2595 N N . ALA A 1 328 ? 5.100 2.904 -20.111 1.00 96.88 328 ALA A N 1
ATOM 2596 C CA . ALA A 1 328 ? 5.057 1.828 -21.088 1.00 96.88 328 ALA A CA 1
ATOM 2597 C C . ALA A 1 328 ? 3.593 1.463 -21.327 1.00 96.88 328 ALA A C 1
ATOM 2599 O O . ALA A 1 328 ? 2.972 0.800 -20.498 1.00 96.88 328 ALA A O 1
ATOM 2600 N N . LEU A 1 329 ? 3.047 1.924 -22.455 1.00 95.50 329 LEU A N 1
ATOM 2601 C CA . LEU A 1 329 ? 1.777 1.432 -22.993 1.00 95.50 329 LEU A CA 1
ATOM 2602 C C . LEU A 1 329 ? 1.895 -0.078 -23.241 1.00 95.50 329 LEU A C 1
ATOM 2604 O O . LEU A 1 329 ? 2.938 -0.513 -23.738 1.00 95.50 329 LEU A O 1
ATOM 2608 N N . VAL A 1 330 ? 0.853 -0.860 -22.946 1.00 95.50 330 VAL A N 1
ATOM 2609 C CA . VAL A 1 330 ? 0.864 -2.310 -23.216 1.00 95.50 330 VAL A CA 1
ATOM 2610 C C . VAL A 1 330 ? 1.254 -2.580 -24.679 1.00 95.50 330 VAL A C 1
ATOM 2612 O O . VAL A 1 330 ? 0.700 -1.996 -25.615 1.00 95.50 330 VAL A O 1
ATOM 2615 N N . GLY A 1 331 ? 2.274 -3.423 -24.880 1.00 95.25 331 GLY A N 1
ATOM 2616 C CA . GLY A 1 331 ? 2.830 -3.754 -26.198 1.00 95.25 331 GLY A CA 1
ATOM 2617 C C . GLY A 1 331 ? 3.767 -2.699 -26.810 1.00 95.25 331 GLY A C 1
ATOM 2618 O O . GLY A 1 331 ? 4.187 -2.845 -27.961 1.00 95.25 331 GLY A O 1
ATOM 2619 N N . LYS A 1 332 ? 4.114 -1.625 -26.087 1.00 95.69 332 LYS A N 1
ATOM 2620 C CA . LYS A 1 332 ? 5.082 -0.597 -26.514 1.00 95.69 332 LYS A CA 1
ATOM 2621 C C . LYS A 1 332 ? 6.196 -0.400 -25.486 1.00 95.69 332 LYS A C 1
ATOM 2623 O O . LYS A 1 332 ? 6.075 -0.748 -24.316 1.00 95.69 332 LYS A O 1
ATOM 2628 N N . LYS A 1 333 ? 7.297 0.194 -25.950 1.00 95.88 333 LYS A N 1
ATOM 2629 C CA . LYS A 1 333 ? 8.432 0.583 -25.104 1.00 95.88 333 LYS A CA 1
ATOM 2630 C C . LYS A 1 333 ? 8.086 1.797 -24.240 1.00 95.88 333 LYS A C 1
ATOM 2632 O O . LYS A 1 333 ? 7.135 2.516 -24.550 1.00 95.88 333 LYS A O 1
ATOM 2637 N N . PHE A 1 334 ? 8.891 2.044 -23.207 1.00 97.06 334 PHE A N 1
ATOM 2638 C CA . PHE A 1 334 ? 8.815 3.287 -22.444 1.00 97.06 334 PHE A CA 1
ATOM 2639 C C . PHE A 1 334 ? 8.959 4.525 -23.346 1.00 97.06 334 PHE A C 1
ATOM 2641 O O . PHE A 1 334 ? 9.779 4.554 -24.265 1.00 97.06 334 PHE A O 1
ATOM 2648 N N . ASP A 1 335 ? 8.157 5.551 -23.061 1.00 93.00 335 ASP A N 1
ATOM 2649 C CA . ASP A 1 335 ? 8.109 6.827 -23.790 1.00 93.00 335 ASP A CA 1
ATOM 2650 C C . ASP A 1 335 ? 9.300 7.760 -23.513 1.00 93.00 335 ASP A C 1
ATOM 2652 O O . ASP A 1 335 ? 9.552 8.701 -24.269 1.00 93.00 335 ASP A O 1
ATOM 2656 N N . ALA A 1 336 ? 10.035 7.508 -22.432 1.00 92.31 336 ALA A N 1
ATOM 2657 C CA . ALA A 1 336 ? 11.102 8.364 -21.947 1.00 92.31 336 ALA A CA 1
ATOM 2658 C C . ALA A 1 336 ? 12.206 7.566 -21.238 1.00 92.31 336 ALA A C 1
ATOM 2660 O O . ALA A 1 336 ? 12.074 6.381 -20.943 1.00 92.31 336 ALA A O 1
ATOM 2661 N N . GLY A 1 337 ? 13.300 8.264 -20.929 1.00 93.12 337 GLY A N 1
ATOM 2662 C CA . GLY A 1 337 ? 14.416 7.759 -20.137 1.00 93.12 337 GLY A CA 1
ATOM 2663 C C . GLY A 1 337 ? 15.185 8.885 -19.445 1.00 93.12 337 GLY A C 1
ATOM 2664 O O . GLY A 1 337 ? 14.851 10.075 -19.544 1.00 93.12 337 GLY A O 1
ATOM 2665 N N . PHE A 1 338 ? 16.247 8.527 -18.727 1.00 94.19 338 PHE A N 1
ATOM 2666 C CA . PHE A 1 338 ? 17.198 9.518 -18.225 1.00 94.19 338 PHE A CA 1
ATOM 2667 C C . PHE A 1 338 ? 18.010 10.120 -19.375 1.00 94.19 338 PHE A C 1
ATOM 2669 O O . PHE A 1 338 ? 18.299 9.460 -20.370 1.00 94.19 338 PHE A O 1
ATOM 2676 N N . SER A 1 339 ? 18.406 11.388 -19.237 1.00 92.19 339 SER A N 1
ATOM 2677 C CA . SER A 1 339 ? 19.277 12.021 -20.233 1.00 92.19 339 SER A CA 1
ATOM 2678 C C . SER A 1 339 ? 20.616 11.284 -20.286 1.00 92.19 339 SER A C 1
ATOM 2680 O O . SER A 1 339 ? 21.309 11.220 -19.275 1.00 92.19 339 SER A O 1
ATOM 2682 N N . GLY A 1 340 ? 20.972 10.742 -21.453 1.00 91.00 340 GLY A N 1
ATOM 2683 C CA . GLY A 1 340 ? 22.181 9.931 -21.639 1.00 91.00 340 GLY A CA 1
ATOM 2684 C C . GLY A 1 340 ? 22.091 8.501 -21.089 1.00 91.00 340 GLY A C 1
ATOM 2685 O O . GLY A 1 340 ? 23.088 7.789 -21.136 1.00 91.00 340 GLY A O 1
ATOM 2686 N N . GLY A 1 341 ? 20.931 8.085 -20.571 1.00 94.06 341 GLY A N 1
ATOM 2687 C CA . GLY A 1 341 ? 20.687 6.728 -20.086 1.00 94.06 341 GLY A CA 1
ATOM 2688 C C . GLY A 1 341 ? 19.997 5.871 -21.135 1.00 94.06 341 GLY A C 1
ATOM 2689 O O . GLY A 1 341 ? 19.222 6.370 -21.952 1.00 94.06 341 GLY A O 1
ATOM 2690 N N . LYS A 1 342 ? 20.281 4.572 -21.105 1.00 96.25 342 LYS A N 1
ATOM 2691 C CA . LYS A 1 342 ? 19.579 3.575 -21.913 1.00 96.25 342 LYS A CA 1
ATOM 2692 C C . LYS A 1 342 ? 18.313 3.093 -21.211 1.00 96.25 342 LYS A C 1
ATOM 2694 O O . LYS A 1 342 ? 18.280 2.969 -19.987 1.00 96.25 342 LYS A O 1
ATOM 2699 N N . VAL A 1 343 ? 17.291 2.810 -22.012 1.00 97.62 343 VAL A N 1
ATOM 2700 C CA . VAL A 1 343 ? 16.069 2.139 -21.572 1.00 97.62 343 VAL A CA 1
ATOM 2701 C C . VAL A 1 343 ? 15.780 0.991 -22.528 1.00 97.62 343 VAL A C 1
ATOM 2703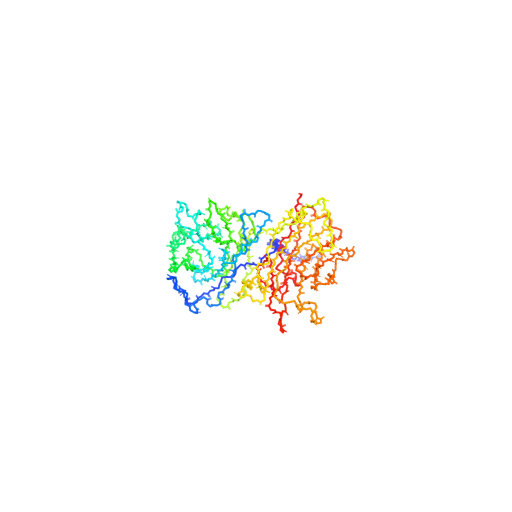 O O . VAL A 1 343 ? 15.712 1.190 -23.742 1.00 97.62 343 VAL A O 1
ATOM 2706 N N . GLU A 1 344 ? 15.615 -0.200 -21.970 1.00 97.94 344 GLU A N 1
ATOM 2707 C CA . GLU A 1 344 ? 15.167 -1.395 -22.676 1.00 97.94 344 GLU A CA 1
ATOM 2708 C C . GLU A 1 344 ? 13.816 -1.818 -22.109 1.00 97.94 344 GLU A C 1
ATOM 2710 O O . GLU A 1 344 ? 13.515 -1.609 -20.932 1.00 97.94 344 GLU A O 1
ATOM 2715 N N . THR A 1 345 ? 12.947 -2.331 -22.972 1.00 98.00 345 THR A N 1
ATOM 2716 C CA . THR A 1 345 ? 11.567 -2.666 -22.619 1.00 98.00 345 THR A CA 1
ATOM 2717 C C . THR A 1 345 ? 11.071 -3.745 -23.556 1.00 98.00 345 THR A C 1
ATOM 2719 O O . THR A 1 345 ? 11.201 -3.591 -24.777 1.00 98.00 345 THR A O 1
ATOM 2722 N N . ALA A 1 346 ? 10.462 -4.780 -22.996 1.00 98.25 346 ALA A N 1
ATOM 2723 C CA . ALA A 1 346 ? 9.820 -5.837 -23.750 1.00 98.25 346 ALA A CA 1
ATOM 2724 C C . ALA A 1 346 ? 8.526 -6.264 -23.058 1.00 98.25 346 ALA A C 1
ATOM 2726 O O . ALA A 1 346 ? 8.482 -6.427 -21.841 1.00 98.25 346 ALA A O 1
ATOM 2727 N N . TRP A 1 347 ? 7.477 -6.421 -23.860 1.00 98.38 347 TRP A N 1
ATOM 2728 C CA . TRP A 1 347 ? 6.242 -7.070 -23.444 1.00 98.38 347 TRP A CA 1
ATOM 2729 C C . TRP A 1 347 ? 6.218 -8.473 -24.035 1.00 98.38 347 TRP A C 1
ATOM 2731 O O . TRP A 1 347 ? 6.681 -8.655 -25.165 1.00 98.38 347 TRP A O 1
ATOM 2741 N N . ASN A 1 348 ? 5.638 -9.433 -23.321 1.00 97.62 348 ASN A N 1
ATOM 2742 C CA . ASN A 1 348 ? 5.237 -10.681 -23.960 1.00 97.62 348 ASN A CA 1
ATOM 2743 C C . ASN A 1 348 ? 4.062 -10.453 -24.931 1.00 97.62 348 ASN A C 1
ATOM 2745 O O . ASN A 1 348 ? 3.434 -9.392 -24.951 1.00 97.62 348 ASN A O 1
ATOM 2749 N N . GLU A 1 349 ? 3.769 -11.459 -25.755 1.00 94.44 349 GLU A N 1
ATOM 2750 C CA . GLU A 1 349 ? 2.795 -11.345 -26.850 1.00 94.44 349 GLU A CA 1
ATOM 2751 C C . GLU A 1 349 ? 1.378 -10.972 -26.388 1.00 94.44 349 GLU A C 1
ATOM 2753 O O . GLU A 1 349 ? 0.683 -10.238 -27.091 1.00 94.44 349 GLU A O 1
ATOM 2758 N N . ASP A 1 350 ? 0.958 -11.443 -25.213 1.00 94.12 350 ASP A N 1
ATOM 2759 C CA . ASP A 1 350 ? -0.377 -11.185 -24.660 1.00 94.12 350 ASP A CA 1
ATOM 2760 C C . ASP A 1 350 ? -0.459 -9.918 -23.784 1.00 94.12 350 ASP A C 1
ATOM 2762 O O . ASP A 1 350 ? -1.547 -9.538 -23.354 1.00 94.12 350 ASP A O 1
ATOM 2766 N N . GLY A 1 351 ? 0.665 -9.232 -23.543 1.00 95.62 351 GLY A N 1
ATOM 2767 C CA . GLY A 1 351 ? 0.709 -8.001 -22.753 1.00 95.62 351 GLY A CA 1
ATOM 2768 C C . GLY A 1 351 ? 0.507 -8.185 -21.242 1.00 95.62 351 GLY A C 1
ATOM 2769 O O . GLY A 1 351 ? 0.224 -7.207 -20.544 1.00 95.62 351 GLY A O 1
ATOM 2770 N N . THR A 1 352 ? 0.642 -9.404 -20.716 1.00 96.75 352 THR A N 1
ATOM 2771 C CA . THR A 1 352 ? 0.549 -9.698 -19.272 1.00 96.75 352 THR A CA 1
ATOM 2772 C C . THR A 1 352 ? 1.879 -9.533 -18.540 1.00 96.75 352 THR A C 1
ATOM 2774 O O . THR A 1 352 ? 1.907 -9.440 -17.312 1.00 96.75 352 THR A O 1
ATOM 2777 N N . ILE A 1 353 ? 2.995 -9.468 -19.265 1.00 97.94 353 ILE A N 1
ATOM 2778 C CA . ILE A 1 353 ? 4.341 -9.381 -18.702 1.00 97.94 353 ILE A CA 1
ATOM 2779 C C . ILE A 1 353 ? 5.090 -8.220 -19.345 1.00 97.94 353 ILE A C 1
ATOM 2781 O O . ILE A 1 353 ? 5.169 -8.135 -20.568 1.00 97.94 353 ILE A O 1
ATOM 2785 N N . LEU A 1 354 ? 5.689 -7.371 -18.510 1.00 98.62 354 LEU A N 1
ATOM 2786 C CA . LE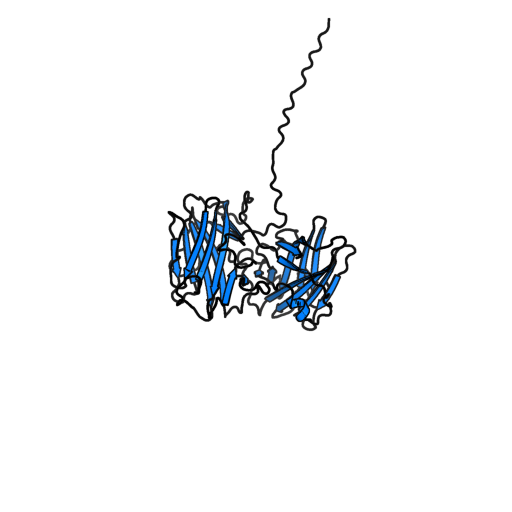U A 1 354 ? 6.612 -6.315 -18.913 1.00 98.62 354 LEU A CA 1
ATOM 2787 C C . LEU A 1 354 ? 7.965 -6.518 -18.235 1.00 98.62 354 LEU A C 1
ATOM 2789 O O . LEU A 1 354 ? 8.055 -6.453 -17.011 1.00 98.62 354 LEU A O 1
ATOM 2793 N N . GLU A 1 355 ? 9.016 -6.660 -19.030 1.00 98.69 355 GLU A N 1
ATOM 2794 C CA . GLU A 1 355 ? 10.405 -6.582 -18.582 1.00 98.69 355 GLU A CA 1
ATOM 2795 C C . GLU A 1 355 ? 11.013 -5.243 -18.992 1.00 98.69 355 GLU A C 1
ATOM 2797 O O . GLU A 1 355 ? 10.753 -4.721 -20.082 1.00 98.69 355 GLU A O 1
ATOM 2802 N N . PHE A 1 356 ? 11.849 -4.673 -18.128 1.00 98.69 356 PHE A N 1
ATOM 2803 C CA . PHE A 1 356 ? 12.561 -3.442 -18.434 1.00 98.69 356 PHE A CA 1
ATOM 2804 C C . PHE A 1 356 ? 13.942 -3.358 -17.798 1.00 98.69 356 PHE A C 1
ATOM 2806 O O . PHE A 1 356 ? 14.197 -3.915 -16.732 1.00 98.69 356 PHE A O 1
ATOM 2813 N N . ALA A 1 357 ? 14.803 -2.567 -18.433 1.00 98.56 357 ALA A N 1
ATOM 2814 C CA . ALA A 1 357 ? 16.050 -2.080 -17.863 1.00 98.56 357 ALA A CA 1
ATOM 2815 C C . ALA A 1 357 ? 16.105 -0.558 -18.014 1.00 98.56 357 ALA A C 1
ATOM 2817 O O . ALA A 1 357 ? 15.905 -0.032 -19.108 1.00 98.56 357 ALA A O 1
ATOM 2818 N N . VAL A 1 358 ? 16.369 0.157 -16.923 1.00 98.56 358 VAL A N 1
ATOM 2819 C CA . VAL A 1 358 ? 16.462 1.619 -16.887 1.00 98.56 358 VAL A CA 1
ATOM 2820 C C . VAL A 1 358 ? 17.802 2.009 -16.285 1.00 98.56 358 VAL A C 1
ATOM 2822 O O . VAL A 1 358 ? 18.048 1.818 -15.094 1.00 98.56 358 VAL A O 1
ATOM 2825 N N . GLN A 1 359 ? 18.666 2.583 -17.115 1.00 98.00 359 GLN A N 1
ATOM 2826 C CA . GLN A 1 359 ? 19.939 3.133 -16.676 1.00 98.00 359 GLN A CA 1
ATOM 2827 C C . GLN A 1 359 ? 19.739 4.520 -16.054 1.00 98.00 359 GLN A C 1
ATOM 2829 O O . GLN A 1 359 ? 19.053 5.373 -16.629 1.00 98.00 359 GLN A O 1
ATOM 2834 N N . ILE A 1 360 ? 20.392 4.769 -14.917 1.00 96.62 360 ILE A N 1
ATOM 2835 C CA . ILE A 1 360 ? 20.437 6.054 -14.211 1.00 96.62 360 ILE A CA 1
ATOM 2836 C C . ILE A 1 360 ? 21.881 6.592 -14.277 1.00 96.62 360 ILE A C 1
ATOM 2838 O O . ILE A 1 360 ? 22.681 6.350 -13.371 1.00 96.62 360 ILE A O 1
ATOM 2842 N N . PRO A 1 361 ? 22.256 7.326 -15.344 1.00 95.00 361 PRO A N 1
ATOM 2843 C CA . PRO A 1 361 ? 23.644 7.703 -15.582 1.00 95.00 361 PRO A CA 1
ATOM 2844 C C . PRO A 1 361 ? 24.266 8.496 -14.436 1.00 95.00 361 PRO A C 1
ATOM 2846 O O . PRO A 1 361 ? 23.669 9.432 -13.897 1.00 95.00 361 PRO A O 1
ATOM 2849 N N . GLY A 1 362 ? 25.517 8.166 -14.117 1.00 91.56 362 GLY A N 1
ATOM 2850 C CA . GLY A 1 362 ? 26.289 8.863 -13.088 1.00 91.56 362 GLY A CA 1
ATOM 2851 C C . GLY A 1 362 ? 25.901 8.492 -11.655 1.00 91.56 362 GLY A C 1
ATOM 2852 O O . GLY A 1 362 ? 26.298 9.196 -10.723 1.00 91.56 362 GLY A O 1
ATOM 2853 N N . MET A 1 363 ? 25.148 7.406 -11.465 1.00 93.44 363 MET A N 1
ATOM 2854 C CA . MET A 1 363 ? 24.794 6.874 -10.156 1.00 93.44 363 MET A CA 1
ATOM 2855 C C . MET A 1 363 ? 25.111 5.379 -10.081 1.00 93.44 363 MET A C 1
ATOM 2857 O O . MET A 1 363 ? 24.349 4.564 -10.571 1.00 93.44 363 MET A O 1
ATOM 2861 N N . ASP A 1 364 ? 26.205 5.016 -9.412 1.00 95.00 364 ASP A N 1
ATOM 2862 C CA . ASP A 1 364 ? 26.383 3.643 -8.917 1.00 95.00 364 ASP A CA 1
ATOM 2863 C C . ASP A 1 364 ? 25.340 3.373 -7.825 1.00 95.00 364 ASP A C 1
ATOM 2865 O O . ASP A 1 364 ? 25.283 4.148 -6.869 1.00 95.00 364 ASP A O 1
ATOM 2869 N N . LEU A 1 365 ? 24.464 2.386 -8.001 1.00 96.94 365 LEU A N 1
ATOM 2870 C CA . LEU A 1 365 ? 23.263 2.238 -7.176 1.00 96.94 365 LEU A CA 1
ATOM 2871 C C . LEU A 1 365 ? 23.528 1.530 -5.846 1.00 96.94 365 LEU A C 1
ATOM 2873 O O . LEU A 1 365 ? 22.798 1.783 -4.895 1.00 96.94 365 LEU A O 1
ATOM 2877 N N . GLU A 1 366 ? 24.556 0.689 -5.754 1.00 97.50 366 GLU A N 1
ATOM 2878 C CA . GLU A 1 366 ? 24.803 -0.175 -4.592 1.00 97.50 366 GLU A CA 1
ATOM 2879 C C . GLU A 1 366 ? 24.836 0.597 -3.262 1.00 97.50 366 GLU A C 1
ATOM 2881 O O . GLU A 1 366 ? 25.549 1.592 -3.104 1.00 97.50 366 GLU A O 1
ATOM 2886 N N . GLY A 1 367 ? 24.023 0.153 -2.296 1.00 96.75 367 GLY A N 1
ATOM 2887 C CA . GLY A 1 367 ? 23.917 0.771 -0.974 1.00 96.75 367 GLY A CA 1
ATOM 2888 C C . GLY A 1 367 ? 23.262 2.158 -0.944 1.00 96.75 367 GLY A C 1
ATOM 2889 O O . GLY A 1 367 ? 23.293 2.809 0.104 1.00 96.75 367 GLY A O 1
ATOM 2890 N N . LYS A 1 368 ? 22.684 2.637 -2.053 1.00 95.94 368 LYS A N 1
ATOM 2891 C CA . LYS A 1 368 ? 21.980 3.928 -2.125 1.00 95.94 368 LYS A CA 1
ATOM 2892 C C . LYS A 1 368 ? 20.468 3.768 -2.016 1.00 95.94 368 LYS A C 1
ATOM 2894 O O . LYS A 1 368 ? 19.922 2.670 -2.119 1.00 95.94 368 LYS A O 1
ATOM 2899 N N . SER A 1 369 ? 19.798 4.908 -1.872 1.00 95.75 369 SER A N 1
ATOM 2900 C CA . SER A 1 369 ? 18.345 5.007 -1.945 1.00 95.75 369 SER A CA 1
ATOM 2901 C C . SER A 1 369 ? 17.910 6.177 -2.819 1.00 95.75 369 SER A C 1
ATOM 2903 O O . SER A 1 369 ? 18.605 7.191 -2.910 1.00 95.75 369 SER A O 1
ATOM 2905 N N . ILE A 1 370 ? 16.741 6.040 -3.439 1.00 95.44 370 ILE A N 1
ATOM 2906 C CA . ILE A 1 370 ? 16.091 7.072 -4.251 1.00 95.44 370 ILE A CA 1
ATOM 2907 C C . ILE A 1 370 ? 14.591 7.115 -3.953 1.00 95.44 370 ILE A C 1
ATOM 2909 O O . ILE A 1 370 ? 14.027 6.169 -3.404 1.00 95.44 370 ILE A O 1
ATOM 2913 N N . GLY A 1 371 ? 13.931 8.196 -4.358 1.00 94.81 371 GLY A N 1
ATOM 2914 C CA . GLY A 1 371 ? 12.477 8.268 -4.371 1.00 94.81 371 GLY A CA 1
ATOM 2915 C C . GLY A 1 371 ? 11.912 7.436 -5.509 1.00 94.81 371 GLY A C 1
ATOM 2916 O O . GLY A 1 371 ? 12.382 7.525 -6.646 1.00 94.81 371 GLY A O 1
ATOM 2917 N N . TRP A 1 372 ? 10.894 6.649 -5.197 1.00 95.62 372 TRP A N 1
ATOM 2918 C CA . TRP A 1 372 ? 10.346 5.644 -6.088 1.00 95.62 372 TRP A CA 1
ATOM 2919 C C . TRP A 1 372 ? 8.832 5.569 -6.002 1.00 95.62 372 TRP A C 1
ATOM 2921 O O . TRP A 1 372 ? 8.241 5.654 -4.924 1.00 95.62 372 TRP A O 1
ATOM 2931 N N . ASN A 1 373 ? 8.216 5.350 -7.156 1.00 96.31 373 ASN A N 1
ATOM 2932 C CA . ASN A 1 373 ? 6.898 4.755 -7.232 1.00 96.31 373 ASN A CA 1
ATOM 2933 C C . ASN A 1 373 ? 6.745 3.998 -8.557 1.00 96.31 373 ASN A C 1
ATOM 2935 O O . ASN A 1 373 ? 7.466 4.260 -9.523 1.00 96.31 373 ASN A O 1
ATOM 2939 N N . ILE A 1 374 ? 5.775 3.096 -8.610 1.00 98.25 374 ILE A N 1
ATOM 2940 C CA . ILE A 1 374 ? 5.354 2.403 -9.826 1.00 98.25 374 ILE A CA 1
ATOM 2941 C C . ILE A 1 374 ? 3.832 2.341 -9.840 1.00 98.25 374 ILE A C 1
ATOM 2943 O O . ILE A 1 374 ? 3.220 2.147 -8.791 1.00 98.25 374 ILE A O 1
ATOM 2947 N N . ALA A 1 375 ? 3.219 2.524 -11.004 1.00 97.25 375 ALA A N 1
ATOM 2948 C CA . ALA A 1 375 ? 1.775 2.437 -11.152 1.00 97.25 375 ALA A CA 1
ATOM 2949 C C . ALA A 1 375 ? 1.373 1.445 -12.235 1.00 97.25 375 ALA A C 1
ATOM 2951 O O . ALA A 1 375 ? 2.036 1.358 -13.269 1.00 97.25 375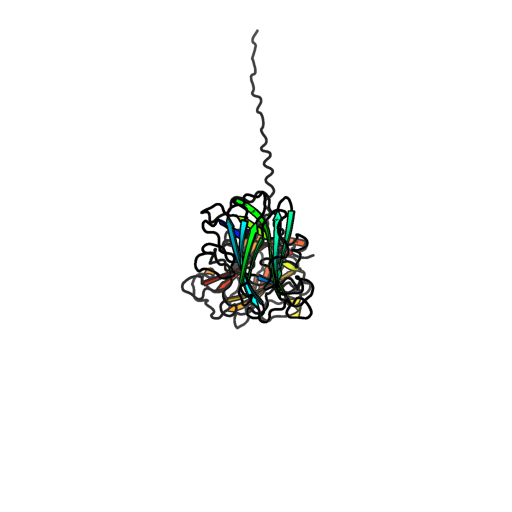 ALA A O 1
ATOM 2952 N N . LEU A 1 376 ? 0.252 0.767 -12.006 1.00 97.12 376 LEU A N 1
ATOM 2953 C CA . LEU A 1 376 ? -0.476 0.017 -13.018 1.00 97.12 376 LEU A CA 1
ATOM 2954 C C . LEU A 1 376 ? -1.783 0.755 -13.317 1.00 97.12 376 LEU A C 1
ATOM 2956 O O . LEU A 1 376 ? -2.620 0.924 -12.427 1.00 97.12 376 LEU A O 1
ATOM 2960 N N . ALA A 1 377 ? -1.926 1.225 -14.552 1.00 94.50 377 ALA A N 1
ATOM 2961 C CA . ALA A 1 377 ? -3.127 1.892 -15.028 1.00 94.50 377 ALA A CA 1
ATOM 2962 C C . ALA A 1 377 ? -4.028 0.896 -15.767 1.00 94.50 377 ALA A C 1
ATOM 2964 O O . ALA A 1 377 ? -3.556 0.191 -16.663 1.00 94.50 377 ALA A O 1
ATOM 2965 N N . ASP A 1 378 ? -5.309 0.893 -15.409 1.00 90.88 378 ASP A N 1
ATOM 2966 C CA . ASP A 1 378 ? -6.398 0.271 -16.165 1.00 90.88 378 ASP A CA 1
ATOM 2967 C C . ASP A 1 378 ? -7.398 1.376 -16.535 1.00 90.88 378 ASP A C 1
ATOM 2969 O O . ASP A 1 378 ? -8.009 2.033 -15.681 1.00 90.88 378 ASP A O 1
ATOM 2973 N N . ASN A 1 379 ? -7.505 1.619 -17.836 1.00 89.31 379 ASN A N 1
ATOM 2974 C CA . ASN A 1 379 ? -8.258 2.698 -18.452 1.00 89.31 379 ASN A CA 1
ATOM 2975 C C . ASN A 1 379 ? -9.322 2.154 -19.407 1.00 89.31 379 ASN A C 1
ATOM 2977 O O . ASN A 1 379 ? -9.595 2.717 -20.467 1.00 89.31 379 ASN A O 1
ATOM 2981 N N . ASP A 1 380 ? -9.973 1.073 -19.004 1.00 81.06 380 ASP A N 1
ATOM 2982 C CA . ASP A 1 380 ? -11.009 0.388 -19.766 1.00 81.06 380 ASP A CA 1
ATOM 2983 C C . ASP A 1 380 ? -12.270 1.188 -20.133 1.00 81.06 380 ASP A C 1
ATOM 2985 O O . ASP A 1 380 ? -13.070 0.746 -20.973 1.00 81.06 380 ASP A O 1
ATOM 2989 N N . GLY A 1 381 ? -12.481 2.332 -19.481 1.00 67.94 381 GLY A N 1
ATOM 2990 C CA . GLY A 1 381 ? -13.663 3.180 -19.610 1.00 67.94 381 GLY A CA 1
ATOM 2991 C C . GLY A 1 381 ? -13.450 4.451 -20.438 1.00 67.94 381 GLY A C 1
ATOM 2992 O O . GLY A 1 381 ? -12.412 4.678 -21.049 1.00 67.94 381 GLY A O 1
ATOM 2993 N N . LEU A 1 382 ? -14.465 5.325 -20.429 1.00 63.56 382 LEU A N 1
ATOM 2994 C CA . LEU A 1 382 ? -14.386 6.684 -21.000 1.00 63.56 382 LEU A CA 1
ATOM 2995 C C . LEU A 1 382 ? -13.410 7.600 -20.236 1.00 63.56 382 LEU A C 1
ATOM 2997 O O . LEU A 1 382 ? -12.978 8.620 -20.766 1.00 63.56 382 LEU A O 1
ATOM 3001 N N . PHE A 1 383 ? -13.086 7.240 -18.995 1.00 70.19 383 PHE A N 1
ATOM 3002 C CA . PHE A 1 383 ? -12.123 7.903 -18.123 1.00 70.19 383 PHE A CA 1
ATOM 3003 C C . PHE A 1 383 ? -11.231 6.846 -17.478 1.00 70.19 383 PHE A C 1
ATOM 3005 O O . PHE A 1 383 ? -11.524 5.650 -17.561 1.00 70.19 383 PHE A O 1
ATOM 3012 N N . ARG A 1 384 ? -10.182 7.292 -16.778 1.00 78.12 384 ARG A N 1
ATOM 3013 C CA . ARG A 1 384 ? -9.356 6.387 -15.981 1.00 78.12 384 ARG A CA 1
ATOM 3014 C C . ARG A 1 384 ? -10.211 5.624 -14.973 1.00 78.12 384 ARG A C 1
ATOM 3016 O O . ARG A 1 384 ? -10.897 6.255 -14.167 1.00 78.12 384 ARG A O 1
ATOM 3023 N N . LYS A 1 385 ? -10.173 4.293 -15.035 1.00 87.62 385 LYS A N 1
ATOM 3024 C CA . LYS A 1 385 ? -11.001 3.405 -14.209 1.00 87.62 385 LYS A CA 1
ATOM 3025 C C . LYS A 1 385 ? -10.270 3.065 -12.916 1.00 87.62 385 LYS A C 1
ATOM 3027 O O . LYS A 1 385 ? -10.813 3.289 -11.834 1.00 87.62 385 LYS A O 1
ATOM 3032 N N . THR A 1 386 ? -9.010 2.649 -13.028 1.00 91.44 386 THR A N 1
ATOM 3033 C CA . THR A 1 386 ? -8.179 2.238 -11.895 1.00 91.44 386 THR A CA 1
ATOM 3034 C C . THR A 1 386 ? -6.736 2.710 -12.077 1.00 91.44 386 THR A C 1
ATOM 3036 O O . THR A 1 386 ? -6.175 2.646 -13.168 1.00 91.44 386 THR A O 1
ATOM 3039 N N . GLN A 1 387 ? -6.109 3.169 -10.990 1.00 94.19 387 GLN A N 1
ATOM 3040 C CA . GLN A 1 387 ? -4.666 3.423 -10.948 1.00 94.19 387 GLN A CA 1
ATOM 3041 C C . GLN A 1 387 ? -4.102 2.821 -9.665 1.00 94.19 387 GLN A C 1
ATOM 3043 O O . GLN A 1 387 ? -4.267 3.394 -8.582 1.00 94.19 387 GLN A O 1
ATOM 3048 N N . LEU A 1 388 ? -3.452 1.666 -9.793 1.00 96.75 388 LEU A N 1
ATOM 3049 C CA . LEU A 1 388 ? -2.911 0.940 -8.655 1.00 96.75 388 LEU A CA 1
ATOM 3050 C C . LEU A 1 388 ? -1.466 1.339 -8.371 1.00 96.75 388 LEU A C 1
ATOM 3052 O O . LEU A 1 388 ? -0.641 1.397 -9.279 1.00 96.75 388 LEU A O 1
ATOM 3056 N N . TYR A 1 389 ? -1.155 1.551 -7.096 1.00 97.00 389 TYR A N 1
ATOM 3057 C CA . TYR A 1 389 ? 0.176 1.880 -6.589 1.00 97.00 389 TYR A CA 1
ATOM 3058 C C . TYR A 1 389 ? 0.571 0.945 -5.437 1.00 97.00 389 TYR A C 1
ATOM 3060 O O . TYR A 1 389 ? -0.302 0.438 -4.735 1.00 97.00 389 TYR A O 1
ATOM 3068 N N . PRO A 1 390 ? 1.869 0.730 -5.166 1.00 95.56 390 PRO A N 1
ATOM 3069 C CA . PRO A 1 390 ? 2.329 -0.044 -4.014 1.00 95.56 390 PRO A CA 1
ATOM 3070 C C . PRO A 1 390 ? 2.252 0.736 -2.692 1.00 95.56 390 PRO A C 1
ATOM 3072 O O . PRO A 1 390 ? 2.499 0.186 -1.627 1.00 95.56 390 PRO A O 1
ATOM 3075 N N . VAL A 1 391 ? 1.923 2.026 -2.722 1.00 93.75 391 VAL A N 1
ATOM 3076 C CA . VAL A 1 391 ? 1.725 2.836 -1.516 1.00 93.75 391 VAL A CA 1
ATOM 3077 C C . VAL A 1 391 ? 0.369 3.503 -1.546 1.00 93.75 391 VAL A C 1
ATOM 3079 O O . VAL A 1 391 ? -0.143 3.838 -2.611 1.00 93.75 391 VAL A O 1
ATOM 3082 N N . LYS A 1 392 ? -0.210 3.713 -0.368 1.00 92.56 392 LYS A N 1
ATOM 3083 C CA . LYS A 1 392 ? -1.410 4.532 -0.216 1.00 92.56 392 LYS A CA 1
ATOM 3084 C C . LYS A 1 392 ? -1.122 5.989 -0.546 1.00 92.56 392 LYS A C 1
ATOM 3086 O O . LYS A 1 392 ? 0.012 6.453 -0.406 1.00 92.56 392 LYS A O 1
ATOM 3091 N N . GLY A 1 393 ? -2.170 6.724 -0.874 1.00 90.12 393 GLY A N 1
ATOM 3092 C CA . GLY A 1 393 ? -2.078 8.162 -1.064 1.00 90.12 393 GLY A CA 1
ATOM 3093 C C . GLY A 1 393 ? -2.991 8.641 -2.169 1.00 90.12 393 GLY A C 1
ATOM 3094 O O . GLY A 1 393 ? -4.121 8.177 -2.302 1.00 90.12 393 GLY A O 1
ATOM 3095 N N . PHE A 1 394 ? -2.495 9.597 -2.939 1.00 87.62 394 PHE A N 1
ATOM 3096 C CA . PHE A 1 394 ? -3.233 10.244 -4.009 1.00 87.62 394 PHE A CA 1
ATOM 3097 C C . PHE A 1 394 ? -2.394 10.183 -5.276 1.00 87.62 394 PHE A C 1
ATOM 3099 O O . PHE A 1 394 ? -1.169 10.259 -5.196 1.00 87.62 394 PHE A O 1
ATOM 3106 N N . ASN A 1 395 ? -3.050 10.118 -6.437 1.00 85.88 395 ASN A N 1
ATOM 3107 C CA . ASN A 1 395 ? -2.402 10.033 -7.747 1.00 85.88 395 ASN A CA 1
ATOM 3108 C C . ASN A 1 395 ? -1.616 11.322 -8.103 1.00 85.88 395 ASN A C 1
ATOM 3110 O O . ASN A 1 395 ? -2.024 12.120 -8.951 1.00 85.88 395 ASN A O 1
ATOM 3114 N N . ARG A 1 396 ? -0.494 11.545 -7.410 1.00 90.19 396 ARG A N 1
ATOM 3115 C CA . ARG A 1 396 ? 0.331 12.765 -7.407 1.00 90.19 396 ARG A CA 1
ATOM 3116 C C . ARG A 1 396 ? 1.820 12.480 -7.593 1.00 90.19 396 ARG A C 1
ATOM 3118 O O . ARG A 1 396 ? 2.620 13.411 -7.579 1.00 90.19 396 ARG A O 1
ATOM 3125 N N . SER A 1 397 ? 2.224 11.233 -7.846 1.00 90.75 397 SER A N 1
ATOM 3126 C CA . SER A 1 397 ? 3.636 10.910 -8.113 1.00 90.75 397 SER A CA 1
ATOM 3127 C C . SER A 1 397 ? 4.198 11.620 -9.344 1.00 90.75 397 SER A C 1
ATOM 3129 O O . SER A 1 397 ? 5.371 11.986 -9.355 1.00 90.75 397 SER A O 1
ATOM 3131 N N . TRP A 1 398 ? 3.355 11.948 -10.327 1.00 89.94 398 TRP A N 1
ATOM 3132 C CA . TRP A 1 398 ? 3.717 12.805 -11.465 1.00 89.94 398 TRP A CA 1
ATOM 3133 C C . TRP A 1 398 ? 4.074 14.248 -11.055 1.00 89.94 398 TRP A C 1
ATOM 3135 O O . TRP A 1 398 ? 4.799 14.934 -11.770 1.00 89.94 398 TRP A O 1
ATOM 3145 N N . GLN A 1 399 ? 3.622 14.691 -9.878 1.00 91.00 399 GLN A N 1
ATOM 3146 C CA . GLN A 1 399 ? 3.988 15.958 -9.235 1.00 91.00 399 GLN A CA 1
ATOM 3147 C C . GLN A 1 399 ? 5.199 15.811 -8.301 1.00 91.00 399 GLN A C 1
ATOM 3149 O O . GLN A 1 399 ? 5.516 16.740 -7.560 1.00 91.00 399 GLN A O 1
ATOM 3154 N N . GLN A 1 400 ? 5.893 14.665 -8.335 1.00 91.25 400 GLN A N 1
ATOM 3155 C CA . GLN A 1 400 ? 7.055 14.352 -7.490 1.00 91.25 400 GLN A CA 1
ATOM 3156 C C . GLN A 1 400 ? 6.725 14.247 -5.990 1.00 91.25 400 GLN A C 1
ATOM 3158 O O . GLN A 1 400 ? 7.614 14.417 -5.144 1.00 91.25 400 GLN A O 1
ATOM 3163 N N . GLN A 1 401 ? 5.452 13.990 -5.682 1.00 87.81 401 GLN A N 1
ATOM 3164 C CA . GLN A 1 401 ? 4.904 13.799 -4.340 1.00 87.81 401 GLN A CA 1
ATOM 3165 C C . GLN A 1 401 ? 4.603 12.318 -4.086 1.00 87.81 401 GLN A C 1
ATOM 3167 O O . GLN A 1 401 ? 4.551 11.519 -5.021 1.00 87.81 401 GLN A O 1
ATOM 3172 N N . ASP A 1 402 ? 4.383 11.961 -2.822 1.00 86.94 402 ASP A N 1
ATOM 3173 C CA . ASP A 1 402 ? 3.915 10.630 -2.412 1.00 86.94 402 ASP A CA 1
ATOM 3174 C C . ASP A 1 402 ? 4.816 9.482 -2.922 1.00 86.94 402 ASP A C 1
ATOM 3176 O O . ASP A 1 402 ? 4.343 8.404 -3.276 1.00 86.94 402 ASP A O 1
ATOM 3180 N N . LEU A 1 403 ? 6.129 9.733 -2.997 1.00 91.44 403 LEU A N 1
ATOM 3181 C CA . LEU A 1 403 ? 7.134 8.739 -3.374 1.00 91.44 403 LEU A CA 1
ATOM 3182 C C . LEU A 1 403 ? 7.616 7.985 -2.132 1.00 91.44 403 LEU A C 1
ATOM 3184 O O . LEU A 1 403 ? 7.885 8.594 -1.095 1.00 91.44 403 LEU A O 1
ATOM 3188 N N . ALA A 1 404 ? 7.772 6.672 -2.265 1.00 93.19 404 ALA A N 1
ATOM 3189 C CA . ALA A 1 404 ? 8.413 5.830 -1.265 1.00 93.19 404 ALA A CA 1
ATOM 3190 C C . ALA A 1 404 ? 9.937 5.826 -1.439 1.00 93.19 404 ALA A C 1
ATOM 3192 O O . ALA A 1 404 ? 10.465 6.298 -2.445 1.00 93.19 404 ALA A O 1
ATOM 3193 N N . GLU A 1 405 ? 10.651 5.259 -0.472 1.00 94.50 405 GLU A N 1
ATOM 3194 C CA . GLU A 1 405 ? 12.070 4.944 -0.629 1.00 94.50 405 GLU A CA 1
ATOM 3195 C C . GLU A 1 405 ? 12.219 3.633 -1.421 1.00 94.50 405 GLU A C 1
ATOM 3197 O O . GLU A 1 405 ? 11.616 2.618 -1.064 1.00 94.50 405 GLU A O 1
ATOM 3202 N N . LEU A 1 406 ? 13.047 3.642 -2.466 1.00 96.50 406 LEU A N 1
ATOM 3203 C CA . LEU A 1 406 ? 13.642 2.440 -3.049 1.00 96.50 406 LEU A CA 1
ATOM 3204 C C . LEU A 1 406 ? 15.101 2.375 -2.623 1.00 96.50 406 LEU A C 1
ATOM 3206 O O . LEU A 1 406 ? 15.868 3.289 -2.922 1.00 96.50 406 LEU A O 1
ATOM 3210 N N . ARG A 1 407 ? 15.472 1.289 -1.952 1.00 97.12 407 ARG A N 1
ATOM 3211 C CA . ARG A 1 407 ? 16.834 0.989 -1.523 1.00 97.12 407 ARG A CA 1
ATOM 3212 C C . ARG A 1 407 ? 17.445 -0.088 -2.408 1.00 97.12 407 ARG A C 1
ATOM 3214 O O . ARG A 1 407 ? 16.821 -1.114 -2.680 1.00 97.12 407 ARG A O 1
ATOM 3221 N N . PHE A 1 408 ? 18.685 0.138 -2.804 1.00 97.94 408 PHE A N 1
ATOM 3222 C CA . PHE A 1 408 ? 19.505 -0.821 -3.528 1.00 97.94 408 PHE A CA 1
ATOM 3223 C C . PHE A 1 408 ? 20.366 -1.567 -2.513 1.00 97.94 408 PHE A C 1
ATOM 3225 O O . PHE A 1 408 ? 21.203 -0.964 -1.837 1.00 97.94 408 PHE A O 1
ATOM 3232 N N . ASP A 1 409 ? 20.087 -2.859 -2.345 1.00 92.50 409 ASP A N 1
ATOM 3233 C CA . ASP A 1 409 ? 20.764 -3.700 -1.351 1.00 92.50 409 ASP A CA 1
ATOM 3234 C C . ASP A 1 409 ? 22.276 -3.802 -1.618 1.00 92.50 409 ASP A C 1
ATOM 3236 O O . ASP A 1 409 ? 22.701 -3.600 -2.752 1.00 92.50 409 ASP A O 1
ATOM 3240 N N . GLN A 1 410 ? 23.086 -4.084 -0.597 1.00 79.12 410 GLN A N 1
ATOM 3241 C CA . GLN A 1 410 ? 24.546 -4.228 -0.756 1.00 79.12 410 GLN A CA 1
ATOM 3242 C C . GLN A 1 410 ? 24.937 -5.603 -1.309 1.00 79.12 410 GLN A C 1
ATOM 3244 O O . GLN A 1 410 ? 24.329 -6.607 -0.872 1.00 79.12 410 GLN A O 1
#